Protein 6CP8 (pdb70)

Sequence (627 aa):
NSFEVSSLPDANGKNHITAVKGDAKIPVDKIELYRGKASGDLDSLQAEYNSLKDARISSQKEFAKDPNNAKRREVLEKQIHNIERSQDARVLEQAGIVNTASNNSIDKLLDSAQGATSANRKTSVVVSGPNGNVRIYATWTILPDGTKRLSTVTGTFKNSFEVSSLPDANGKNHITAVKGDAKIPVDKIELYRGKASGDLDSLQAEYNSLKDARISSQKEFAKDPNNAKREVLEKQIHNIERSQDARVLEQAGIVNTASNNSIDKLLDSAQGATSANRKTSVVVSGPNGNVRIYATWTILPDGTKRLSTVTGTFKVNSTAKDIEGLESYLANGYVEANSFNDPEDDALECLSNLLVKDSRGGLSFCKKILNSNNIDGVFIKGSALNFLLLSEQWSYAFEYLTSNADNITLAELEKALFYFYCAKNETDPYPVPEGLFKKLKRYEELKNDPDAKFYHLHETYDDFSKAYPLNNNSTAKDIEGLESYLANGYVEANSFNDPEDDALECLSNLLVKDSRGGLSFCKKILNSNNIDGVFIKGSALNFLLLSEQWSYAFEYLTSNADNITLAELEKALFYFYCAKNETDPYPVPEGLFKKLKRYEELKNDPDAKFYHLHETYDDFSKAYPLNN

Nearest PDB structures (foldseek):
  6cp8-assembly2_B  TM=1.004E+00  e=8.699E-28  Escherichia coli
  6vek-assembly1_A  TM=9.504E-01  e=2.055E-24  Escherichia coli 3006
  8b67-assembly1_A  TM=5.299E-01  e=1.200E+00  Saccharomyces cerevisiae
  4usg-assembly1_B  TM=4.726E-01  e=1.432E+00  Homo sapiens
  6njs-assembly1_A  TM=3.455E-01  e=5.877E+00  Homo sapiens

B-factor: mean 41.15, std 11.92, range [21.72, 110.15]

Radius of gyration: 26.98 Å; Cα contacts (8 Å, |Δi|>4): 963; chains: 4; bounding box: 55×67×83 Å

Structure (mmCIF, N/CA/C/O backbone):
data_6CP8
#
_entry.id   6CP8
#
_cell.length_a   50.707
_cell.length_b   106.534
_cell.length_c   72.654
_cell.angle_alpha   90.00
_cell.angle_beta   101.01
_cell.angle_gamma   90.00
#
_symmetry.space_group_name_H-M   'P 1 21 1'
#
loop_
_entity.id
_entity.type
_entity.pdbx_description
1 polymer CdiA
2 polymer CdiI
3 non-polymer '4-(2-HYDROXYETHYL)-1-PIPERAZINE ETHANESULFONIC ACID'
4 non-polymer GLYCEROL
5 water water
#
loop_
_atom_site.group_PDB
_atom_site.id
_atom_site.type_symbol
_atom_site.label_atom_id
_atom_site.label_alt_id
_atom_site.label_comp_id
_atom_site.label_asym_id
_atom_site.label_entity_id
_atom_site.label_seq_id
_atom_site.pdbx_PDB_ins_code
_atom_site.Cartn_x
_atom_site.Cartn_y
_atom_site.Cartn_z
_atom_site.occupancy
_atom_site.B_iso_or_equiv
_atom_site.auth_seq_id
_atom_site.auth_comp_id
_atom_site.auth_asym_id
_atom_site.auth_atom_id
_atom_site.pdbx_PDB_model_num
ATOM 1 N N . ASN A 1 2 ? 2.844 2.991 86.451 1.00 67.24 175 ASN A N 1
ATOM 2 C CA . ASN A 1 2 ? 1.702 2.668 85.602 1.00 64.71 175 ASN A CA 1
ATOM 3 C C . ASN A 1 2 ? 0.755 3.852 85.435 1.00 60.18 175 ASN A C 1
ATOM 4 O O . ASN A 1 2 ? -0.015 4.188 86.336 1.00 61.94 175 ASN A O 1
ATOM 9 N N . SER A 1 3 ? 0.798 4.462 84.257 1.00 52.16 176 SER A N 1
ATOM 10 C CA . SER A 1 3 ? 0.116 5.719 84.021 1.00 48.14 176 SER A CA 1
ATOM 11 C C . SER A 1 3 ? -0.231 5.820 82.546 1.00 43.34 176 SER A C 1
ATOM 12 O O . SER A 1 3 ? 0.306 5.088 81.716 1.00 43.39 176 SER A O 1
ATOM 15 N N . PHE A 1 4 ? -1.115 6.750 82.210 1.00 40.65 177 PHE A N 1
ATOM 16 C CA . PHE A 1 4 ? -1.311 7.104 80.810 1.00 36.01 177 PHE A CA 1
ATOM 17 C C . PHE A 1 4 ? -0.932 8.569 80.598 1.00 35.20 177 PHE A C 1
ATOM 18 O O . PHE A 1 4 ? -0.785 9.339 81.551 1.00 33.02 177 PHE A O 1
ATOM 26 N N . GLU A 1 5 ? -0.718 8.946 79.344 1.00 33.72 178 GLU A N 1
ATOM 27 C CA . GLU A 1 5 ? -0.330 10.312 79.029 1.00 35.86 178 GLU A CA 1
ATOM 28 C C . GLU A 1 5 ? -1.486 11.008 78.329 1.00 34.51 178 GLU A C 1
ATOM 29 O O . GLU A 1 5 ? -2.254 10.370 77.607 1.00 34.40 178 GLU A O 1
ATOM 35 N N . VAL A 1 6 ? -1.610 12.319 78.545 1.00 31.76 179 VAL A N 1
ATOM 36 C CA . VAL A 1 6 ? -2.645 13.127 77.903 1.00 32.50 179 VAL A CA 1
ATOM 37 C C . VAL A 1 6 ? -1.951 14.137 76.997 1.00 35.01 179 VAL A C 1
ATOM 38 O O . VAL A 1 6 ? -1.200 14.994 77.478 1.00 39.32 179 VAL A O 1
ATOM 42 N N . SER A 1 7 ? -2.194 14.036 75.690 1.00 34.96 180 SER A N 1
ATOM 43 C CA . SER A 1 7 ? -1.640 14.969 74.717 1.00 39.16 180 SER A CA 1
ATOM 44 C C . SER A 1 7 ? -2.724 15.345 73.717 1.00 38.50 180 SER A C 1
ATOM 45 O O . SER A 1 7 ? -3.873 14.916 73.829 1.00 38.58 180 SER A O 1
ATOM 48 N N . SER A 1 8 ? -2.350 16.146 72.726 1.00 40.33 181 SER A N 1
ATOM 49 C CA . SER A 1 8 ? -3.261 16.591 71.683 1.00 42.75 181 SER A CA 1
ATOM 50 C C . SER A 1 8 ? -2.804 16.013 70.353 1.00 46.90 181 SER A C 1
ATOM 51 O O . SER A 1 8 ? -1.637 16.164 69.975 1.00 50.23 181 SER A O 1
ATOM 54 N N . LEU A 1 9 ? -3.720 15.354 69.649 1.00 44.18 182 LEU A N 1
ATOM 55 C CA . LEU A 1 9 ? -3.410 14.739 68.375 1.00 40.99 182 LEU A CA 1
ATOM 56 C C . LEU A 1 9 ? -4.350 15.260 67.294 1.00 42.81 182 LEU A C 1
ATOM 57 O O . LEU A 1 9 ? -5.538 15.490 67.560 1.00 43.12 182 LEU A O 1
ATOM 62 N N . PRO A 1 10 ? -3.851 15.481 66.081 1.00 44.76 183 PRO A N 1
ATOM 63 C CA . PRO A 1 10 ? -4.701 16.029 65.016 1.00 46.55 183 PRO A CA 1
ATOM 64 C C . PRO A 1 10 ? -5.473 14.951 64.261 1.00 46.37 183 PRO A C 1
ATOM 65 O O . PRO A 1 10 ? -5.000 13.829 64.067 1.00 46.65 183 PRO A O 1
ATOM 69 N N . ASP A 1 11 ? -6.688 15.309 63.838 1.00 46.27 184 ASP A N 1
ATOM 70 C CA . ASP A 1 11 ? -7.511 14.417 63.035 1.00 46.40 184 ASP A CA 1
ATOM 71 C C . ASP A 1 11 ? -7.261 14.679 61.548 1.00 50.27 184 ASP A C 1
ATOM 72 O O . ASP A 1 11 ? -6.406 15.484 61.174 1.00 53.52 184 ASP A O 1
ATOM 77 N N . ALA A 1 12 ? -8.026 14.002 60.685 1.00 51.27 185 ALA A N 1
ATOM 78 C CA . ALA A 1 12 ? -7.760 14.067 59.246 1.00 57.01 185 ALA A CA 1
ATOM 79 C C . ALA A 1 12 ? -7.856 15.484 58.679 1.00 60.95 185 ALA A C 1
ATOM 80 O O . ALA A 1 12 ? -7.271 15.753 57.626 1.00 64.33 185 ALA A O 1
ATOM 82 N N . ASN A 1 13 ? -8.572 16.393 59.347 1.00 61.14 186 ASN A N 1
ATOM 83 C CA . ASN A 1 13 ? -8.725 17.770 58.892 1.00 64.84 186 ASN A CA 1
ATOM 84 C C . ASN A 1 13 ? -7.779 18.744 59.590 1.00 66.16 186 ASN A C 1
ATOM 85 O O . ASN A 1 13 ? -7.913 19.955 59.397 1.00 70.00 186 ASN A O 1
ATOM 90 N N . GLY A 1 14 ? -6.848 18.252 60.410 1.00 63.28 187 GLY A N 1
ATOM 91 C CA . GLY A 1 14 ? -5.914 19.107 61.117 1.00 63.83 187 GLY A CA 1
ATOM 92 C C . GLY A 1 14 ? -6.376 19.619 62.469 1.00 61.11 187 GLY A C 1
ATOM 93 O O . GLY A 1 14 ? -5.617 20.341 63.127 1.00 61.33 187 GLY A O 1
ATOM 94 N N . LYS A 1 15 ? -7.587 19.271 62.904 1.00 58.50 188 LYS A N 1
ATOM 95 C CA . LYS A 1 15 ? -8.111 19.719 64.190 1.00 56.99 188 LYS A CA 1
ATOM 96 C C . LYS A 1 15 ? -7.539 18.864 65.318 1.00 50.52 188 LYS A C 1
ATOM 97 O O . LYS A 1 15 ? -7.533 17.635 65.231 1.00 48.12 188 LYS A O 1
ATOM 103 N N . ASN A 1 16 ? -7.047 19.510 66.368 1.00 50.43 189 ASN A N 1
ATOM 104 C CA . ASN A 1 16 ? -6.460 18.788 67.488 1.00 48.92 189 ASN A CA 1
ATOM 105 C C . ASN A 1 16 ? -7.537 18.314 68.457 1.00 44.89 189 ASN A C 1
ATOM 106 O O . ASN A 1 16 ? -8.551 18.988 68.671 1.00 44.15 189 ASN A O 1
ATOM 111 N N . HIS A 1 17 ? -7.310 17.132 69.031 1.00 41.95 190 HIS A N 1
ATOM 112 C CA . HIS A 1 17 ? -8.206 16.520 70.002 1.00 40.42 190 HIS A CA 1
ATOM 113 C C . HIS A 1 17 ? -7.377 16.035 71.179 1.00 41.79 190 HIS A C 1
ATOM 114 O O . HIS A 1 17 ? -6.359 15.359 70.984 1.00 32.10 190 HIS A O 1
ATOM 121 N N . ILE A 1 18 ? -7.803 16.384 72.394 1.00 32.40 191 ILE A N 1
ATOM 122 C CA . ILE A 1 18 ? -7.128 15.866 73.572 1.00 32.25 191 ILE A CA 1
ATOM 123 C C . ILE A 1 18 ? -7.337 14.361 73.621 1.00 30.39 191 ILE A C 1
ATOM 124 O O . ILE A 1 18 ? -8.458 13.875 73.435 1.00 30.93 191 ILE A O 1
ATOM 129 N N . THR A 1 19 ? -6.266 13.613 73.883 1.00 27.79 192 THR A N 1
ATOM 130 C CA . THR A 1 19 ? -6.285 12.161 73.748 1.00 29.24 192 THR A CA 1
ATOM 131 C C . THR A 1 19 ? -5.468 11.520 74.858 1.00 29.51 192 THR A C 1
ATOM 132 O O . THR A 1 19 ? -4.335 11.937 75.114 1.00 31.67 192 THR A O 1
ATOM 136 N N . ALA A 1 20 ? -6.033 10.509 75.504 1.00 28.09 193 ALA A N 1
ATOM 137 C CA . ALA A 1 20 ? -5.313 9.719 76.494 1.00 29.33 193 ALA A CA 1
ATOM 138 C C . ALA A 1 20 ? -4.611 8.573 75.789 1.00 31.43 193 ALA A C 1
ATOM 139 O O . ALA A 1 20 ? -5.231 7.865 74.989 1.00 29.86 193 ALA A O 1
ATOM 141 N N . VAL A 1 21 ? -3.327 8.386 76.088 1.00 29.80 194 VAL A N 1
ATOM 142 C CA . VAL A 1 21 ? -2.499 7.420 75.387 1.00 27.97 194 VAL A CA 1
ATOM 143 C C . VAL A 1 21 ? -1.817 6.492 76.390 1.00 28.79 194 VAL A C 1
ATOM 144 O O . VAL A 1 21 ? -1.289 6.941 77.413 1.00 30.31 194 VAL A O 1
ATOM 148 N N . LYS A 1 22 ? -1.821 5.195 76.091 1.00 28.94 195 LYS A N 1
ATOM 149 C CA . LYS A 1 22 ? -1.095 4.228 76.900 1.00 31.55 195 LYS A CA 1
ATOM 150 C C . LYS A 1 22 ? -0.673 3.083 76.010 1.00 30.41 195 LYS A C 1
ATOM 151 O O . LYS A 1 22 ? -1.518 2.493 75.334 1.00 34.87 195 LYS A O 1
ATOM 157 N N . GLY A 1 23 ? 0.612 2.767 76.018 1.00 28.91 196 GLY A N 1
ATOM 158 C CA . GLY A 1 23 ? 1.101 1.707 75.145 1.00 29.33 196 GLY A CA 1
ATOM 159 C C . GLY A 1 23 ? 0.722 1.977 73.698 1.00 33.06 196 GLY A C 1
ATOM 160 O O . GLY A 1 23 ? 0.942 3.072 73.166 1.00 35.92 196 GLY A O 1
ATOM 161 N N . ASP A 1 24 ? 0.113 0.982 73.050 1.00 31.78 197 ASP A N 1
ATOM 162 C CA . ASP A 1 24 ? -0.285 1.105 71.652 1.00 34.22 197 ASP A CA 1
ATOM 163 C C . ASP A 1 24 ? -1.774 1.438 71.495 1.00 31.84 197 ASP A C 1
ATOM 164 O O . ASP A 1 24 ? -2.371 1.104 70.464 1.00 33.36 197 ASP A O 1
ATOM 169 N N . ALA A 1 25 ? -2.379 2.092 72.495 1.00 32.07 198 ALA A N 1
ATOM 170 C CA . ALA A 1 25 ? -3.800 2.430 72.478 1.00 29.73 198 ALA A CA 1
ATOM 171 C C . ALA A 1 25 ? -4.012 3.902 72.800 1.00 32.08 198 ALA A C 1
ATOM 172 O O . ALA A 1 25 ? -3.184 4.542 73.455 1.00 37.48 198 ALA A O 1
ATOM 174 N N . LYS A 1 26 ? -5.173 4.409 72.374 1.00 30.88 199 LYS A N 1
ATOM 175 C CA . LYS A 1 26 ? -5.521 5.829 72.391 1.00 30.25 199 LYS A CA 1
ATOM 176 C C . LYS A 1 26 ? -7.019 5.981 72.651 1.00 30.12 199 LYS A C 1
ATOM 177 O O . LYS A 1 26 ? -7.824 5.253 72.070 1.00 28.01 199 LYS A O 1
ATOM 183 N N . ILE A 1 27 ? -7.394 6.939 73.497 1.00 32.22 200 ILE A N 1
ATOM 184 C CA . ILE A 1 27 ? -8.803 7.303 73.678 1.00 31.28 200 ILE A CA 1
ATOM 185 C C . ILE A 1 27 ? -8.959 8.821 73.605 1.00 32.08 200 ILE A C 1
ATOM 186 O O . ILE A 1 27 ? -8.514 9.531 74.525 1.00 30.42 200 ILE A O 1
ATOM 191 N N . PRO A 1 28 ? -9.563 9.364 72.547 1.00 29.84 201 PRO A N 1
ATOM 192 C CA . PRO A 1 28 ? -9.964 10.782 72.574 1.00 30.68 201 PRO A CA 1
ATOM 193 C C . PRO A 1 28 ? -10.848 11.037 73.787 1.00 31.60 201 PRO A C 1
ATOM 194 O O . PRO A 1 28 ? -11.856 10.359 73.990 1.00 33.28 201 PRO A O 1
ATOM 198 N N . VAL A 1 29 ? -10.452 12.002 74.623 1.00 31.72 202 VAL A N 1
ATOM 199 C CA . VAL A 1 29 ? -11.109 12.100 75.930 1.00 32.61 202 VAL A CA 1
ATOM 200 C C . VAL A 1 29 ? -12.583 12.435 75.773 1.00 33.76 202 VAL A C 1
ATOM 201 O O . VAL A 1 29 ? -13.396 12.065 76.622 1.00 38.21 202 VAL A O 1
ATOM 205 N N . ASP A 1 30 ? -12.960 13.097 74.676 1.00 33.39 203 ASP A N 1
ATOM 206 C CA . ASP A 1 30 ? -14.364 13.386 74.404 1.00 36.05 203 ASP A CA 1
ATOM 207 C C . ASP A 1 30 ? -15.231 12.125 74.355 1.00 34.26 203 ASP A C 1
ATOM 208 O O . ASP A 1 30 ? -16.443 12.216 74.572 1.00 32.96 203 ASP A O 1
ATOM 213 N N . LYS A 1 31 ? -14.644 10.953 74.075 1.00 29.22 204 LYS A N 1
ATOM 214 C CA . LYS A 1 31 ? -15.435 9.728 74.041 1.00 28.63 204 LYS A CA 1
ATOM 215 C C . LYS A 1 31 ? -16.147 9.484 75.364 1.00 36.42 204 LYS A C 1
ATOM 216 O O . LYS A 1 31 ? -17.214 8.857 75.384 1.00 35.47 204 LYS A O 1
ATOM 222 N N . ILE A 1 32 ? -15.588 9.975 76.473 1.00 38.46 205 ILE A N 1
ATOM 223 C CA . ILE A 1 32 ? -16.224 9.748 77.773 1.00 42.95 205 ILE A CA 1
ATOM 224 C C . ILE A 1 32 ? -17.611 10.388 77.807 1.00 42.84 205 ILE A C 1
ATOM 225 O O . ILE A 1 32 ? -18.601 9.738 78.158 1.00 42.07 205 ILE A O 1
ATOM 230 N N . GLU A 1 33 ? -17.713 11.649 77.377 1.00 44.00 206 GLU A N 1
ATOM 231 C CA . GLU A 1 33 ? -19.015 12.302 77.296 1.00 47.33 206 GLU A CA 1
ATOM 232 C C . GLU A 1 33 ? -19.892 11.640 76.245 1.00 43.20 206 GLU A C 1
ATOM 233 O O . GLU A 1 33 ? -21.063 11.335 76.496 1.00 43.03 206 GLU A O 1
ATOM 239 N N . LEU A 1 34 ? -19.335 11.410 75.061 1.00 40.59 207 LEU A N 1
ATOM 240 C CA . LEU A 1 34 ? -20.139 10.949 73.938 1.00 44.25 207 LEU A CA 1
ATOM 241 C C . LEU A 1 34 ? -20.777 9.595 74.238 1.00 34.47 207 LEU A C 1
ATOM 242 O O . LEU A 1 34 ? -21.971 9.383 73.983 1.00 36.18 207 LEU A O 1
ATOM 247 N N . TYR A 1 35 ? -20.006 8.668 74.791 1.00 32.94 208 TYR A N 1
ATOM 248 C CA . TYR A 1 35 ? -20.485 7.302 74.898 1.00 32.95 208 TYR A CA 1
ATOM 249 C C . TYR A 1 35 ? -20.816 6.844 76.312 1.00 34.15 208 TYR A C 1
ATOM 250 O O . TYR A 1 35 ? -21.650 5.948 76.460 1.00 37.16 208 TYR A O 1
ATOM 267 N N . ARG A 1 37 ? -21.427 9.005 79.361 1.00 41.46 210 ARG A N 1
ATOM 268 C CA . ARG A 1 37 ? -22.068 9.908 80.308 1.00 39.77 210 ARG A CA 1
ATOM 269 C C . ARG A 1 37 ? -23.304 10.591 79.731 1.00 39.11 210 ARG A C 1
ATOM 270 O O . ARG A 1 37 ? -23.761 11.590 80.289 1.00 38.23 210 ARG A O 1
ATOM 278 N N . GLY A 1 38 ? -23.868 10.066 78.643 1.00 39.79 211 GLY A N 1
ATOM 279 C CA . GLY A 1 38 ? -25.157 10.548 78.187 1.00 39.29 211 GLY A CA 1
ATOM 280 C C . GLY A 1 38 ? -25.152 11.920 77.555 1.00 43.10 211 GLY A C 1
ATOM 281 O O . GLY A 1 38 ? -26.207 12.570 77.482 1.00 38.86 211 GLY A O 1
ATOM 282 N N . LYS A 1 39 ? -23.991 12.391 77.097 1.00 40.18 212 LYS A N 1
ATOM 283 C CA . LYS A 1 39 ? -23.893 13.671 76.406 1.00 41.96 212 LYS A CA 1
ATOM 284 C C . LYS A 1 39 ? -23.580 13.470 74.927 1.00 45.35 212 LYS A C 1
ATOM 285 O O . LYS A 1 39 ? -22.879 14.275 74.313 1.00 47.28 212 LYS A O 1
ATOM 291 N N . ALA A 1 40 ? -24.094 12.386 74.350 1.00 47.12 213 ALA A N 1
ATOM 292 C CA . ALA A 1 40 ? -23.959 12.158 72.920 1.00 49.25 213 ALA A CA 1
ATOM 293 C C . ALA A 1 40 ? -24.518 13.357 72.150 1.00 51.34 213 ALA A C 1
ATOM 294 O O . ALA A 1 40 ? -25.335 14.135 72.661 1.00 44.16 213 ALA A O 1
ATOM 296 N N . SER A 1 41 ? -24.047 13.508 70.911 1.00 51.97 214 SER A N 1
ATOM 297 C CA . SER A 1 41 ? -24.301 14.719 70.142 1.00 51.57 214 SER A CA 1
ATOM 298 C C . SER A 1 41 ? -25.757 14.792 69.682 1.00 50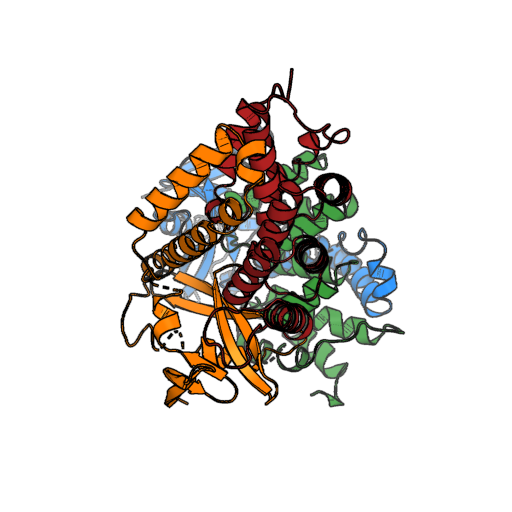.60 214 SER A C 1
ATOM 299 O O . SER A 1 41 ? -26.401 13.774 69.428 1.00 50.99 214 SER A O 1
ATOM 302 N N . GLY A 1 42 ? -26.283 16.011 69.603 1.00 48.39 215 GLY A N 1
ATOM 303 C CA . GLY A 1 42 ? -27.618 16.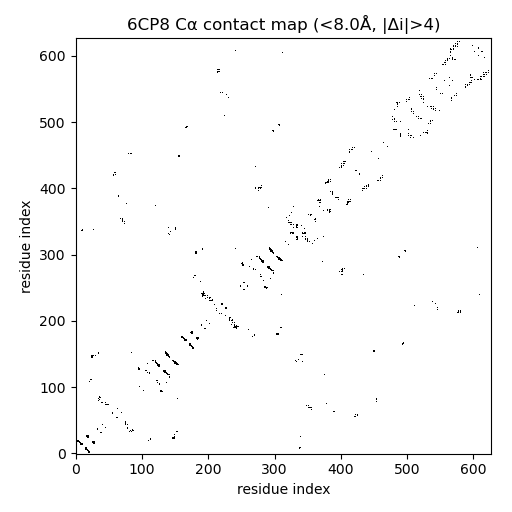251 69.096 1.00 48.34 215 GLY A CA 1
ATOM 304 C C . GLY A 1 42 ? -28.644 16.455 70.205 1.00 51.70 215 GLY A C 1
ATOM 305 O O . GLY A 1 42 ? -28.426 16.124 71.373 1.00 44.56 215 GLY A O 1
ATOM 306 N N . ASP A 1 43 ? -29.797 17.004 69.821 1.00 50.46 216 ASP A N 1
ATOM 307 C CA . ASP A 1 43 ? -30.908 17.223 70.739 1.00 49.37 216 ASP A CA 1
ATOM 308 C C . ASP A 1 43 ? -31.930 16.103 70.562 1.00 47.48 216 ASP A C 1
ATOM 309 O O . ASP A 1 43 ? -32.584 16.011 69.520 1.00 46.82 216 ASP A O 1
ATOM 314 N N . LEU A 1 44 ? -32.091 15.277 71.599 1.00 34.86 217 LEU A N 1
ATOM 315 C CA . LEU A 1 44 ? -32.898 14.069 71.466 1.00 35.89 217 LEU A CA 1
ATOM 316 C C . LEU A 1 44 ? -34.347 14.380 71.104 1.00 41.39 217 LEU A C 1
ATOM 317 O O . LEU A 1 44 ? -34.934 13.709 70.243 1.00 41.61 217 LEU A O 1
ATOM 322 N N . ASP A 1 45 ? -34.951 15.378 71.759 1.00 42.29 218 ASP A N 1
ATOM 323 C CA . ASP A 1 45 ? -36.375 15.617 71.554 1.00 45.36 218 ASP A CA 1
ATOM 324 C C . ASP A 1 45 ? -36.674 16.040 70.118 1.00 43.57 218 ASP A C 1
ATOM 325 O O . ASP A 1 45 ? -37.612 15.530 69.494 1.00 42.94 218 ASP A O 1
ATOM 330 N N . SER A 1 46 ? -35.886 16.961 69.560 1.00 42.98 219 SER A N 1
ATOM 331 C CA . SER A 1 46 ? -36.174 17.384 68.191 1.00 44.89 219 SER A CA 1
ATOM 332 C C . SER A 1 46 ? -35.803 16.291 67.192 1.00 41.12 219 SER A C 1
ATOM 333 O O . SER A 1 46 ? -36.499 16.099 66.187 1.00 40.40 219 SER A O 1
ATOM 336 N N . LEU A 1 47 ? -34.736 15.542 67.470 1.00 37.06 220 LEU A N 1
ATOM 337 C CA . LEU A 1 47 ? -34.388 14.428 66.595 1.00 35.18 220 LEU A CA 1
ATOM 338 C C . LEU A 1 47 ? -35.528 13.424 66.528 1.00 37.18 220 LEU A C 1
ATOM 339 O O . LEU A 1 47 ? -35.931 12.991 65.439 1.00 36.43 220 LEU A O 1
ATOM 344 N N . GLN A 1 48 ? -36.072 13.053 67.692 1.00 36.79 221 GLN A N 1
ATOM 345 C CA . GLN A 1 48 ? -37.133 12.058 67.732 1.00 37.89 221 GLN A CA 1
ATOM 346 C C . GLN A 1 48 ? -38.391 12.570 67.039 1.00 39.08 221 GLN A C 1
ATOM 347 O O . GLN A 1 48 ? -39.109 11.793 66.399 1.00 39.28 221 GLN A O 1
ATOM 353 N N . ALA A 1 49 ? -38.664 13.876 67.132 1.00 40.02 222 ALA A N 1
ATOM 354 C CA . ALA A 1 49 ? -39.842 14.420 66.464 1.00 41.01 222 ALA A CA 1
ATOM 355 C C . ALA A 1 49 ? -39.711 14.310 64.950 1.00 40.09 222 ALA A C 1
ATOM 356 O O . ALA A 1 49 ? -40.683 13.971 64.264 1.00 41.25 222 ALA A O 1
ATOM 358 N N . GLU A 1 50 ? -38.516 14.582 64.409 1.00 37.53 223 GLU A N 1
ATOM 359 C CA . GLU A 1 50 ? -38.336 14.488 62.960 1.00 39.42 223 GLU A CA 1
ATOM 360 C C . GLU A 1 50 ? -38.358 13.034 62.496 1.00 38.94 223 GLU A C 1
ATOM 361 O O . GLU A 1 50 ? -38.940 12.720 61.452 1.00 41.23 223 GLU A O 1
ATOM 367 N N . TYR A 1 51 ? -37.739 12.136 63.265 1.00 36.56 224 TYR A N 1
ATOM 368 C CA . TYR A 1 51 ? -37.754 10.717 62.925 1.00 33.84 224 TYR A CA 1
ATOM 369 C C . TYR A 1 51 ? -39.177 10.165 62.930 1.00 34.44 224 TYR A C 1
ATOM 370 O O . TYR A 1 51 ? -39.567 9.429 62.019 1.00 40.09 224 TYR A O 1
ATOM 379 N N . ASN A 1 52 ? -39.969 10.532 63.936 1.00 35.32 225 ASN A N 1
ATOM 380 C CA . ASN A 1 52 ? -41.342 10.040 64.051 1.00 36.15 225 ASN A CA 1
ATOM 381 C C . ASN A 1 52 ? -42.194 10.435 62.846 1.00 38.23 225 ASN A C 1
ATOM 382 O O . ASN A 1 52 ? -43.050 9.660 62.400 1.00 36.56 225 ASN A O 1
ATOM 387 N N . SER A 1 53 ? -42.028 11.658 62.340 1.00 41.26 226 SER A N 1
ATOM 388 C CA . SER A 1 53 ? -42.863 12.052 61.215 1.00 42.41 226 SER A CA 1
ATOM 389 C C . SER A 1 53 ? -42.485 11.272 59.965 1.00 38.44 226 SER A C 1
ATOM 390 O O . SER A 1 53 ? -43.360 10.928 59.163 1.00 38.21 226 SER A O 1
ATOM 393 N N . LEU A 1 54 ? -41.202 10.936 59.812 1.00 36.93 227 LEU A N 1
ATOM 394 C CA . LEU A 1 54 ? -40.774 10.091 58.701 1.00 38.06 227 LEU A CA 1
ATOM 395 C C . LEU A 1 54 ? -41.250 8.652 58.882 1.00 39.26 227 LEU A C 1
ATOM 396 O O . LEU A 1 54 ? -41.799 8.042 57.956 1.00 37.74 227 LEU A O 1
ATOM 401 N N . LYS A 1 55 ? -41.041 8.090 60.072 1.00 40.40 228 LYS A N 1
ATOM 402 C CA . LYS A 1 55 ? -41.516 6.740 60.347 1.00 37.07 228 LYS A CA 1
ATOM 403 C C . LYS A 1 55 ? -43.015 6.626 60.098 1.00 36.73 228 LYS A C 1
ATOM 404 O O . LYS A 1 55 ? -43.479 5.651 59.494 1.00 34.77 228 LYS A O 1
ATOM 410 N N . ASP A 1 56 ? -43.793 7.622 60.535 1.00 36.59 229 ASP A N 1
ATOM 411 C CA . ASP A 1 56 ? -45.229 7.536 60.309 1.00 38.68 229 ASP A CA 1
ATOM 412 C C . ASP A 1 56 ? -45.584 7.692 58.833 1.00 36.84 229 ASP A C 1
ATOM 413 O O . ASP A 1 56 ? -46.569 7.104 58.373 1.00 32.82 229 ASP A O 1
ATOM 418 N N . ALA A 1 57 ? -44.821 8.486 58.080 1.00 37.26 230 ALA A N 1
ATOM 419 C CA . ALA A 1 57 ? -45.079 8.560 56.648 1.00 39.18 230 ALA A CA 1
ATOM 420 C C . ALA A 1 57 ? -44.822 7.208 55.991 1.00 36.31 230 ALA A C 1
ATOM 421 O O . ALA A 1 57 ? -45.653 6.725 55.218 1.00 36.97 230 ALA A O 1
ATOM 423 N N . ARG A 1 58 ? -43.712 6.548 56.356 1.00 33.69 231 ARG A N 1
ATOM 424 C CA . ARG A 1 58 ? -43.357 5.261 55.757 1.00 29.86 231 ARG A CA 1
ATOM 425 C C . ARG A 1 58 ? -44.347 4.155 56.129 1.00 30.79 231 ARG A C 1
ATOM 426 O O . ARG A 1 58 ? -44.700 3.324 55.280 1.00 30.51 231 ARG A O 1
ATOM 434 N N . ILE A 1 59 ? -44.778 4.111 57.397 1.00 32.68 232 ILE A N 1
ATOM 435 C CA . ILE A 1 59 ? -45.741 3.100 57.841 1.00 27.98 232 ILE A CA 1
ATOM 436 C C . ILE A 1 59 ? -47.028 3.198 57.041 1.00 31.00 232 ILE A C 1
ATOM 437 O O . ILE A 1 59 ? -47.617 2.187 56.645 1.00 32.09 232 ILE A O 1
ATOM 442 N N . SER A 1 60 ? -47.505 4.410 56.812 1.00 32.44 233 SER A N 1
ATOM 443 C CA . SER A 1 60 ? -48.767 4.533 56.103 1.00 35.87 233 SER A CA 1
ATOM 444 C C . SER A 1 60 ? -48.630 4.391 54.584 1.00 33.68 233 SER A C 1
ATOM 445 O O . SER A 1 60 ? -49.610 4.017 53.937 1.00 33.85 233 SER A O 1
ATOM 448 N N . SER A 1 61 ? -47.453 4.665 53.991 1.00 41.58 234 SER A N 1
ATOM 449 C CA . SER A 1 61 ? -47.359 4.672 52.510 1.00 41.04 234 SER A CA 1
ATOM 450 C C . SER A 1 61 ? -45.947 4.280 52.078 1.00 38.43 234 SER A C 1
ATOM 451 O O . SER A 1 61 ? -45.208 5.078 51.497 1.00 37.76 234 SER A O 1
ATOM 454 N N . GLN A 1 62 ? -45.567 3.026 52.342 1.00 35.53 235 GLN A N 1
ATOM 455 C CA . GLN A 1 62 ? -44.161 2.644 52.212 1.00 36.51 235 GLN A CA 1
ATOM 456 C C . GLN A 1 62 ? -43.675 2.744 50.769 1.00 33.88 235 GLN A C 1
ATOM 457 O O . GLN A 1 62 ? -42.583 3.266 50.509 1.00 31.76 235 GLN A O 1
ATOM 463 N N . LYS A 1 63 ? -44.467 2.236 49.820 1.00 34.93 236 LYS A N 1
ATOM 464 C CA . LYS A 1 63 ? -44.070 2.312 48.416 1.00 39.06 236 LYS A CA 1
ATOM 465 C C . LYS A 1 63 ? -43.770 3.751 48.019 1.00 38.97 236 LYS A C 1
ATOM 466 O O . LYS A 1 63 ? -42.730 4.038 47.421 1.00 39.41 236 LYS A O 1
ATOM 472 N N . GLU A 1 64 ? -44.654 4.678 48.387 1.00 38.37 237 GLU A N 1
ATOM 473 C CA . GLU A 1 64 ? -44.455 6.069 47.992 1.00 41.09 237 GLU A CA 1
ATOM 474 C C . GLU A 1 64 ? -43.261 6.680 48.717 1.00 38.95 237 GLU A C 1
ATOM 475 O O . GLU A 1 64 ? -42.488 7.443 48.128 1.00 38.65 237 GLU A O 1
ATOM 481 N N . PHE A 1 65 ? -43.096 6.341 49.994 1.00 35.15 238 PHE A N 1
ATOM 482 C CA . PHE A 1 65 ? -41.929 6.772 50.753 1.00 34.93 238 PHE A CA 1
ATOM 483 C C . PHE A 1 65 ? -40.641 6.244 50.121 1.00 36.58 238 PHE A C 1
ATOM 484 O O . PHE A 1 65 ? -39.625 6.953 50.055 1.00 31.22 238 PHE A O 1
ATOM 492 N N . ALA A 1 66 ? -40.670 4.996 49.648 1.00 34.66 239 ALA A N 1
ATOM 493 C CA . ALA A 1 66 ? -39.476 4.355 49.115 1.00 33.89 239 ALA A CA 1
ATOM 494 C C . ALA A 1 66 ? -38.998 4.995 47.818 1.00 34.95 239 ALA A C 1
ATOM 495 O O . ALA A 1 66 ? -37.811 4.892 47.500 1.00 32.13 239 ALA A O 1
ATOM 497 N N . LYS A 1 67 ? -39.892 5.665 47.083 1.00 36.31 240 LYS A N 1
ATOM 498 C CA . LYS A 1 67 ? -39.561 6.127 45.741 1.00 38.71 240 LYS A CA 1
ATOM 499 C C . LYS A 1 67 ? -38.454 7.173 45.758 1.00 39.95 240 LYS A C 1
ATOM 500 O O . LYS A 1 67 ? -37.632 7.224 44.836 1.00 41.86 240 LYS A O 1
ATOM 506 N N . ASP A 1 68 ? -38.428 8.033 46.783 1.00 37.62 241 ASP A N 1
ATOM 507 C CA . ASP A 1 68 ? -37.425 9.082 46.907 1.00 37.88 241 ASP A CA 1
ATOM 508 C C . ASP A 1 68 ? -36.424 8.660 47.969 1.00 36.98 241 ASP A C 1
ATOM 509 O O . ASP A 1 68 ? -36.704 8.806 49.169 1.00 35.26 241 ASP A O 1
ATOM 514 N N . PRO A 1 69 ? -35.234 8.194 47.586 1.00 33.58 242 PRO A N 1
ATOM 515 C CA . PRO A 1 69 ? -34.295 7.656 48.574 1.00 32.77 242 PRO A CA 1
ATOM 516 C C . PRO A 1 69 ? -33.837 8.679 49.595 1.00 32.56 242 PRO A C 1
ATOM 517 O O . PRO A 1 69 ? -33.282 8.289 50.629 1.00 32.14 242 PRO A O 1
ATOM 521 N N . ASN A 1 70 ? -34.046 9.973 49.337 1.00 30.82 243 ASN A N 1
ATOM 522 C CA . ASN A 1 70 ? -33.764 10.979 50.353 1.00 31.84 243 ASN A CA 1
ATOM 523 C C . ASN A 1 70 ? -34.563 10.737 51.624 1.00 30.84 243 ASN A C 1
ATOM 524 O O . ASN A 1 70 ? -34.110 11.103 52.711 1.00 32.43 243 ASN A O 1
ATOM 529 N N . ASN A 1 71 ? -35.748 10.130 51.506 1.00 27.52 244 ASN A N 1
ATOM 530 C CA . ASN A 1 71 ? -36.519 9.761 52.686 1.00 28.67 244 ASN A CA 1
ATOM 531 C C . ASN A 1 71 ? -35.775 8.720 53.504 1.00 28.67 244 ASN A C 1
ATOM 532 O O . ASN A 1 71 ? -35.450 8.952 54.671 1.00 28.08 244 ASN A O 1
ATOM 537 N N . ALA A 1 72 ? -35.460 7.575 52.887 1.00 27.99 245 ALA A N 1
ATOM 538 C CA . ALA A 1 72 ? -34.689 6.544 53.578 1.00 26.09 245 ALA A CA 1
ATOM 539 C C . ALA A 1 72 ? -33.399 7.110 54.157 1.00 28.52 245 ALA A C 1
ATOM 540 O O . ALA A 1 72 ? -33.040 6.806 55.302 1.00 32.64 245 ALA A O 1
ATOM 542 N N . LYS A 1 73 ? -32.704 7.960 53.397 1.00 29.41 246 LYS A N 1
ATOM 543 C CA . LYS A 1 73 ? -31.431 8.503 53.870 1.00 29.43 246 LYS A CA 1
ATOM 544 C C . LYS A 1 73 ? -31.607 9.287 55.165 1.00 31.02 246 LYS A C 1
ATOM 545 O O . LYS A 1 73 ? -30.895 9.050 56.149 1.00 32.92 246 LYS A O 1
ATOM 551 N N A ARG A 1 74 ? -32.547 10.235 55.180 0.50 30.44 247 ARG A N 1
ATOM 552 N N B ARG A 1 74 ? -32.560 10.221 55.189 0.50 30.42 247 ARG A N 1
ATOM 553 C CA A ARG A 1 74 ? -32.746 11.056 56.371 0.50 30.12 247 ARG A CA 1
ATOM 554 C CA B ARG A 1 74 ? -32.731 11.062 56.371 0.50 30.12 247 ARG A CA 1
ATOM 555 C C A ARG A 1 74 ? -33.168 10.201 57.558 0.50 29.89 247 ARG A C 1
ATOM 556 C C B ARG A 1 74 ? -33.201 10.240 57.568 0.50 29.90 247 ARG A C 1
ATOM 557 O O A ARG A 1 74 ? -32.583 10.290 58.643 0.50 29.26 247 ARG A O 1
ATOM 558 O O B ARG A 1 74 ? -32.668 10.385 58.673 0.50 29.28 247 ARG A O 1
ATOM 581 N N . GLU A 1 76 ? -32.813 7.020 58.248 1.00 31.01 249 GLU A N 1
ATOM 582 C CA . GLU A 1 76 ? -31.760 6.148 58.757 1.00 28.87 249 GLU A CA 1
ATOM 583 C C . GLU A 1 76 ? -30.683 6.933 59.504 1.00 27.20 249 GLU A C 1
ATOM 584 O O . GLU A 1 76 ? -30.173 6.470 60.529 1.00 28.75 249 GLU A O 1
ATOM 590 N N . VAL A 1 77 ? -30.287 8.096 58.983 1.00 26.22 250 VAL A N 1
ATOM 591 C CA . VAL A 1 77 ? -29.307 8.932 59.675 1.00 26.70 250 VAL A CA 1
ATOM 592 C C . VAL A 1 77 ? -29.854 9.376 61.036 1.00 31.31 250 VAL A C 1
ATOM 593 O O . VAL A 1 77 ? -29.168 9.295 62.066 1.00 31.63 250 VAL A O 1
ATOM 597 N N . LEU A 1 78 ? -31.101 9.855 61.059 1.00 29.56 251 LEU A N 1
ATOM 598 C CA . LEU A 1 78 ? -31.717 10.227 62.329 1.00 33.29 251 LEU A CA 1
ATOM 599 C C . LEU A 1 78 ? -31.797 9.031 63.271 1.00 36.66 251 LEU A C 1
ATOM 600 O O . LEU A 1 78 ? -31.567 9.158 64.481 1.00 36.06 251 LEU A O 1
ATOM 605 N N . GLU A 1 79 ? -32.112 7.854 62.730 1.00 37.23 252 GLU A N 1
ATOM 606 C CA . GLU A 1 79 ? -32.250 6.673 63.574 1.00 36.05 252 GLU A CA 1
ATOM 607 C C . GLU A 1 79 ? -30.937 6.331 64.274 1.00 33.80 252 GLU A C 1
ATOM 608 O O . GLU A 1 79 ? -30.943 5.933 65.445 1.00 33.41 252 GLU A O 1
ATOM 614 N N . LYS A 1 80 ? -29.805 6.479 63.572 1.00 28.14 253 LYS A N 1
ATOM 615 C CA . LYS A 1 80 ? -28.501 6.198 64.173 1.00 27.49 253 LYS A CA 1
ATOM 616 C C . LYS A 1 80 ? -28.136 7.229 65.239 1.00 26.95 253 LYS A C 1
ATOM 617 O O . LYS A 1 80 ? -27.497 6.895 66.244 1.00 28.98 253 LYS A O 1
ATOM 623 N N . GLN A 1 81 ? -28.498 8.490 65.028 1.00 26.72 254 GLN A N 1
ATOM 624 C CA . GLN A 1 81 ? -28.206 9.494 66.043 1.00 30.30 254 GLN A CA 1
ATOM 625 C C . GLN A 1 81 ? -28.976 9.211 67.325 1.00 29.53 254 GLN A C 1
ATOM 626 O O . GLN A 1 81 ? -28.403 9.235 68.420 1.00 31.60 254 GLN A O 1
ATOM 632 N N . ILE A 1 82 ? -30.274 8.922 67.200 1.00 28.19 255 ILE A N 1
ATOM 633 C CA . ILE A 1 82 ? -31.090 8.586 68.364 1.00 25.10 255 ILE A CA 1
ATOM 634 C C . ILE A 1 82 ? -30.534 7.344 69.040 1.00 25.15 255 ILE A C 1
ATOM 635 O O . ILE A 1 82 ? -30.361 7.304 70.258 1.00 29.07 255 ILE A O 1
ATOM 640 N N . HIS A 1 83 ? -30.209 6.333 68.240 1.00 24.82 256 HIS A N 1
ATOM 641 C CA . HIS A 1 83 ? -29.619 5.088 68.724 1.00 25.43 256 HIS A CA 1
ATOM 642 C C . HIS A 1 83 ? -28.328 5.349 69.499 1.00 28.26 256 HIS A C 1
ATOM 643 O O . HIS A 1 83 ? -28.119 4.779 70.580 1.00 25.64 256 HIS A O 1
ATOM 650 N N . ASN A 1 84 ? -27.468 6.243 68.990 1.00 26.51 257 ASN A N 1
ATOM 651 C CA . ASN A 1 84 ? -26.244 6.568 69.728 1.00 27.26 257 ASN A CA 1
ATOM 652 C C . ASN A 1 84 ? -26.552 7.301 71.042 1.00 27.16 257 ASN A C 1
ATOM 653 O O . ASN A 1 84 ? -25.880 7.081 72.054 1.00 27.50 257 ASN A O 1
ATOM 658 N N . ILE A 1 85 ? -27.560 8.172 71.052 1.00 26.61 258 ILE A N 1
ATOM 659 C CA . ILE A 1 85 ? -27.923 8.872 72.285 1.00 24.93 258 ILE A CA 1
ATOM 660 C C . ILE A 1 85 ? -28.475 7.892 73.324 1.00 27.09 258 ILE A C 1
ATOM 661 O O . ILE A 1 85 ? -28.112 7.945 74.508 1.00 24.45 258 ILE A O 1
ATOM 666 N N . GLU A 1 86 ? -29.353 6.977 72.898 1.00 25.61 259 GLU A N 1
ATOM 667 C CA . GLU A 1 86 ? -29.963 6.056 73.844 1.00 25.25 259 GLU A CA 1
ATOM 668 C C . GLU A 1 86 ? -28.934 5.110 74.430 1.00 25.93 259 GLU A C 1
ATOM 669 O O . GLU A 1 86 ? -29.008 4.780 75.620 1.00 25.94 259 GLU A O 1
ATOM 675 N N . ARG A 1 87 ? -27.964 4.666 73.619 1.00 24.22 260 ARG A N 1
ATOM 676 C CA . ARG A 1 87 ? -26.899 3.835 74.171 1.00 26.74 260 ARG A CA 1
ATOM 677 C C . ARG A 1 87 ? -26.073 4.610 75.187 1.00 24.69 260 ARG A C 1
ATOM 678 O O . ARG A 1 87 ? -25.697 4.064 76.229 1.00 27.04 260 ARG A O 1
ATOM 686 N N . SER A 1 88 ? -25.788 5.887 74.901 1.00 23.92 261 SER A N 1
ATOM 687 C CA . SER A 1 88 ? -24.961 6.690 75.799 1.00 22.97 261 SER A CA 1
ATOM 688 C C . SER A 1 88 ? -25.690 7.016 77.099 1.00 28.51 261 SER A C 1
ATOM 689 O O . SER A 1 88 ? -25.092 6.960 78.183 1.00 30.30 261 SER A O 1
ATOM 692 N N . GLN A 1 89 ? -26.977 7.371 77.015 1.00 28.19 262 GLN A N 1
ATOM 693 C CA . GLN A 1 89 ? -27.755 7.591 78.232 1.00 27.89 262 GLN A CA 1
ATOM 694 C C . GLN A 1 89 ? -27.886 6.303 79.030 1.00 34.09 262 GLN A C 1
ATOM 695 O O . GLN A 1 89 ? -27.884 6.326 80.268 1.00 23.42 262 GLN A O 1
ATOM 701 N N . ASP A 1 90 ? -27.992 5.163 78.343 1.00 30.86 263 ASP A N 1
ATOM 702 C CA . ASP A 1 90 ? -28.075 3.900 79.066 1.00 31.43 263 ASP A CA 1
ATOM 703 C C . ASP A 1 90 ? -26.779 3.623 79.824 1.00 33.66 263 ASP A C 1
ATOM 704 O O . ASP A 1 90 ? -26.809 3.229 80.994 1.00 35.58 263 ASP A O 1
ATOM 717 N N . ALA A 1 92 ? -24.689 5.889 80.922 1.00 28.88 265 ALA A N 1
ATOM 718 C CA . ALA A 1 92 ? -24.666 6.803 82.060 1.00 30.39 265 ALA A CA 1
ATOM 719 C C . ALA A 1 92 ? -25.535 6.277 83.189 1.00 33.48 265 ALA A C 1
ATOM 720 O O . ALA A 1 92 ? -25.143 6.320 84.358 1.00 35.48 265 ALA A O 1
ATOM 722 N N . ARG A 1 93 ? -26.714 5.763 82.845 1.00 32.20 266 ARG A N 1
ATOM 723 C CA . ARG A 1 93 ? -27.586 5.143 83.826 1.00 30.38 266 ARG A CA 1
ATOM 724 C C . ARG A 1 93 ? -26.894 3.968 84.499 1.00 31.40 266 ARG A C 1
ATOM 725 O O . ARG A 1 93 ? -26.988 3.807 85.720 1.00 31.87 266 ARG A O 1
ATOM 733 N N . VAL A 1 94 ? -26.180 3.140 83.722 1.00 31.59 267 VAL A N 1
ATOM 734 C CA . VAL A 1 94 ? -25.523 1.967 84.299 1.00 31.78 267 VAL A CA 1
ATOM 735 C C . VAL A 1 94 ? -24.445 2.394 85.290 1.00 32.88 267 VAL A C 1
ATOM 736 O O . VAL A 1 94 ? -24.368 1.869 86.408 1.00 36.47 267 VAL A O 1
ATOM 740 N N . LEU A 1 95 ? -23.601 3.356 84.905 1.00 28.32 268 LEU A N 1
ATOM 741 C CA . LEU A 1 95 ? -22.543 3.782 85.820 1.00 27.78 268 LEU A CA 1
ATOM 742 C C . LEU A 1 95 ? -23.122 4.427 87.072 1.00 29.84 268 LEU A C 1
ATOM 743 O O . LEU A 1 95 ? -22.610 4.218 88.178 1.00 32.85 268 LEU A O 1
ATOM 748 N N . GLU A 1 96 ? -24.193 5.213 86.920 1.00 29.18 269 GLU A N 1
ATOM 749 C CA . GLU A 1 96 ? -24.805 5.858 88.073 1.00 31.98 269 GLU A CA 1
ATOM 750 C C . GLU A 1 96 ? -25.376 4.822 89.034 1.00 32.35 269 GLU A C 1
ATOM 751 O O . GLU A 1 96 ? -25.123 4.873 90.242 1.00 32.12 269 GLU A O 1
ATOM 757 N N . GLN A 1 97 ? -26.142 3.868 88.501 1.00 32.18 270 GLN A N 1
ATOM 758 C CA . GLN A 1 97 ? -26.697 2.799 89.315 1.00 33.43 270 GLN A CA 1
ATOM 759 C C . GLN A 1 97 ? -25.621 2.124 90.147 1.00 31.72 270 GLN A C 1
ATOM 760 O O . GLN A 1 97 ? -25.873 1.716 91.289 1.00 31.35 270 GLN A O 1
ATOM 766 N N . ALA A 1 98 ? -24.414 1.999 89.594 1.00 29.93 271 ALA A N 1
ATOM 767 C CA . ALA A 1 98 ? -23.308 1.354 90.293 1.00 31.16 271 ALA A CA 1
ATOM 768 C C . ALA A 1 98 ? -22.555 2.319 91.188 1.00 32.86 271 ALA A C 1
ATOM 769 O O . ALA A 1 98 ? -21.593 1.910 91.849 1.00 33.84 271 ALA A O 1
ATOM 771 N N . GLY A 1 99 ? -22.984 3.577 91.246 1.00 32.07 272 GLY A N 1
ATOM 772 C CA . GLY A 1 99 ? -22.320 4.548 92.085 1.00 30.25 272 GLY A CA 1
ATOM 773 C C . GLY A 1 99 ? -21.050 5.117 91.496 1.00 27.40 272 GLY A C 1
ATOM 774 O O . GLY A 1 99 ? -20.325 5.835 92.192 1.00 27.21 272 GLY A O 1
ATOM 775 N N . ILE A 1 100 ? -20.743 4.799 90.245 1.00 26.36 273 ILE A N 1
ATOM 776 C CA . ILE A 1 100 ? -19.568 5.360 89.594 1.00 29.79 273 ILE A CA 1
ATOM 777 C C . ILE A 1 100 ? -19.958 6.732 89.049 1.00 31.07 273 ILE A C 1
ATOM 778 O O . ILE A 1 100 ? -20.243 6.886 87.850 1.00 31.67 273 ILE A O 1
ATOM 783 N N . VAL A 1 101 ? -20.002 7.729 89.939 1.00 27.29 274 VAL A N 1
ATOM 784 C CA . VAL A 1 101 ? -20.395 9.095 89.588 1.00 30.32 274 VAL A CA 1
ATOM 785 C C . VAL A 1 101 ? -19.440 9.690 88.558 1.00 30.00 274 VAL A C 1
ATOM 786 O O . VAL A 1 101 ? -18.355 9.156 88.312 1.00 28.72 274 VAL A O 1
ATOM 790 N N . ASN A 1 102 ? -19.827 10.824 87.972 1.00 34.30 275 ASN A N 1
ATOM 791 C CA . ASN A 1 102 ? -19.102 11.424 86.844 1.00 34.33 275 ASN A CA 1
ATOM 792 C C . ASN A 1 102 ? -18.048 12.395 87.381 1.00 37.35 275 ASN A C 1
ATOM 793 O O . ASN A 1 102 ? -18.238 13.611 87.416 1.00 40.07 275 ASN A O 1
ATOM 798 N N . THR A 1 103 ? -16.911 11.843 87.803 1.00 33.53 276 THR A N 1
ATOM 799 C CA . THR A 1 103 ? -15.797 12.642 88.293 1.00 31.96 276 THR A CA 1
ATOM 800 C C . THR A 1 103 ? -14.546 12.365 87.468 1.00 33.77 276 THR A C 1
ATOM 801 O O . THR A 1 103 ? -14.460 11.369 86.734 1.00 32.47 276 THR A O 1
ATOM 805 N N . ALA A 1 104 ? -13.568 13.268 87.595 1.00 33.31 277 ALA A N 1
ATOM 806 C CA . ALA A 1 104 ? -12.321 13.111 86.850 1.00 33.06 277 ALA A CA 1
ATOM 807 C C . ALA A 1 104 ? -11.620 11.807 87.216 1.00 31.31 277 ALA A C 1
ATOM 808 O O . ALA A 1 104 ? -11.066 11.123 86.348 1.00 30.95 277 ALA A O 1
ATOM 810 N N . SER A 1 105 ? -11.653 11.436 88.492 1.00 30.47 278 SER A N 1
ATOM 811 C CA . SER A 1 105 ? -10.929 10.245 88.910 1.00 32.77 278 SER A CA 1
ATOM 812 C C . SER A 1 105 ? -11.606 8.984 88.383 1.00 33.54 278 SER A C 1
ATOM 813 O O . SER A 1 105 ? -10.928 8.090 87.864 1.00 35.25 278 SER A O 1
ATOM 816 N N . ASN A 1 106 ? -12.939 8.900 88.500 1.00 30.60 279 ASN A N 1
ATOM 817 C CA . ASN A 1 106 ? -13.673 7.771 87.930 1.00 31.36 279 ASN A CA 1
ATOM 818 C C . ASN A 1 106 ? -13.443 7.659 86.420 1.00 31.73 279 ASN A C 1
ATOM 819 O O . ASN A 1 106 ? -13.199 6.566 85.892 1.00 32.07 279 ASN A O 1
ATOM 824 N N . ASN A 1 107 ? -13.518 8.785 85.708 1.00 31.27 280 ASN A N 1
ATOM 825 C CA . ASN A 1 107 ? -13.324 8.749 84.262 1.00 32.91 280 ASN A CA 1
ATOM 826 C C . ASN A 1 107 ? -11.882 8.396 83.902 1.00 35.51 280 ASN A C 1
ATOM 827 O O . ASN A 1 107 ? -11.650 7.692 82.915 1.00 37.82 280 ASN A O 1
ATOM 832 N N . SER A 1 108 ? -10.906 8.841 84.702 1.00 36.32 281 SER A N 1
ATOM 833 C CA . SER A 1 108 ? -9.533 8.380 84.509 1.00 34.39 281 SER A CA 1
ATOM 834 C C . SER A 1 108 ? -9.414 6.882 84.751 1.00 35.40 281 SER A C 1
ATOM 835 O O . SER A 1 108 ? -8.771 6.170 83.971 1.00 35.66 281 SER A O 1
ATOM 846 N N . ILE A 1 110 ? -11.734 4.549 84.425 1.00 30.24 283 ILE A N 1
ATOM 847 C CA . ILE A 1 110 ? -12.358 3.842 83.314 1.00 35.12 283 ILE A CA 1
ATOM 848 C C . ILE A 1 110 ? -11.433 3.846 82.104 1.00 35.28 283 ILE A C 1
ATOM 849 O O . ILE A 1 110 ? -11.186 2.805 81.481 1.00 34.21 283 ILE A O 1
ATOM 862 N N . ASP A 1 112 ? -8.105 4.290 81.933 1.00 29.14 285 ASP A N 1
ATOM 863 C CA . ASP A 1 112 ? -6.925 3.467 82.172 1.00 34.16 285 ASP A CA 1
ATOM 864 C C . ASP A 1 112 ? -7.242 1.995 81.943 1.00 37.13 285 ASP A C 1
ATOM 865 O O . ASP A 1 112 ? -6.517 1.298 81.227 1.00 36.74 285 ASP A O 1
ATOM 870 N N . LYS A 1 113 ? -8.340 1.505 82.524 1.00 28.93 286 LYS A N 1
ATOM 871 C CA . LYS A 1 113 ? -8.698 0.110 82.316 1.00 32.38 286 LYS A CA 1
ATOM 872 C C . LYS A 1 113 ? -9.019 -0.170 80.850 1.00 30.43 286 LYS A C 1
ATOM 873 O O . LYS A 1 113 ? -8.628 -1.213 80.320 1.00 32.32 286 LYS A O 1
ATOM 879 N N . LEU A 1 114 ? -9.727 0.739 80.177 1.00 28.63 287 LEU A N 1
ATOM 880 C CA . LEU A 1 114 ? -9.975 0.537 78.749 1.00 29.19 287 LEU A CA 1
ATOM 881 C C . LEU A 1 114 ? -8.662 0.398 77.995 1.00 30.28 287 LEU A C 1
ATOM 882 O O . LEU A 1 114 ? 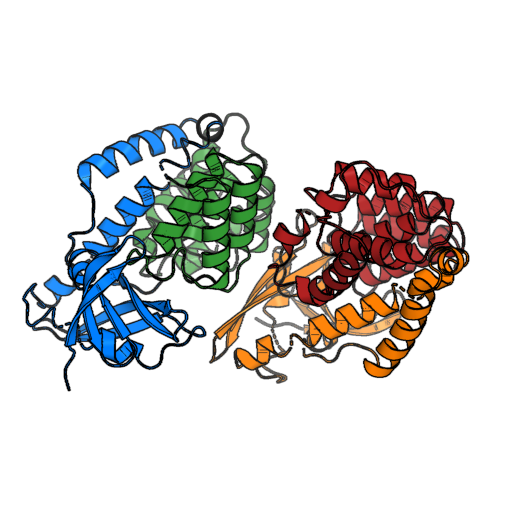-8.471 -0.562 77.241 1.00 33.41 287 LEU A O 1
ATOM 887 N N . LEU A 1 115 ? -7.730 1.330 78.223 1.00 28.91 288 LEU A N 1
ATOM 888 C CA . LEU A 1 115 ? -6.433 1.296 77.550 1.00 29.47 288 LEU A CA 1
ATOM 889 C C . LEU A 1 115 ? -5.689 -0.006 77.824 1.00 32.93 288 LEU A C 1
ATOM 890 O O . LEU A 1 115 ? -5.052 -0.569 76.924 1.00 32.76 288 LEU A O 1
ATOM 895 N N . ASP A 1 116 ? -5.738 -0.493 79.064 1.00 34.00 289 ASP A N 1
ATOM 896 C CA . ASP A 1 116 ? -5.103 -1.769 79.354 1.00 36.12 289 ASP A CA 1
ATOM 897 C C . ASP A 1 116 ? -5.713 -2.869 78.496 1.00 37.92 289 ASP A C 1
ATOM 898 O O . ASP A 1 116 ? -4.991 -3.654 77.871 1.00 41.50 289 ASP A O 1
ATOM 903 N N . SER A 1 117 ? -7.049 -2.914 78.410 1.00 33.76 290 SER A N 1
ATOM 904 C CA . SER A 1 117 ? -7.690 -4.004 77.678 1.00 35.56 290 SER A CA 1
ATOM 905 C C . SER A 1 117 ? -7.364 -3.982 76.186 1.00 34.58 290 SER A C 1
ATOM 906 O O . SER A 1 117 ? -7.479 -5.020 75.521 1.00 35.02 290 SER A O 1
ATOM 909 N N . ALA A 1 118 ? -6.950 -2.833 75.650 1.00 32.47 291 ALA A N 1
ATOM 910 C CA . ALA A 1 118 ? -6.698 -2.708 74.220 1.00 34.46 291 ALA A CA 1
ATOM 911 C C . ALA A 1 118 ? -5.304 -3.150 73.802 1.00 40.08 291 ALA A C 1
ATOM 912 O O . ALA A 1 118 ? -5.054 -3.230 72.592 1.00 41.80 291 ALA A O 1
ATOM 914 N N . GLN A 1 119 ? -4.406 -3.435 74.754 1.00 43.09 292 GLN A N 1
ATOM 915 C CA . GLN A 1 119 ? -2.993 -3.573 74.412 1.00 50.41 292 GLN A CA 1
ATOM 916 C C . GLN A 1 119 ? -2.749 -4.718 73.448 1.00 59.30 292 GLN A C 1
ATOM 917 O O . GLN A 1 119 ? -1.870 -4.622 72.582 1.00 64.09 292 GLN A O 1
ATOM 923 N N . GLY A 1 120 ? -3.507 -5.800 73.566 1.00 63.57 293 GLY A N 1
ATOM 924 C CA . GLY A 1 120 ? -3.278 -6.917 72.672 1.00 70.05 293 GLY A CA 1
ATOM 925 C C . GLY A 1 120 ? -3.810 -6.683 71.272 1.00 67.75 293 GLY A C 1
ATOM 926 O O . GLY A 1 120 ? -3.141 -7.005 70.284 1.00 72.05 293 GLY A O 1
ATOM 927 N N . ALA A 1 121 ? -4.994 -6.071 71.202 1.00 61.99 294 ALA A N 1
ATOM 928 C CA . ALA A 1 121 ? -5.874 -6.064 70.041 1.00 59.35 294 ALA A CA 1
ATOM 929 C C . ALA A 1 121 ? -5.149 -6.060 68.703 1.00 58.32 294 ALA A C 1
ATOM 930 O O . ALA A 1 121 ? -4.255 -5.238 68.466 1.00 57.55 294 ALA A O 1
ATOM 932 N N . THR A 1 122 ? -5.516 -7.012 67.849 1.00 55.63 295 THR A N 1
ATOM 933 C CA . THR A 1 122 ? -5.152 -7.049 66.445 1.00 52.86 295 THR A CA 1
ATOM 934 C C . THR A 1 122 ? -6.405 -6.888 65.600 1.00 49.33 295 THR A C 1
ATOM 935 O O . THR A 1 122 ? -7.535 -6.847 66.108 1.00 45.05 295 THR A O 1
ATOM 939 N N . SER A 1 123 ? -6.185 -6.838 64.285 1.00 48.28 296 SER A N 1
ATOM 940 C CA . SER A 1 123 ? -7.284 -6.857 63.334 1.00 46.90 296 SER A CA 1
ATOM 941 C C . SER A 1 123 ? -8.108 -8.132 63.448 1.00 47.98 296 SER A C 1
ATOM 942 O O . SER A 1 123 ? -9.251 -8.165 62.980 1.00 48.78 296 SER A O 1
ATOM 945 N N . ALA A 1 124 ? -7.564 -9.176 64.078 1.00 50.03 297 ALA A N 1
ATOM 946 C CA . ALA A 1 124 ? -8.329 -10.402 64.275 1.00 57.56 297 ALA A CA 1
ATOM 947 C C . ALA A 1 124 ? -9.427 -10.230 65.325 1.00 54.96 297 ALA A C 1
ATOM 948 O O . ALA A 1 124 ? -10.422 -10.960 65.294 1.00 57.84 297 ALA A O 1
ATOM 950 N N . ASN A 1 125 ? -9.279 -9.288 66.255 1.00 47.94 298 ASN A N 1
ATOM 951 C CA . ASN A 1 125 ? -10.332 -9.048 67.244 1.00 50.55 298 ASN A CA 1
ATOM 952 C C . ASN A 1 125 ? -10.215 -7.612 67.732 1.00 45.29 298 ASN A C 1
ATOM 953 O O . ASN A 1 125 ? -9.281 -7.273 68.465 1.00 42.51 298 ASN A O 1
ATOM 958 N N . ARG A 1 126 ? -11.180 -6.780 67.349 1.00 40.78 299 ARG A N 1
ATOM 959 C CA . ARG A 1 126 ? -11.145 -5.362 67.664 1.00 39.92 299 ARG A CA 1
ATOM 960 C C . ARG A 1 126 ? -12.062 -4.988 68.834 1.00 40.67 299 ARG A C 1
ATOM 961 O O . ARG A 1 126 ? -12.399 -3.810 68.994 1.00 39.27 299 ARG A O 1
ATOM 969 N N . LYS A 1 127 ? -12.462 -5.957 69.656 1.00 32.03 300 LYS A N 1
ATOM 970 C CA . LYS A 1 127 ? -13.422 -5.728 70.730 1.00 37.04 300 LYS A CA 1
ATOM 971 C C . LYS A 1 127 ? -12.833 -6.197 72.052 1.00 38.11 300 LYS A C 1
ATOM 972 O O . LYS A 1 127 ? -12.308 -7.312 72.143 1.00 39.99 300 LYS A O 1
ATOM 978 N N . THR A 1 128 ? -12.944 -5.362 73.078 1.00 36.38 301 THR A N 1
ATOM 979 C CA . THR A 1 128 ? -12.529 -5.732 74.425 1.00 36.56 301 THR A CA 1
ATOM 980 C C . THR A 1 128 ? -13.640 -5.401 75.417 1.00 35.37 301 THR A C 1
ATOM 981 O O . THR A 1 128 ? -14.645 -4.777 75.080 1.00 35.25 301 THR A O 1
ATOM 985 N N . SER A 1 129 ? -13.443 -5.812 76.664 1.00 36.58 302 SER A N 1
ATOM 986 C CA . SER A 1 129 ? -14.373 -5.460 77.725 1.00 36.93 302 SER A CA 1
ATOM 987 C C . SER A 1 129 ? -13.628 -5.495 79.051 1.00 33.87 302 SER A C 1
ATOM 988 O O . SER A 1 129 ? -12.645 -6.225 79.209 1.00 35.97 302 SER A O 1
ATOM 991 N N . VAL A 1 130 ? -14.077 -4.669 79.991 1.00 30.97 303 VAL A N 1
ATOM 992 C CA . VAL A 1 130 ? -13.461 -4.597 81.308 1.00 31.83 303 VAL A CA 1
ATOM 993 C C . VAL A 1 130 ? -14.558 -4.509 82.350 1.00 32.45 303 VAL A C 1
ATOM 994 O O . VAL A 1 130 ? -15.701 -4.156 82.056 1.00 36.25 303 VAL A O 1
ATOM 998 N N . VAL A 1 131 ? -14.196 -4.858 83.579 1.00 32.87 304 VAL A N 1
ATOM 999 C CA . VAL A 1 131 ? -15.063 -4.703 84.737 1.00 31.26 304 VAL A CA 1
ATOM 1000 C C . VAL A 1 131 ? -14.572 -3.485 85.500 1.00 31.90 304 VAL A C 1
ATOM 1001 O O . VAL A 1 131 ? -13.388 -3.395 85.844 1.00 35.18 304 VAL A O 1
ATOM 1005 N N . VAL A 1 132 ? -15.459 -2.526 85.727 1.00 30.68 305 VAL A N 1
ATOM 1006 C CA . VAL A 1 132 ? -15.150 -1.387 86.571 1.00 33.37 305 VAL A CA 1
ATOM 1007 C C . VAL A 1 132 ? -15.933 -1.531 87.872 1.00 35.04 305 VAL A C 1
ATOM 1008 O O . VAL A 1 132 ? -17.008 -2.139 87.918 1.00 36.77 305 VAL A O 1
ATOM 1012 N N . SER A 1 133 ? -15.380 -0.974 88.941 1.00 37.28 306 SER A N 1
ATOM 1013 C CA . SER A 1 133 ? -15.888 -1.189 90.285 1.00 39.82 306 SER A CA 1
ATOM 1014 C C . SER A 1 133 ? -16.483 0.105 90.830 1.00 37.90 306 SER A C 1
ATOM 1015 O O . SER A 1 133 ? -15.934 1.184 90.613 1.00 37.30 306 SER A O 1
ATOM 1018 N N . GLY A 1 134 ? -17.606 -0.001 91.535 1.00 37.10 307 GLY A N 1
ATOM 1019 C CA . GLY A 1 134 ? -18.186 1.149 92.195 1.00 35.28 307 GLY A CA 1
ATOM 1020 C C . GLY A 1 134 ? -18.722 0.857 93.589 1.00 39.31 307 GLY A C 1
ATOM 1021 O O . GLY A 1 134 ? -18.704 -0.283 94.076 1.00 39.72 307 GLY A O 1
ATOM 1022 N N . PRO A 1 135 ? -19.199 1.908 94.262 1.00 38.44 308 PRO A N 1
ATOM 1023 C CA . PRO A 1 135 ? -19.814 1.728 95.584 1.00 36.53 308 PRO A CA 1
ATOM 1024 C C . PRO A 1 135 ? -21.041 0.825 95.580 1.00 34.78 308 PRO A C 1
ATOM 1025 O O . PRO A 1 135 ? -21.384 0.269 96.631 1.00 33.94 308 PRO A O 1
ATOM 1029 N N . ASN A 1 136 ? -21.725 0.677 94.456 1.00 33.21 309 ASN A N 1
ATOM 1030 C CA . ASN A 1 136 ? -22.895 -0.189 94.358 1.00 35.32 309 ASN A CA 1
ATOM 1031 C C . ASN A 1 136 ? -22.638 -1.325 93.369 1.00 36.44 309 ASN A C 1
ATOM 1032 O O . ASN A 1 136 ? -23.507 -1.688 92.571 1.00 37.71 309 ASN A O 1
ATOM 1037 N N . GLY A 1 137 ? -21.426 -1.879 93.388 1.00 35.92 310 GLY A N 1
ATOM 1038 C CA . GLY A 1 137 ? -21.134 -3.105 92.663 1.00 35.33 310 GLY A CA 1
ATOM 1039 C C . GLY A 1 137 ? -20.355 -2.878 91.379 1.00 36.15 310 GLY A C 1
ATOM 1040 O O . GLY A 1 137 ? -19.986 -1.761 91.006 1.00 36.95 310 GLY A O 1
ATOM 1041 N N . ASN A 1 138 ? -20.118 -3.986 90.693 1.00 35.32 311 ASN A N 1
ATOM 1042 C CA . ASN A 1 138 ? -19.300 -4.011 89.495 1.00 35.18 311 ASN A CA 1
ATOM 1043 C C . ASN A 1 138 ? -20.177 -4.005 88.249 1.00 37.90 311 ASN A C 1
ATOM 1044 O O . ASN A 1 138 ? -21.340 -4.413 88.282 1.00 41.69 311 ASN A O 1
ATOM 1049 N N . VAL A 1 139 ? -19.618 -3.506 87.153 1.00 37.66 312 VAL A N 1
ATOM 1050 C CA . VAL A 1 139 ? -20.274 -3.572 85.852 1.00 38.23 312 VAL A CA 1
ATOM 1051 C C . VAL A 1 139 ? -19.218 -3.819 84.790 1.00 36.26 312 VAL A C 1
ATOM 1052 O O . VAL A 1 139 ? -18.118 -3.255 84.843 1.00 32.23 312 VAL A O 1
ATOM 1056 N N . ARG A 1 140 ? -19.564 -4.686 83.842 1.00 36.26 313 ARG A N 1
ATOM 1057 C CA . ARG A 1 140 ? -18.795 -4.894 82.627 1.00 36.05 313 ARG A CA 1
ATOM 1058 C C . ARG A 1 140 ? -19.195 -3.848 81.596 1.00 37.61 313 ARG A C 1
ATOM 1059 O O . ARG A 1 140 ? -20.376 -3.522 81.453 1.00 40.36 313 ARG A O 1
ATOM 1067 N N . ILE A 1 141 ? -18.206 -3.300 80.896 1.00 33.73 314 ILE A N 1
ATOM 1068 C CA . ILE A 1 141 ? -18.462 -2.373 79.803 1.00 35.80 314 ILE A CA 1
ATOM 1069 C C . ILE A 1 141 ? -17.681 -2.854 78.589 1.00 36.90 314 ILE A C 1
ATOM 1070 O O . ILE A 1 141 ? -16.671 -3.554 78.716 1.00 37.89 314 ILE A O 1
ATOM 1075 N N . TYR A 1 142 ? -18.166 -2.487 77.403 1.00 33.85 315 TYR A N 1
ATOM 1076 C CA . TYR A 1 142 ? -17.679 -3.059 76.160 1.00 33.07 315 TYR A CA 1
ATOM 1077 C C . TYR A 1 142 ? -17.184 -1.945 75.263 1.00 31.54 315 TYR A C 1
ATOM 1078 O O . TYR A 1 142 ? -17.855 -0.919 75.099 1.00 34.90 315 TYR A O 1
ATOM 1087 N N . ALA A 1 143 ? -16.010 -2.154 74.698 1.00 26.22 316 ALA A N 1
ATOM 1088 C CA . ALA A 1 143 ? -15.380 -1.191 73.820 1.00 27.85 316 ALA A CA 1
ATOM 1089 C C . ALA A 1 143 ? -15.094 -1.857 72.481 1.00 27.67 316 ALA A C 1
ATOM 1090 O O . ALA A 1 143 ? -14.842 -3.066 72.414 1.00 30.31 316 ALA A O 1
ATOM 1092 N N . THR A 1 144 ? -15.181 -1.070 71.411 1.00 26.95 317 THR A N 1
ATOM 1093 C CA . THR A 1 144 ? -14.687 -1.471 70.100 1.00 30.54 317 THR A CA 1
ATOM 1094 C C . THR A 1 144 ? -13.579 -0.508 69.674 1.00 32.27 317 THR A C 1
ATOM 1095 O O . THR A 1 144 ? -13.616 0.683 70.001 1.00 32.13 317 THR A O 1
ATOM 1099 N N . TRP A 1 145 ? -12.597 -1.027 68.932 1.00 32.17 318 TRP A N 1
ATOM 1100 C CA . TRP A 1 145 ? -11.388 -0.289 68.589 1.00 29.59 318 TRP A CA 1
ATOM 1101 C C . TRP A 1 145 ? -11.156 -0.295 67.080 1.00 31.10 318 TRP A C 1
ATOM 1102 O O . TRP A 1 145 ? -11.489 -1.263 66.390 1.00 30.63 318 TRP A O 1
ATOM 1113 N N . THR A 1 146 ? -10.562 0.799 66.591 1.00 29.44 319 THR A N 1
ATOM 1114 C CA . THR A 1 146 ? -10.044 0.927 65.231 1.00 30.46 319 THR A CA 1
ATOM 1115 C C . THR A 1 146 ? -8.558 0.586 65.238 1.00 30.63 319 THR A C 1
ATOM 1116 O O . THR A 1 146 ? -7.809 1.126 66.057 1.00 31.29 319 THR A O 1
ATOM 1120 N N . ILE A 1 147 ? -8.132 -0.305 64.344 1.00 28.82 320 ILE A N 1
ATOM 1121 C CA . ILE A 1 147 ? -6.710 -0.600 64.162 1.00 27.44 320 ILE A CA 1
ATOM 1122 C C . ILE A 1 147 ? -6.165 0.381 63.127 1.00 26.46 320 ILE A C 1
ATOM 1123 O O . ILE A 1 147 ? -6.690 0.472 62.019 1.00 26.05 320 ILE A O 1
ATOM 1128 N N . LEU A 1 148 ? -5.130 1.122 63.482 1.00 30.00 321 LEU A N 1
ATOM 1129 C CA . LEU A 1 148 ? -4.611 2.117 62.556 1.00 29.86 321 LEU A CA 1
ATOM 1130 C C . LEU A 1 148 ? -3.516 1.515 61.681 1.00 33.69 321 LEU A C 1
ATOM 1131 O O . LEU A 1 148 ? -2.995 0.428 61.972 1.00 33.24 321 LEU A O 1
ATOM 1136 N N . PRO A 1 149 ? -3.144 2.185 60.581 1.00 32.46 322 PRO A N 1
ATOM 1137 C CA . PRO A 1 149 ? -2.094 1.616 59.729 1.00 32.48 322 PRO A CA 1
ATOM 1138 C C . PRO A 1 149 ? -0.816 1.293 60.486 1.00 33.57 322 PRO A C 1
ATOM 1139 O O . PRO A 1 149 ? -0.111 0.352 60.108 1.00 37.61 322 PRO A O 1
ATOM 1143 N N . ASP A 1 150 ? -0.496 2.011 61.559 1.00 32.59 323 ASP A N 1
ATOM 1144 C CA . ASP A 1 150 ? 0.697 1.663 62.314 1.00 32.81 323 ASP A CA 1
ATOM 1145 C C . ASP A 1 150 ? 0.432 0.610 63.382 1.00 34.66 323 ASP A C 1
ATOM 1146 O O . ASP A 1 150 ? 1.310 0.358 64.213 1.00 32.79 323 ASP A O 1
ATOM 1151 N N . GLY A 1 151 ? -0.749 -0.012 63.374 1.00 28.65 324 GLY A N 1
ATOM 1152 C CA . GLY A 1 151 ? -1.040 -1.070 64.305 1.00 29.14 324 GLY A CA 1
ATOM 1153 C C . GLY A 1 151 ? -1.538 -0.617 65.665 1.00 31.79 324 GLY A C 1
ATOM 1154 O O . GLY A 1 151 ? -1.961 -1.467 66.453 1.00 33.28 324 GLY A O 1
ATOM 1155 N N . THR A 1 152 ? -1.513 0.683 65.971 1.00 28.02 325 THR A N 1
ATOM 1156 C CA . THR A 1 152 ? -2.074 1.155 67.235 1.00 27.77 325 THR A CA 1
ATOM 1157 C C . THR A 1 152 ? -3.608 1.173 67.166 1.00 28.71 325 THR A C 1
ATOM 1158 O O . THR A 1 152 ? -4.213 1.013 66.099 1.00 27.14 325 THR A O 1
ATOM 1162 N N . LYS A 1 153 ? -4.240 1.346 68.334 1.00 27.63 326 LYS A N 1
ATOM 1163 C CA . LYS A 1 153 ? -5.690 1.262 68.487 1.00 28.00 326 LYS A CA 1
ATOM 1164 C C . LYS A 1 153 ? -6.266 2.607 68.912 1.00 29.53 326 LYS A C 1
ATOM 1165 O O . LYS A 1 153 ? -5.715 3.283 69.793 1.00 30.62 326 LYS A O 1
ATOM 1171 N N . ARG A 1 154 ? -7.387 2.992 68.305 1.00 27.36 327 ARG A N 1
ATOM 1172 C CA . ARG A 1 154 ? -8.139 4.157 68.757 1.00 28.36 327 ARG A CA 1
ATOM 1173 C C . ARG A 1 154 ? -9.543 3.717 69.129 1.00 26.26 327 ARG A C 1
ATOM 1174 O O . ARG A 1 154 ? -10.217 3.054 68.337 1.00 26.42 327 ARG A O 1
ATOM 1182 N N . LEU A 1 155 ? -9.968 4.058 70.342 1.00 27.51 328 LEU A N 1
ATOM 1183 C CA . LEU A 1 155 ? -11.314 3.722 70.787 1.00 29.39 328 LEU A CA 1
ATOM 1184 C C . LEU A 1 155 ? -12.355 4.303 69.837 1.00 28.72 328 LEU A C 1
ATOM 1185 O O . LEU A 1 155 ? -12.325 5.494 69.526 1.00 29.44 328 LEU A O 1
ATOM 1190 N N . SER A 1 156 ? -13.267 3.446 69.378 1.00 27.73 329 SER A N 1
ATOM 1191 C CA . SER A 1 156 ? -14.421 3.819 68.561 1.00 28.37 329 SER A CA 1
ATOM 1192 C C . SER A 1 156 ? -15.642 4.120 69.419 1.00 27.16 329 SER A C 1
ATOM 1193 O O . SER A 1 156 ? -16.231 5.202 69.321 1.00 30.75 329 SER A O 1
ATOM 1196 N N . THR A 1 157 ? -16.060 3.135 70.220 1.00 27.84 330 THR A N 1
ATOM 1197 C CA . THR A 1 157 ? -17.293 3.181 70.995 1.00 33.82 330 THR A CA 1
ATOM 1198 C C . THR A 1 157 ? -17.095 2.488 72.339 1.00 30.46 330 THR A C 1
ATOM 1199 O O . THR A 1 157 ? -16.227 1.623 72.495 1.00 28.25 330 THR A O 1
ATOM 1203 N N . VAL A 1 158 ? -17.918 2.893 73.310 1.00 29.09 331 VAL A N 1
ATOM 1204 C CA . VAL A 1 158 ? -18.114 2.172 74.566 1.00 28.83 331 VAL A CA 1
ATOM 1205 C C . VAL A 1 158 ? -19.611 1.992 74.751 1.00 32.68 331 VAL A C 1
ATOM 1206 O O . VAL A 1 158 ? -20.373 2.959 74.623 1.00 34.34 331 VAL A O 1
ATOM 1210 N N . THR A 1 159 ? -20.035 0.773 75.060 1.00 30.89 332 THR A N 1
ATOM 1211 C CA . THR A 1 159 ? -21.445 0.502 75.289 1.00 30.01 332 THR A CA 1
ATOM 1212 C C . THR A 1 159 ? -21.627 -0.348 76.536 1.00 32.93 332 THR A C 1
ATOM 1213 O O . THR A 1 159 ? -20.718 -1.066 76.974 1.00 32.07 332 THR A O 1
ATOM 1217 N N . GLY A 1 160 ? -22.842 -0.263 77.094 1.00 32.85 333 GLY A N 1
ATOM 1218 C CA . GLY A 1 160 ? -23.204 -1.080 78.235 1.00 30.98 333 GLY A CA 1
ATOM 1219 C C . GLY A 1 160 ? -23.514 -2.524 77.907 1.00 31.00 333 GLY A C 1
ATOM 1220 O O . GLY A 1 160 ? -23.556 -3.349 78.820 1.00 29.44 333 GLY A O 1
ATOM 1221 N N . THR A 1 161 ? -23.720 -2.853 76.625 1.00 32.30 334 THR A N 1
ATOM 1222 C CA . THR A 1 161 ? -24.053 -4.209 76.203 1.00 33.68 334 THR A CA 1
ATOM 1223 C C . THR A 1 161 ? -23.169 -4.625 75.034 1.00 35.07 334 THR A C 1
ATOM 1224 O O . THR A 1 161 ? -22.720 -3.785 74.242 1.00 36.77 334 THR A O 1
ATOM 1228 N N . PHE A 1 162 ? -22.925 -5.933 74.919 1.00 34.49 335 PHE A N 1
ATOM 1229 C CA . PHE A 1 162 ? -22.054 -6.430 73.865 1.00 35.46 335 PHE A CA 1
ATOM 1230 C C . PHE A 1 162 ? -22.793 -6.460 72.528 1.00 38.41 335 PHE A C 1
ATOM 1231 O O . PHE A 1 162 ? -23.928 -6.936 72.441 1.00 39.09 335 PHE A O 1
ATOM 1239 N N . LYS A 1 163 ? -22.147 -5.943 71.493 1.00 40.89 336 LYS A N 1
ATOM 1240 C CA . LYS A 1 163 ? -22.657 -6.048 70.128 1.00 49.02 336 LYS A CA 1
ATOM 1241 C C . LYS A 1 163 ? -21.495 -6.302 69.170 1.00 53.35 336 LYS A C 1
ATOM 1242 O O . LYS A 1 163 ? -21.709 -6.639 68.003 1.00 56.65 336 LYS A O 1
ATOM 1249 N N . ASN B 1 2 ? -32.245 -35.851 68.628 1.00 72.69 175 ASN B N 1
ATOM 1250 C CA . ASN B 1 2 ? -31.921 -35.179 67.373 1.00 70.39 175 ASN B CA 1
ATOM 1251 C C . ASN B 1 2 ? -30.646 -35.754 66.778 1.00 63.63 175 ASN B C 1
ATOM 1252 O O . ASN B 1 2 ? -29.588 -35.727 67.406 1.00 63.61 175 ASN B O 1
ATOM 1257 N N . SER B 1 3 ? -30.737 -36.263 65.556 1.00 55.86 176 SER B N 1
ATOM 1258 C CA . SER B 1 3 ? -29.646 -37.052 65.008 1.00 48.09 176 SER B CA 1
ATOM 1259 C C . SER B 1 3 ? -29.828 -37.164 63.504 1.00 45.66 176 SER B C 1
ATOM 1260 O O . SER B 1 3 ? -30.847 -36.745 62.950 1.00 41.26 176 SER B O 1
ATOM 1263 N N . PHE B 1 4 ? -28.834 -37.759 62.848 1.00 37.20 177 PHE B N 1
ATOM 1264 C CA . PHE B 1 4 ? -28.965 -38.068 61.434 1.00 36.11 177 PHE B CA 1
ATOM 1265 C C . PHE B 1 4 ? -28.519 -39.498 61.184 1.00 38.13 177 PHE B C 1
ATOM 1266 O O . PHE B 1 4 ? -27.809 -40.100 61.988 1.00 41.14 177 PHE B O 1
ATOM 1274 N N . GLU B 1 5 ? -28.975 -40.041 60.061 1.00 39.15 178 GLU B N 1
ATOM 1275 C CA . GLU B 1 5 ? -28.702 -41.413 59.672 1.00 40.73 178 GLU B CA 1
ATOM 1276 C C . GLU B 1 5 ? -27.610 -41.431 58.619 1.00 38.17 178 GLU B C 1
ATOM 1277 O O . GLU B 1 5 ? -27.540 -40.542 57.767 1.00 36.97 178 GLU B O 1
ATOM 1283 N N . VAL B 1 6 ? -26.762 -42.448 58.685 1.00 35.68 179 VAL B N 1
ATOM 1284 C CA . VAL B 1 6 ? -25.724 -42.685 57.692 1.00 37.26 179 VAL B CA 1
ATOM 1285 C C . VAL B 1 6 ? -26.027 -44.007 57.013 1.00 41.59 179 VAL B C 1
ATOM 1286 O O . VAL B 1 6 ? -26.016 -45.056 57.670 1.00 44.74 179 VAL B O 1
ATOM 1290 N N . SER B 1 7 ? -26.277 -43.973 55.707 1.00 40.55 180 SER B N 1
ATOM 1291 C CA . SER B 1 7 ? -26.508 -45.207 54.973 1.00 47.07 180 SER B CA 1
ATOM 1292 C C . SER B 1 7 ? -25.839 -45.132 53.605 1.00 50.81 180 SER B C 1
ATOM 1293 O O . SER B 1 7 ? -25.257 -44.112 53.215 1.00 50.12 180 SER B O 1
ATOM 1296 N N . SER B 1 8 ? -25.940 -46.236 52.873 1.00 51.88 181 SER B N 1
ATOM 1297 C CA . SER B 1 8 ? -25.349 -46.369 51.554 1.00 49.37 181 SER B CA 1
ATOM 1298 C C . SER B 1 8 ? -26.462 -46.223 50.521 1.00 49.83 181 SER B C 1
ATOM 1299 O O . SER B 1 8 ? -27.431 -46.988 50.537 1.00 52.52 181 SER B O 1
ATOM 1302 N N . LEU B 1 9 ? -26.331 -45.229 49.640 1.00 46.32 182 LEU B N 1
ATOM 1303 C CA . LEU B 1 9 ? -27.362 -44.888 48.677 1.00 46.94 182 LEU B CA 1
ATOM 1304 C C . LEU B 1 9 ? -26.782 -44.891 47.271 1.00 46.83 182 LEU B C 1
ATOM 1305 O O . LEU B 1 9 ? -25.620 -44.513 47.081 1.00 45.50 182 LEU B O 1
ATOM 1310 N N . PRO B 1 10 ? -27.559 -45.314 46.269 1.00 47.88 183 PRO B N 1
ATOM 1311 C CA . PRO B 1 10 ? -27.046 -45.352 44.895 1.00 46.70 183 PRO B CA 1
ATOM 1312 C C . PRO B 1 10 ? -27.244 -44.045 44.144 1.00 46.56 183 PRO B C 1
ATOM 1313 O O . PRO B 1 10 ? -28.246 -43.344 44.300 1.00 47.94 183 PRO B O 1
ATOM 1317 N N . ASP B 1 11 ? -26.259 -43.723 43.309 1.00 45.38 184 ASP B N 1
ATOM 1318 C CA . ASP B 1 11 ? -26.394 -42.627 42.368 1.00 47.40 184 ASP B CA 1
ATOM 1319 C C . ASP B 1 11 ? -27.092 -43.118 41.095 1.00 50.68 184 ASP B C 1
ATOM 1320 O O . ASP B 1 11 ? -27.518 -44.269 40.990 1.00 51.11 184 ASP B O 1
ATOM 1325 N N . ALA B 1 12 ? -27.201 -42.232 40.106 1.00 52.49 185 ALA B N 1
ATOM 1326 C CA . ALA B 1 12 ? -27.882 -42.588 38.871 1.00 56.16 185 ALA B CA 1
ATOM 1327 C C . ALA B 1 12 ? -27.139 -43.660 38.077 1.00 59.22 185 ALA B C 1
ATOM 1328 O O . ALA B 1 12 ? -27.758 -44.343 37.256 1.00 61.15 185 ALA B O 1
ATOM 1330 N N . ASN B 1 13 ? -25.837 -43.830 38.299 1.00 59.79 186 ASN B N 1
ATOM 1331 C CA . ASN B 1 13 ? -25.074 -44.892 37.652 1.00 61.31 186 ASN B CA 1
ATOM 1332 C C . ASN B 1 13 ? -25.125 -46.211 38.409 1.00 59.35 186 ASN B C 1
ATOM 1333 O O . ASN B 1 13 ? -24.501 -47.178 37.966 1.00 61.09 186 ASN B O 1
ATOM 1338 N N . GLY B 1 14 ? -25.836 -46.278 39.534 1.00 56.26 187 GLY B N 1
ATOM 1339 C CA . GLY B 1 14 ? -25.834 -47.467 40.364 1.00 57.37 187 GLY B CA 1
ATOM 1340 C C . GLY B 1 14 ? -24.689 -47.554 41.354 1.00 56.35 187 GLY B C 1
ATOM 1341 O O . GLY B 1 14 ? -24.647 -48.502 42.149 1.00 55.68 187 GLY B O 1
ATOM 1342 N N . LYS B 1 15 ? -23.757 -46.605 41.325 1.00 56.26 188 LYS B N 1
ATOM 1343 C CA . LYS B 1 15 ? -22.660 -46.580 42.281 1.00 56.69 188 LYS B CA 1
ATOM 1344 C C . LYS B 1 15 ? -23.176 -46.128 43.641 1.00 53.82 188 LYS B C 1
ATOM 1345 O O . LYS B 1 15 ? -23.924 -45.150 43.741 1.00 51.53 188 LYS B O 1
ATOM 1351 N N . ASN B 1 16 ? -22.780 -46.848 44.688 1.00 55.02 189 ASN B N 1
ATOM 1352 C CA . ASN B 1 16 ? -23.220 -46.556 46.046 1.00 52.97 189 ASN B CA 1
ATOM 1353 C C . ASN B 1 16 ? -22.322 -45.516 46.696 1.00 47.22 189 ASN B C 1
ATOM 1354 O O . ASN B 1 16 ? -21.100 -45.540 46.528 1.00 47.74 189 ASN B O 1
ATOM 1359 N N . HIS B 1 17 ? -22.938 -44.618 47.459 1.00 41.86 190 HIS B N 1
ATOM 1360 C CA . HIS B 1 17 ? -22.226 -43.560 48.159 1.00 41.61 190 HIS B CA 1
ATOM 1361 C C . HIS B 1 17 ? -22.726 -43.510 49.593 1.00 42.37 190 HIS B C 1
ATOM 1362 O O . HIS B 1 17 ? -23.936 -43.442 49.833 1.00 44.69 190 HIS B O 1
ATOM 1369 N N . ILE B 1 18 ? -21.804 -43.542 50.546 1.00 37.70 191 ILE B N 1
ATOM 1370 C CA . ILE B 1 18 ? -22.212 -43.402 51.929 1.00 38.99 191 ILE B CA 1
ATOM 1371 C C . ILE B 1 18 ? -22.695 -41.977 52.165 1.00 36.71 191 ILE B C 1
ATOM 1372 O O . ILE B 1 18 ? -22.010 -41.005 51.823 1.00 36.33 191 ILE B O 1
ATOM 1377 N N . THR B 1 19 ? -23.895 -41.848 52.729 1.00 36.85 192 THR B N 1
ATOM 1378 C CA . THR B 1 19 ? -24.636 -40.591 52.721 1.00 36.77 192 THR B CA 1
ATOM 1379 C C . THR B 1 19 ? -25.222 -40.316 54.098 1.00 35.29 192 THR B C 1
ATOM 1380 O O . THR B 1 19 ? -25.674 -41.234 54.777 1.00 40.12 192 THR B O 1
ATOM 1384 N N . ALA B 1 20 ? -25.212 -39.054 54.509 1.00 33.07 193 ALA B N 1
ATOM 1385 C CA . ALA B 1 20 ? -25.891 -38.632 55.728 1.00 34.08 193 ALA B CA 1
ATOM 1386 C C . ALA B 1 20 ? -27.289 -38.151 55.369 1.00 37.21 193 ALA B C 1
ATOM 1387 O O . ALA B 1 20 ? -27.467 -37.421 54.388 1.00 38.23 193 ALA B O 1
ATOM 1389 N N . VAL B 1 21 ? -28.282 -38.576 56.149 1.00 37.03 194 VAL B N 1
ATOM 1390 C CA . VAL B 1 21 ? -29.680 -38.290 55.858 1.00 36.57 194 VAL B CA 1
ATOM 1391 C C . VAL B 1 21 ? -30.347 -37.760 57.116 1.00 33.99 194 VAL B C 1
ATOM 1392 O O . VAL B 1 21 ? -30.126 -38.280 58.218 1.00 34.55 194 VAL B O 1
ATOM 1396 N N . LYS B 1 22 ? -31.145 -36.709 56.945 1.00 34.68 195 LYS B N 1
ATOM 1397 C CA . LYS B 1 22 ? -31.914 -36.107 58.031 1.00 38.66 195 LYS B CA 1
ATOM 1398 C C . LYS B 1 22 ? -33.084 -35.381 57.392 1.00 40.46 195 LYS B C 1
ATOM 1399 O O . LYS B 1 22 ? -32.875 -34.432 56.631 1.00 40.23 195 LYS B O 1
ATOM 1405 N N . GLY B 1 23 ? -34.300 -35.841 57.670 1.00 43.79 196 GLY B N 1
ATOM 1406 C CA . GLY B 1 23 ? -35.471 -35.232 57.062 1.00 48.00 196 GLY B CA 1
ATOM 1407 C C . GLY B 1 23 ? -35.395 -35.273 55.546 1.00 48.91 196 GLY B C 1
ATOM 1408 O O . GLY B 1 23 ? -35.165 -36.323 54.935 1.00 48.02 196 GLY B O 1
ATOM 1409 N N . ASP B 1 24 ? -35.578 -34.110 54.927 1.00 51.63 197 ASP B N 1
ATOM 1410 C CA . ASP B 1 24 ? -35.605 -33.998 53.473 1.00 51.85 197 ASP B CA 1
ATOM 1411 C C . ASP B 1 24 ? -34.226 -33.959 52.837 1.00 47.91 197 ASP B C 1
ATOM 1412 O O . ASP B 1 24 ? -34.139 -33.894 51.609 1.00 48.72 197 ASP B O 1
ATOM 1417 N N . ALA B 1 25 ? -33.156 -33.966 53.620 1.00 43.29 198 ALA B N 1
ATOM 1418 C CA . ALA B 1 25 ? -31.836 -33.629 53.110 1.00 41.16 198 ALA B CA 1
ATOM 1419 C C . ALA B 1 25 ? -30.928 -34.849 53.104 1.00 41.75 198 ALA B C 1
ATOM 1420 O O . ALA B 1 25 ? -30.984 -35.688 54.014 1.00 45.83 198 ALA B O 1
ATOM 1422 N N . LYS B 1 26 ? -30.084 -34.928 52.078 1.00 37.98 199 LYS B N 1
ATOM 1423 C CA . LYS B 1 26 ? -29.108 -35.994 51.910 1.00 39.32 199 LYS B CA 1
ATOM 1424 C C . LYS B 1 26 ? -27.772 -35.383 51.510 1.00 43.02 199 LYS B C 1
ATOM 1425 O O . LYS B 1 26 ? -27.727 -34.499 50.647 1.00 47.98 199 LYS B O 1
ATOM 1431 N N . ILE B 1 27 ? -26.689 -35.844 52.132 1.00 39.54 200 ILE B N 1
ATOM 1432 C CA . ILE B 1 27 ? -25.350 -35.341 51.818 1.00 35.50 200 ILE B CA 1
ATOM 1433 C C . ILE B 1 27 ? -24.370 -36.506 51.787 1.00 33.60 200 ILE B C 1
ATOM 1434 O O . ILE B 1 27 ? -24.106 -37.121 52.837 1.00 31.32 200 ILE B O 1
ATOM 1439 N N . PRO B 1 28 ? -23.811 -36.844 50.629 1.00 32.79 201 PRO B N 1
ATOM 1440 C CA . PRO B 1 28 ? -22.709 -37.815 50.601 1.00 32.10 201 PRO B CA 1
ATOM 1441 C C . PRO B 1 28 ? -21.604 -37.366 51.548 1.00 34.42 201 PRO B C 1
ATOM 1442 O O . PRO B 1 28 ? -21.156 -36.218 51.498 1.00 36.06 201 PRO B O 1
ATOM 1446 N N . VAL B 1 29 ? -21.181 -38.270 52.442 1.00 32.54 202 VAL B N 1
ATOM 1447 C CA . VAL B 1 29 ? -20.357 -37.832 53.567 1.00 34.81 202 VAL B CA 1
ATOM 1448 C C . VAL B 1 29 ? -18.968 -37.377 53.140 1.00 38.09 202 VAL B C 1
ATOM 1449 O O . VAL B 1 29 ? -18.325 -36.606 53.867 1.00 38.34 202 VAL B O 1
ATOM 1453 N N . ASP B 1 30 ? -18.477 -37.825 51.984 1.00 38.41 203 ASP B N 1
ATOM 1454 C CA . ASP B 1 30 ? -17.181 -37.351 51.518 1.00 40.29 203 ASP B CA 1
ATOM 1455 C C . ASP B 1 30 ? -17.203 -35.900 51.047 1.00 38.14 203 ASP B C 1
ATOM 1456 O O . ASP B 1 30 ? -16.134 -35.307 50.898 1.00 39.98 203 ASP B O 1
ATOM 1461 N N . LYS B 1 31 ? -18.381 -35.299 50.854 1.00 37.25 204 LYS B N 1
ATOM 1462 C CA . LYS B 1 31 ? -18.440 -33.906 50.420 1.00 36.91 204 LYS B CA 1
ATOM 1463 C C . LYS B 1 31 ? -17.809 -32.957 51.436 1.00 39.04 204 LYS B C 1
ATOM 1464 O O . LYS B 1 31 ? -17.343 -31.874 51.063 1.00 41.07 204 LYS B O 1
ATOM 1470 N N . ILE B 1 32 ? -17.792 -33.330 52.720 1.00 37.38 205 ILE B N 1
ATOM 1471 C CA . ILE B 1 32 ? -17.247 -32.440 53.741 1.00 36.31 205 ILE B CA 1
ATOM 1472 C C . ILE B 1 32 ? -15.761 -32.211 53.505 1.00 37.00 205 ILE B C 1
ATOM 1473 O O . ILE B 1 32 ? -15.288 -31.068 53.470 1.00 38.25 205 ILE B O 1
ATOM 1478 N N . GLU B 1 33 ? -14.995 -33.293 53.355 1.00 36.42 206 GLU B N 1
ATOM 1479 C CA . GLU B 1 33 ? -13.566 -33.112 53.134 1.00 38.30 206 GLU B CA 1
ATOM 1480 C C . GLU B 1 33 ? -13.289 -32.598 51.726 1.00 36.63 206 GLU B C 1
ATOM 1481 O O . GLU B 1 33 ? -12.367 -31.797 51.532 1.00 38.60 206 GLU B O 1
ATOM 1487 N N . LEU B 1 34 ? -14.090 -33.029 50.747 1.00 33.98 207 LEU B N 1
ATOM 1488 C CA . LEU B 1 34 ? -13.924 -32.572 49.370 1.00 36.81 207 LEU B CA 1
ATOM 1489 C C . LEU B 1 34 ? -14.049 -31.061 49.277 1.00 37.48 207 LEU B C 1
ATOM 1490 O O . LEU B 1 34 ? -13.214 -30.391 48.657 1.00 39.42 207 LEU B O 1
ATOM 1495 N N . TYR B 1 35 ? -15.103 -30.510 49.881 1.00 34.15 208 TYR B N 1
ATOM 1496 C CA . TYR B 1 35 ? -15.402 -29.094 49.755 1.00 37.72 208 TYR B CA 1
ATOM 1497 C C . TYR B 1 35 ? -14.812 -28.244 50.876 1.00 38.85 208 TYR B C 1
ATOM 1498 O O . TYR B 1 35 ? -14.598 -27.047 50.662 1.00 40.56 208 TYR B O 1
ATOM 1515 N N . ARG B 1 37 ? -12.181 -29.359 53.560 1.00 32.34 210 ARG B N 1
ATOM 1516 C CA . ARG B 1 37 ? -10.938 -29.680 54.258 1.00 32.50 210 ARG B CA 1
ATOM 1517 C C . ARG B 1 37 ? -9.752 -29.855 53.312 1.00 35.54 210 ARG B C 1
ATOM 1518 O O . ARG B 1 37 ? -8.746 -30.461 53.695 1.00 37.96 210 ARG B O 1
ATOM 1526 N N . GLY B 1 38 ? -9.837 -29.324 52.097 1.00 35.56 211 GLY B N 1
ATOM 1527 C CA . GLY B 1 38 ? -8.713 -29.384 51.186 1.00 38.70 211 GLY B CA 1
ATOM 1528 C C . GLY B 1 38 ? -8.348 -30.772 50.713 1.00 41.65 211 GLY B C 1
ATOM 1529 O O . GLY B 1 38 ? -7.178 -31.035 50.425 1.00 38.43 211 GLY B O 1
ATOM 1530 N N . LYS B 1 39 ? -9.314 -31.675 50.631 1.00 44.28 212 LYS B N 1
ATOM 1531 C CA . LYS B 1 39 ? -9.063 -33.020 50.136 1.00 55.00 212 LYS B CA 1
ATOM 1532 C C . LYS B 1 39 ? -9.681 -33.230 48.761 1.00 62.17 212 LYS B C 1
ATOM 1533 O O . LYS B 1 39 ? -10.025 -34.354 48.399 1.00 66.43 212 LYS B O 1
ATOM 1539 N N . ALA B 1 40 ? -9.837 -32.154 47.993 1.00 64.80 213 ALA B N 1
ATOM 1540 C CA . ALA B 1 40 ? -10.505 -32.237 46.703 1.00 68.24 213 ALA B CA 1
ATOM 1541 C C . ALA B 1 40 ? -9.729 -33.151 45.736 1.00 68.90 213 ALA B C 1
ATOM 1542 O O . ALA B 1 40 ? -8.564 -33.507 45.956 1.00 66.31 213 ALA B O 1
ATOM 1544 N N . SER B 1 41 ? -10.405 -33.507 44.638 1.00 72.89 214 SER B N 1
ATOM 1545 C CA . SER B 1 41 ? -10.029 -34.645 43.805 1.00 74.48 214 SER B CA 1
ATOM 1546 C C . SER B 1 41 ? -8.900 -34.304 42.848 1.00 75.31 214 SER B C 1
ATOM 1547 O O . SER B 1 41 ? -8.880 -33.226 42.250 1.00 79.33 214 SER B O 1
ATOM 1550 N N . GLY B 1 42 ? -7.979 -35.246 42.681 1.00 72.82 215 GLY B N 1
ATOM 1551 C CA . GLY B 1 42 ? -6.903 -35.117 41.724 1.00 72.55 215 GLY B CA 1
ATOM 1552 C C . GLY B 1 42 ? -5.611 -34.633 42.359 1.00 68.06 215 GLY B C 1
ATOM 1553 O O . GLY B 1 42 ? -5.562 -34.170 43.500 1.00 65.66 215 GLY B O 1
ATOM 1554 N N . ASP B 1 43 ? -4.537 -34.765 41.594 1.00 69.42 216 ASP B N 1
ATOM 1555 C CA . ASP B 1 43 ? -3.248 -34.209 41.977 1.00 68.89 216 ASP B CA 1
ATOM 1556 C C . ASP B 1 43 ? -3.186 -32.777 41.454 1.00 65.02 216 ASP B C 1
ATOM 1557 O O . ASP B 1 43 ? -3.190 -32.548 40.238 1.00 64.79 216 ASP B O 1
ATOM 1562 N N . LEU B 1 44 ? -3.140 -31.814 42.374 1.00 55.82 217 LEU B N 1
ATOM 1563 C CA . LEU B 1 44 ? -3.123 -30.414 41.971 1.00 53.63 217 LEU B CA 1
ATOM 1564 C C . LEU B 1 44 ? -1.962 -30.120 41.031 1.00 55.84 217 LEU B C 1
ATOM 1565 O O . LEU B 1 44 ? -2.108 -29.352 40.078 1.00 55.74 217 LEU B O 1
ATOM 1570 N N . ASP B 1 45 ? -0.806 -30.740 41.268 1.00 59.44 218 ASP B N 1
ATOM 1571 C CA . ASP B 1 45 ? 0.370 -30.437 40.461 1.00 62.86 218 ASP B CA 1
ATOM 1572 C C . ASP B 1 45 ? 0.225 -30.978 39.044 1.00 62.65 218 ASP B C 1
ATOM 1573 O O . ASP B 1 45 ? 0.497 -30.265 38.073 1.00 64.50 218 ASP B O 1
ATOM 1578 N N . SER B 1 46 ? -0.203 -32.233 38.896 1.00 61.32 219 SER B N 1
ATOM 1579 C CA . SER B 1 46 ? -0.388 -32.756 37.546 1.00 61.23 219 SER B CA 1
ATOM 1580 C C . SER B 1 46 ? -1.542 -32.053 36.838 1.00 55.13 219 SER B C 1
ATOM 1581 O O . SER B 1 46 ? -1.466 -31.795 35.629 1.00 53.87 219 SER B O 1
ATOM 1584 N N . LEU B 1 47 ? -2.602 -31.696 37.573 1.00 51.59 220 LEU B N 1
ATOM 1585 C CA . LEU B 1 47 ? -3.661 -30.882 36.976 1.00 49.82 220 LEU B CA 1
ATOM 1586 C C . LEU B 1 47 ? -3.113 -29.537 36.515 1.00 49.45 220 LEU B C 1
ATOM 1587 O O . LEU B 1 47 ? -3.402 -29.089 35.399 1.00 43.65 220 LEU B O 1
ATOM 1592 N N . GLN B 1 48 ? -2.301 -28.893 37.358 1.00 48.26 221 GLN B N 1
ATOM 1593 C CA . GLN B 1 48 ? -1.751 -27.583 37.030 1.00 46.99 221 GLN B CA 1
ATOM 1594 C C . GLN B 1 48 ? -0.836 -27.650 35.815 1.00 50.40 221 GLN B C 1
ATOM 1595 O O . GLN B 1 48 ? -0.881 -26.768 34.943 1.00 49.46 221 GLN B O 1
ATOM 1601 N N . ALA B 1 49 ? 0.008 -28.687 35.740 1.00 52.10 222 ALA B N 1
ATOM 1602 C CA . ALA B 1 49 ? 0.944 -28.804 34.626 1.00 53.89 222 ALA B CA 1
ATOM 1603 C C . ALA B 1 49 ? 0.203 -28.891 33.296 1.00 54.28 222 ALA B C 1
ATOM 1604 O O . ALA B 1 49 ? 0.544 -28.192 32.330 1.00 53.50 222 ALA B O 1
ATOM 1606 N N . GLU B 1 50 ? -0.832 -29.735 33.236 1.00 53.81 223 GLU B N 1
ATOM 1607 C CA . GLU B 1 50 ? -1.595 -29.874 32.002 1.00 54.69 223 GLU B CA 1
ATOM 1608 C C . GLU B 1 50 ? -2.301 -28.576 31.654 1.00 53.42 223 GLU B C 1
ATOM 1609 O O . GLU B 1 50 ? -2.272 -28.129 30.501 1.00 53.30 223 GLU B O 1
ATOM 1615 N N . TYR B 1 51 ? -2.927 -27.945 32.647 1.00 52.78 224 TYR B N 1
ATOM 1616 C CA . TYR B 1 51 ? -3.606 -26.678 32.405 1.00 48.90 224 TYR B CA 1
ATOM 1617 C C . TYR B 1 51 ? -2.633 -25.624 31.893 1.00 48.18 224 TYR B C 1
ATOM 1618 O O . TYR B 1 51 ? -2.904 -24.963 30.888 1.00 49.18 224 TYR B O 1
ATOM 1627 N N . ASN B 1 52 ? -1.495 -25.454 32.577 1.00 48.18 225 ASN B N 1
ATOM 1628 C CA . ASN B 1 52 ? -0.513 -24.460 32.152 1.00 46.93 225 ASN B CA 1
ATOM 1629 C C . ASN B 1 52 ? -0.038 -24.729 30.735 1.00 47.56 225 ASN B C 1
ATOM 1630 O O . ASN B 1 52 ? 0.152 -23.798 29.947 1.00 47.13 225 ASN B O 1
ATOM 1635 N N . SER B 1 53 ? 0.162 -25.998 30.397 1.00 50.04 226 SER B N 1
ATOM 1636 C CA . SER B 1 53 ? 0.519 -26.355 29.031 1.00 51.31 226 SER B CA 1
ATOM 1637 C C . SER B 1 53 ? -0.523 -25.834 28.042 1.00 49.32 226 SER B C 1
ATOM 1638 O O . SER B 1 53 ? -0.187 -25.140 27.079 1.00 48.34 226 SER B O 1
ATOM 1641 N N . LEU B 1 54 ? -1.801 -26.120 28.290 1.00 48.81 227 LEU B N 1
ATOM 1642 C CA . LEU B 1 54 ? -2.849 -25.665 27.383 1.00 46.29 227 LEU B CA 1
ATOM 1643 C C . LEU B 1 54 ? -2.966 -24.147 27.390 1.00 46.45 227 LEU B C 1
ATOM 1644 O O . LEU B 1 54 ? -3.149 -23.526 26.334 1.00 44.87 227 LEU B O 1
ATOM 1649 N N . LYS B 1 55 ? -2.896 -23.539 28.580 1.00 46.60 228 LYS B N 1
ATOM 1650 C CA . LYS B 1 55 ? -2.953 -22.086 28.686 1.00 43.69 228 LYS B CA 1
ATOM 1651 C C . LYS B 1 55 ? -1.847 -21.439 27.869 1.00 42.42 228 LYS B C 1
ATOM 1652 O O . LYS B 1 55 ? -2.079 -20.432 27.196 1.00 40.72 228 LYS B O 1
ATOM 1658 N N . ASP B 1 56 ? -0.642 -22.016 27.892 1.00 40.27 229 ASP B N 1
ATOM 1659 C CA . ASP B 1 56 ? 0.455 -21.399 27.162 1.00 47.08 229 ASP B CA 1
ATOM 1660 C C . ASP B 1 56 ? 0.263 -21.518 25.654 1.00 46.75 229 ASP B C 1
ATOM 1661 O O . ASP B 1 56 ? 0.614 -20.594 24.917 1.00 45.09 229 ASP B O 1
ATOM 1666 N N . ALA B 1 57 ? -0.344 -22.610 25.191 1.00 41.86 230 ALA B N 1
ATOM 1667 C CA . ALA B 1 57 ? -0.720 -22.709 23.786 1.00 49.58 230 ALA B CA 1
ATOM 1668 C C . ALA B 1 57 ? -1.701 -21.604 23.394 1.00 45.69 230 ALA B C 1
ATOM 1669 O O . ALA B 1 57 ? -1.524 -20.942 22.366 1.00 43.55 230 ALA B O 1
ATOM 1671 N N . ARG B 1 58 ? -2.742 -21.384 24.207 1.00 43.50 231 ARG B N 1
ATOM 1672 C CA . ARG B 1 58 ? -3.739 -20.372 23.860 1.00 41.89 231 ARG B CA 1
ATOM 1673 C C . ARG B 1 58 ? -3.135 -18.979 23.864 1.00 43.14 231 ARG B C 1
ATOM 1674 O O . ARG B 1 58 ? -3.510 -18.130 23.046 1.00 42.28 231 ARG B O 1
ATOM 1682 N N . ILE B 1 59 ? -2.209 -18.717 24.786 1.00 43.50 232 ILE B N 1
ATOM 1683 C CA . ILE B 1 59 ? -1.584 -17.402 24.830 1.00 43.83 232 ILE B CA 1
ATOM 1684 C C . ILE B 1 59 ? -0.831 -17.134 23.530 1.00 44.54 232 ILE B C 1
ATOM 1685 O O . ILE B 1 59 ? -0.985 -16.073 22.914 1.00 43.48 232 ILE B O 1
ATOM 1690 N N . SER B 1 60 ? -0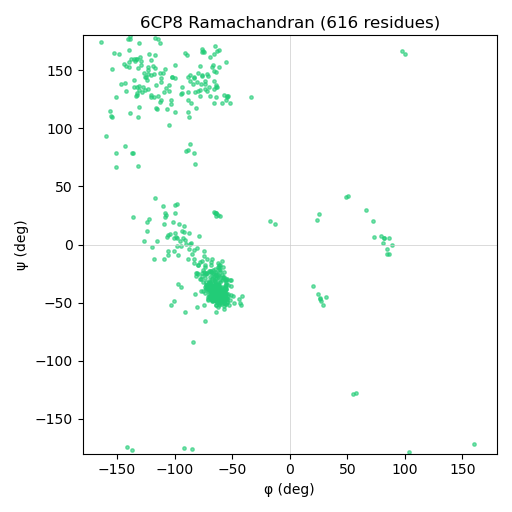.029 -18.104 23.072 1.00 47.47 233 SER B N 1
ATOM 1691 C CA . SER B 1 60 ? 0.808 -17.834 21.905 1.00 49.91 233 SER B CA 1
ATOM 1692 C C . SER B 1 60 ? -0.004 -17.766 20.612 1.00 48.34 233 SER B C 1
ATOM 1693 O O . SER B 1 60 ? 0.353 -16.995 19.715 1.00 49.80 233 SER B O 1
ATOM 1696 N N . SER B 1 61 ? -1.105 -18.536 20.491 1.00 44.38 234 SER B N 1
ATOM 1697 C CA . SER B 1 61 ? -1.854 -18.541 19.225 1.00 44.22 234 SER B CA 1
ATOM 1698 C C . SER B 1 61 ? -3.329 -18.847 19.503 1.00 41.87 234 SER B C 1
ATOM 1699 O O . SER B 1 61 ? -3.819 -19.942 19.233 1.00 42.18 234 SER B O 1
ATOM 1702 N N . GLN B 1 62 ? -4.057 -17.830 19.968 1.00 37.45 235 GLN B N 1
ATOM 1703 C CA . GLN B 1 62 ? -5.440 -18.026 20.401 1.00 39.65 235 GLN B CA 1
ATOM 1704 C C . GLN B 1 62 ? -6.352 -18.458 19.257 1.00 40.54 235 GLN B C 1
ATOM 1705 O O . GLN B 1 62 ? -7.190 -19.354 19.424 1.00 39.87 235 GLN B O 1
ATOM 1711 N N . LYS B 1 63 ? -6.224 -17.826 18.091 1.00 42.22 236 LYS B N 1
ATOM 1712 C CA . LYS B 1 63 ? -7.121 -18.156 16.988 1.00 45.09 236 LYS B CA 1
ATOM 1713 C C . LYS B 1 63 ? -6.922 -19.591 16.520 1.00 45.66 236 LYS B C 1
ATOM 1714 O O . LYS B 1 63 ? -7.895 -20.289 16.214 1.00 45.90 236 LYS B O 1
ATOM 1720 N N . GLU B 1 64 ? -5.673 -20.056 16.474 1.00 46.84 237 GLU B N 1
ATOM 1721 C CA . GLU B 1 64 ? -5.412 -21.447 16.122 1.00 51.80 237 GLU B CA 1
ATOM 1722 C C . GLU B 1 64 ? -5.922 -22.394 17.204 1.00 51.37 237 GLU B C 1
ATOM 1723 O O . GLU B 1 64 ? -6.614 -23.379 16.911 1.00 50.72 237 GLU B O 1
ATOM 1729 N N . PHE B 1 65 ? -5.578 -22.112 18.465 1.00 48.61 238 PHE B N 1
ATOM 1730 C CA . PHE B 1 65 ? -6.130 -22.840 19.601 1.00 46.06 238 PHE B CA 1
ATOM 1731 C C . PHE B 1 65 ? -7.635 -23.031 19.438 1.00 44.45 238 PHE B C 1
ATOM 1732 O O . PHE B 1 65 ? -8.155 -24.142 19.573 1.00 44.98 238 PHE B O 1
ATOM 1740 N N . ALA B 1 66 ? -8.335 -21.955 19.073 1.00 42.29 239 ALA B N 1
ATOM 1741 C CA . ALA B 1 66 ? -9.789 -21.972 19.061 1.00 41.42 239 ALA B CA 1
ATOM 1742 C C . ALA B 1 66 ? -10.348 -22.959 18.060 1.00 49.56 239 ALA B C 1
ATOM 1743 O O . ALA B 1 66 ? -11.488 -23.407 18.213 1.00 51.84 239 ALA B O 1
ATOM 1745 N N . LYS B 1 67 ? -9.583 -23.301 17.022 1.00 50.66 240 LYS B N 1
ATOM 1746 C CA . LYS B 1 67 ? -10.183 -24.040 15.921 1.00 54.81 240 LYS B CA 1
ATOM 1747 C C . LYS B 1 67 ? -10.619 -25.429 16.368 1.00 58.21 240 LYS B C 1
ATOM 1748 O O . LYS B 1 67 ? -11.705 -25.886 16.002 1.00 60.93 240 LYS B O 1
ATOM 1754 N N . ASP B 1 68 ? -9.807 -26.100 17.182 1.00 58.82 241 ASP B N 1
ATOM 1755 C CA . ASP B 1 68 ? -10.186 -27.390 17.745 1.00 61.08 241 ASP B CA 1
ATOM 1756 C C . ASP B 1 68 ? -10.947 -27.133 19.034 1.00 57.58 241 ASP B C 1
ATOM 1757 O O . ASP B 1 68 ? -10.338 -26.713 20.028 1.00 55.19 241 ASP B O 1
ATOM 1762 N N . PRO B 1 69 ? -12.261 -27.381 19.083 1.00 56.08 242 PRO B N 1
ATOM 1763 C CA . PRO B 1 69 ? -13.019 -27.063 20.297 1.00 51.97 242 PRO B CA 1
ATOM 1764 C C . PRO B 1 69 ? -12.658 -27.944 21.475 1.00 51.31 242 PRO B C 1
ATOM 1765 O O . PRO B 1 69 ? -13.008 -27.605 22.612 1.00 49.47 242 PRO B O 1
ATOM 1769 N N . ASN B 1 70 ? -11.971 -29.064 21.243 1.00 54.09 243 ASN B N 1
ATOM 1770 C CA . ASN B 1 70 ? -11.511 -29.889 22.349 1.00 53.88 243 ASN B CA 1
ATOM 1771 C C . ASN B 1 70 ? -10.464 -29.184 23.189 1.00 49.26 243 ASN B C 1
ATOM 1772 O O . ASN B 1 70 ? -10.308 -29.523 24.367 1.00 46.01 243 ASN B O 1
ATOM 1777 N N . ASN B 1 71 ? -9.739 -28.225 22.605 1.00 48.18 244 ASN B N 1
ATOM 1778 C CA . ASN B 1 71 ? -8.755 -27.475 23.376 1.00 47.88 244 ASN B CA 1
ATOM 1779 C C . ASN B 1 71 ? -9.426 -26.696 24.501 1.00 45.31 244 ASN B C 1
ATOM 1780 O O . ASN B 1 71 ? -9.020 -26.790 25.665 1.00 46.45 244 ASN B O 1
ATOM 1785 N N . ALA B 1 72 ? -10.480 -25.944 24.174 1.00 43.68 245 ALA B N 1
ATOM 1786 C CA . ALA B 1 72 ? -11.174 -25.172 25.199 1.00 42.88 245 ALA B CA 1
ATOM 1787 C C . ALA B 1 72 ? -11.939 -26.084 26.149 1.00 44.40 245 ALA B C 1
ATOM 1788 O O . ALA B 1 72 ? -12.016 -25.808 27.348 1.00 42.36 245 ALA B O 1
ATOM 1790 N N . LYS B 1 73 ? -12.508 -27.178 25.639 1.00 47.16 246 LYS B N 1
ATOM 1791 C CA . LYS B 1 73 ? -13.195 -28.108 26.529 1.00 46.44 246 LYS B CA 1
ATOM 1792 C C . LYS B 1 73 ? -12.242 -28.654 27.580 1.00 47.48 246 LYS B C 1
ATOM 1793 O O . LYS B 1 73 ? -12.552 -28.655 28.777 1.00 45.13 246 LYS B O 1
ATOM 1799 N N . ARG B 1 74 ? -11.068 -29.120 27.151 1.00 50.71 247 ARG B N 1
ATOM 1800 C CA . ARG B 1 74 ? -10.112 -29.672 28.105 1.00 49.22 247 ARG B CA 1
ATOM 1801 C C . ARG B 1 74 ? -9.623 -28.609 29.079 1.00 47.02 247 ARG B C 1
ATOM 1802 O O . ARG B 1 74 ? -9.449 -28.884 30.270 1.00 44.71 247 ARG B O 1
ATOM 1818 N N . GLU B 1 76 ? -11.032 -25.711 30.104 1.00 40.14 249 GLU B N 1
ATOM 1819 C CA . GLU B 1 76 ? -12.059 -25.247 31.035 1.00 38.65 249 GLU B CA 1
ATOM 1820 C C . GLU B 1 76 ? -12.354 -26.292 32.107 1.00 42.44 249 GLU B C 1
ATOM 1821 O O . GLU B 1 76 ? -12.650 -25.947 33.259 1.00 31.78 249 GLU B O 1
ATOM 1827 N N . VAL B 1 77 ? -12.303 -27.574 31.741 1.00 41.68 250 VAL B N 1
ATOM 1828 C CA . VAL B 1 77 ? -12.543 -28.630 32.718 1.00 40.41 250 VAL B CA 1
ATOM 1829 C C . VAL B 1 77 ? -11.409 -28.670 33.731 1.00 42.11 250 VAL B C 1
ATOM 1830 O O . VAL B 1 77 ? -11.639 -28.717 34.945 1.00 42.74 250 VAL B O 1
ATOM 1834 N N . LEU B 1 78 ? -10.167 -28.615 33.247 1.00 42.73 251 LEU B N 1
ATOM 1835 C CA . LEU B 1 78 ? -9.031 -28.487 34.152 1.00 41.18 251 LEU B CA 1
ATOM 1836 C C . LEU B 1 78 ? -9.173 -27.262 35.046 1.00 42.01 251 LEU B C 1
ATOM 1837 O O . LEU B 1 78 ? -8.941 -27.341 36.262 1.00 43.22 251 LEU B O 1
ATOM 1842 N N . GLU B 1 79 ? -9.573 -26.121 34.468 1.00 39.66 252 GLU B N 1
ATOM 1843 C CA . GLU B 1 79 ? -9.691 -24.909 35.271 1.00 39.58 252 GLU B CA 1
ATOM 1844 C C . GLU B 1 79 ? -10.672 -25.097 36.416 1.00 36.97 252 GLU B C 1
ATOM 1845 O O . GLU B 1 79 ? -10.410 -24.655 37.537 1.00 36.35 252 GLU B O 1
ATOM 1851 N N . LYS B 1 80 ? -11.803 -25.758 36.160 1.00 36.07 253 LYS B N 1
ATOM 1852 C CA . LYS B 1 80 ? -12.817 -25.883 37.199 1.00 34.37 253 LYS B CA 1
ATOM 1853 C C . LYS B 1 80 ? -12.368 -26.847 38.302 1.00 36.24 253 LYS B C 1
ATOM 1854 O O . LYS B 1 80 ? -12.653 -26.615 39.482 1.00 35.77 253 LYS B O 1
ATOM 1860 N N . GLN B 1 81 ? -11.646 -27.917 37.944 1.00 37.32 254 GLN B N 1
ATOM 1861 C CA . GLN B 1 81 ? -11.082 -28.811 38.954 1.00 37.40 254 GLN B CA 1
ATOM 1862 C C . GLN B 1 81 ? -10.079 -28.082 39.837 1.00 37.48 254 GLN B C 1
ATOM 1863 O O . GLN B 1 81 ? -10.092 -28.220 41.067 1.00 37.15 254 GLN B O 1
ATOM 1869 N N . ILE B 1 82 ? -9.183 -27.317 39.224 1.00 38.76 255 ILE B N 1
ATOM 1870 C CA . ILE B 1 82 ? -8.238 -26.527 40.004 1.00 38.72 255 ILE B CA 1
ATOM 1871 C C . ILE B 1 82 ? -8.988 -25.522 40.863 1.00 38.85 255 ILE B C 1
ATOM 1872 O O . ILE B 1 82 ? -8.655 -25.303 42.038 1.00 40.77 255 ILE B O 1
ATOM 1877 N N . HIS B 1 83 ? -10.033 -24.922 40.294 1.00 34.42 256 HIS B N 1
ATOM 1878 C CA . HIS B 1 83 ? -10.866 -23.985 41.034 1.00 33.62 256 HIS B CA 1
ATOM 1879 C C . HIS B 1 83 ? -11.455 -24.645 42.278 1.00 33.18 256 HIS B C 1
ATOM 1880 O O . HIS B 1 83 ? -11.368 -24.090 43.373 1.00 34.04 256 HIS B O 1
ATOM 1887 N N . ASN B 1 84 ? -12.008 -25.860 42.135 1.00 32.63 257 ASN B N 1
ATOM 1888 C CA . ASN B 1 84 ? -12.592 -26.562 43.283 1.00 32.58 257 ASN B CA 1
ATOM 1889 C C . ASN B 1 84 ? -11.537 -26.855 44.343 1.00 36.27 257 ASN B C 1
ATOM 1890 O O . ASN B 1 84 ? -11.759 -26.628 45.540 1.00 37.13 257 ASN B O 1
ATOM 1895 N N . ILE B 1 85 ? -10.377 -27.367 43.917 1.00 38.39 258 ILE B N 1
ATOM 1896 C CA . ILE B 1 85 ? -9.303 -27.691 44.856 1.00 36.09 258 ILE B CA 1
ATOM 1897 C C . ILE B 1 85 ? -8.895 -26.450 45.634 1.00 37.03 258 ILE B C 1
ATOM 1898 O O . ILE B 1 85 ? -8.741 -26.477 46.863 1.00 37.03 258 ILE B O 1
ATOM 1903 N N . GLU B 1 86 ? -8.731 -25.333 44.931 1.00 36.13 259 GLU B N 1
ATOM 1904 C CA . GLU B 1 86 ? -8.291 -24.130 45.614 1.00 37.16 259 GLU B CA 1
ATOM 1905 C C . GLU B 1 86 ? -9.366 -23.621 46.574 1.00 37.97 259 GLU B C 1
ATOM 1906 O O . GLU B 1 86 ? -9.053 -23.260 47.715 1.00 41.06 259 GLU B O 1
ATOM 1912 N N . ARG B 1 87 ? -10.637 -23.610 46.155 1.00 33.55 260 ARG B N 1
ATOM 1913 C CA . ARG B 1 87 ? -11.697 -23.214 47.080 1.00 33.41 260 ARG B CA 1
ATOM 1914 C C . ARG B 1 87 ? -11.693 -24.095 48.335 1.00 33.57 260 ARG B C 1
ATOM 1915 O O . ARG B 1 87 ? -11.865 -23.601 49.460 1.00 32.94 260 ARG B O 1
ATOM 1923 N N . SER B 1 88 ? -11.470 -25.398 48.161 1.00 30.62 261 SER B N 1
ATOM 1924 C CA . SER B 1 88 ? -11.517 -26.323 49.282 1.00 32.91 261 SER B CA 1
ATOM 1925 C C . SER B 1 88 ? -10.332 -26.128 50.220 1.00 37.52 261 SER B C 1
ATOM 1926 O O . SER B 1 88 ? -10.484 -26.219 51.446 1.00 40.47 261 SER B O 1
ATOM 1929 N N . GLN B 1 89 ? -9.146 -25.876 49.668 1.00 38.82 262 GLN B N 1
ATOM 1930 C CA . GLN B 1 89 ? -7.983 -25.624 50.512 1.00 40.80 262 GLN B CA 1
ATOM 1931 C C . GLN B 1 89 ? -8.152 -24.338 51.305 1.00 39.90 262 GLN B C 1
ATOM 1932 O O . GLN B 1 89 ? -7.767 -24.272 52.477 1.00 39.65 262 GLN B O 1
ATOM 1938 N N . ASP B 1 90 ? -8.745 -23.313 50.688 1.00 38.83 263 ASP B N 1
ATOM 1939 C CA . ASP B 1 90 ? -8.959 -22.058 51.399 1.00 39.50 263 ASP B CA 1
ATOM 1940 C C . ASP B 1 90 ? -9.947 -22.233 52.546 1.00 40.65 263 ASP B C 1
ATOM 1941 O O . ASP B 1 90 ? -9.756 -21.663 53.626 1.00 33.00 263 ASP B O 1
ATOM 1954 N N . ALA B 1 92 ? -10.455 -24.919 54.175 1.00 36.41 265 ALA B N 1
ATOM 1955 C CA . ALA B 1 92 ? -9.748 -25.672 55.203 1.00 37.16 265 ALA B CA 1
ATOM 1956 C C . ALA B 1 92 ? -8.945 -24.748 56.112 1.00 40.59 265 ALA B C 1
ATOM 1957 O O . ALA B 1 92 ? -8.982 -24.895 57.342 1.00 39.12 265 ALA B O 1
ATOM 1959 N N . ARG B 1 93 ? -8.219 -23.784 55.525 1.00 41.58 266 ARG B N 1
ATOM 1960 C CA . ARG B 1 93 ? -7.441 -22.843 56.328 1.00 42.35 266 ARG B CA 1
ATOM 1961 C C . ARG B 1 93 ? -8.348 -21.983 57.192 1.00 42.85 266 ARG B C 1
ATOM 1962 O O . ARG B 1 93 ? -8.044 -21.732 58.366 1.00 44.45 266 ARG B O 1
ATOM 1970 N N . VAL B 1 94 ? -9.472 -21.532 56.632 1.00 35.62 267 VAL B N 1
ATOM 1971 C CA . VAL B 1 94 ? -10.421 -20.742 57.409 1.00 42.95 267 VAL B CA 1
ATOM 1972 C C . VAL B 1 94 ? -10.896 -21.526 58.626 1.00 40.24 267 VAL B C 1
ATOM 1973 O O . VAL B 1 94 ? -10.934 -21.002 59.741 1.00 41.74 267 VAL B O 1
ATOM 1977 N N . LEU B 1 95 ? -11.292 -22.784 58.422 1.00 38.70 268 LEU B N 1
ATOM 1978 C CA . LEU B 1 95 ? -11.691 -23.622 59.546 1.00 39.22 268 LEU B CA 1
ATOM 1979 C C . LEU B 1 95 ? -10.545 -23.770 60.540 1.00 41.18 268 LEU B C 1
ATOM 1980 O O . LEU B 1 95 ? -10.733 -23.580 61.745 1.00 42.74 268 LEU B O 1
ATOM 1985 N N . GLU B 1 96 ? -9.335 -24.054 60.043 1.00 42.33 269 GLU B N 1
ATOM 1986 C CA . GLU B 1 96 ? -8.175 -24.159 60.921 1.00 47.73 269 GLU B CA 1
ATOM 1987 C C . GLU B 1 96 ? -8.014 -22.900 61.764 1.00 49.27 269 GLU B C 1
ATOM 1988 O O . GLU B 1 96 ? -7.867 -22.976 62.988 1.00 43.72 269 GLU B O 1
ATOM 1994 N N . GLN B 1 97 ? -8.062 -21.726 61.122 1.00 48.19 270 GLN B N 1
ATOM 1995 C CA . GLN B 1 97 ? -7.831 -20.475 61.843 1.00 51.74 270 GLN B CA 1
ATOM 1996 C C . GLN B 1 97 ? -8.914 -20.213 62.884 1.00 48.53 270 GLN B C 1
ATOM 1997 O O . GLN B 1 97 ? -8.639 -19.619 63.932 1.00 49.05 270 GLN B O 1
ATOM 2003 N N . ALA B 1 98 ? -10.140 -20.663 62.629 1.00 41.71 271 ALA B N 1
ATOM 2004 C CA . ALA B 1 98 ? -11.191 -20.565 63.632 1.00 41.93 271 ALA B CA 1
ATOM 2005 C C . ALA B 1 98 ? -11.018 -21.573 64.750 1.00 42.67 271 ALA B C 1
ATOM 2006 O O . ALA B 1 98 ? -11.782 -21.528 65.717 1.00 44.44 271 ALA B O 1
ATOM 2008 N N . GLY B 1 99 ? -10.047 -22.476 64.640 1.00 41.80 272 GLY B N 1
ATOM 2009 C CA . GLY B 1 99 ? -9.847 -23.502 65.634 1.00 43.04 272 GLY B CA 1
ATOM 2010 C C . GLY B 1 99 ? -10.675 -24.750 65.434 1.00 41.41 272 GLY B C 1
ATOM 2011 O O . GLY B 1 99 ? -10.641 -25.635 66.294 1.00 42.00 272 GLY B O 1
ATOM 2012 N N . ILE B 1 100 ? -11.409 -24.849 64.328 1.00 37.37 273 ILE B N 1
ATOM 2013 C CA . ILE B 1 100 ? -12.287 -25.990 64.059 1.00 38.54 273 ILE B CA 1
ATOM 2014 C C . ILE B 1 100 ? -11.420 -27.052 63.391 1.00 39.88 273 ILE B C 1
ATOM 2015 O O . ILE B 1 100 ? -11.325 -27.139 62.165 1.00 41.32 273 ILE B O 1
ATOM 2020 N N . VAL B 1 101 ? -10.771 -27.872 64.216 1.00 43.50 274 VAL B N 1
ATOM 2021 C CA . VAL B 1 101 ? -9.837 -28.860 63.688 1.00 45.09 274 VAL B CA 1
ATOM 2022 C C . VAL B 1 101 ? -10.577 -29.892 62.848 1.00 39.67 274 VAL B C 1
ATOM 2023 O O . VAL B 1 101 ? -11.806 -30.044 62.905 1.00 38.42 274 VAL B O 1
ATOM 2027 N N . ASN B 1 102 ? -9.802 -30.631 62.066 1.00 40.88 275 ASN B N 1
ATOM 2028 C CA . ASN B 1 102 ? -10.365 -31.617 61.158 1.00 40.78 275 ASN B CA 1
ATOM 2029 C C . ASN B 1 102 ? -10.501 -32.944 61.896 1.00 44.04 275 ASN B C 1
ATOM 2030 O O . ASN B 1 102 ? -9.666 -33.842 61.791 1.00 46.45 275 ASN B O 1
ATOM 2035 N N . THR B 1 103 ? -11.580 -33.061 62.664 1.00 41.46 276 THR B N 1
ATOM 2036 C CA . THR B 1 103 ? -11.874 -34.277 63.413 1.00 49.12 276 THR B CA 1
ATOM 2037 C C . THR B 1 103 ? -13.221 -34.841 62.991 1.00 49.03 276 THR B C 1
ATOM 2038 O O . THR B 1 103 ? -14.090 -34.122 62.481 1.00 40.04 276 THR B O 1
ATOM 2042 N N . ALA B 1 104 ? -13.388 -36.141 63.256 1.00 43.55 277 ALA B N 1
ATOM 2043 C CA . ALA B 1 104 ? -14.660 -36.798 62.983 1.00 45.01 277 ALA B CA 1
ATOM 2044 C C . ALA B 1 104 ? -15.815 -36.088 63.677 1.00 41.41 277 ALA B C 1
ATOM 2045 O O . ALA B 1 104 ? -16.880 -35.903 63.081 1.00 40.27 277 ALA B O 1
ATOM 2047 N N . SER B 1 105 ? -15.633 -35.674 64.933 1.00 41.45 278 SER B N 1
ATOM 2048 C CA . SER B 1 105 ? -16.761 -35.049 65.616 1.00 42.76 278 SER B CA 1
ATOM 2049 C C . SER B 1 105 ? -17.020 -33.641 65.080 1.00 38.35 278 SER B C 1
ATOM 2050 O O . SER B 1 105 ? -18.177 -33.265 64.865 1.00 37.28 278 SER B O 1
ATOM 2053 N N . ASN B 1 106 ? -15.969 -32.852 64.839 1.00 38.17 279 ASN B N 1
ATOM 2054 C CA . ASN B 1 106 ? -16.198 -31.556 64.207 1.00 38.77 279 ASN B CA 1
ATOM 2055 C C . ASN B 1 106 ? -16.899 -31.712 62.866 1.00 36.99 279 ASN B C 1
ATOM 2056 O O . ASN B 1 106 ? -17.852 -30.984 62.574 1.00 38.38 279 ASN B O 1
ATOM 2061 N N . ASN B 1 107 ? -16.469 -32.670 62.044 1.00 36.50 280 ASN B N 1
ATOM 2062 C CA . ASN B 1 107 ? -17.097 -32.788 60.736 1.00 36.82 280 ASN B CA 1
ATOM 2063 C C . ASN B 1 107 ? -18.525 -33.309 60.842 1.00 38.00 280 ASN B C 1
ATOM 2064 O O . ASN B 1 107 ? -19.384 -32.901 60.051 1.00 36.39 280 ASN B O 1
ATOM 2069 N N . SER B 1 108 ? -18.807 -34.176 61.821 1.00 36.93 281 SER B N 1
ATOM 2070 C CA . SER B 1 108 ? -20.183 -34.602 62.060 1.00 37.04 281 SER B CA 1
ATOM 2071 C C . SER B 1 108 ? -21.058 -33.428 62.456 1.00 35.70 281 SER B C 1
ATOM 2072 O O . SER B 1 108 ? -22.191 -33.300 61.984 1.00 35.40 281 SER B O 1
ATOM 2083 N N . ILE B 1 110 ? -20.552 -30.287 61.698 1.00 34.35 283 ILE B N 1
ATOM 2084 C CA . ILE B 1 110 ? -20.755 -29.481 60.490 1.00 35.48 283 ILE B CA 1
ATOM 2085 C C . ILE B 1 110 ? -21.843 -30.097 59.623 1.00 36.04 283 ILE B C 1
ATOM 2086 O O . ILE B 1 110 ? -22.754 -29.402 59.153 1.00 31.65 283 ILE B O 1
ATOM 2099 N N . ASP B 1 112 ? -24.322 -31.976 60.528 1.00 34.61 285 ASP B N 1
ATOM 2100 C CA . ASP B 1 112 ? -25.632 -31.854 61.158 1.00 36.56 285 ASP B CA 1
ATOM 2101 C C . ASP B 1 112 ? -26.219 -30.476 60.912 1.00 35.89 285 ASP B C 1
ATOM 2102 O O . ASP B 1 112 ? -27.399 -30.347 60.567 1.00 36.55 285 ASP B O 1
ATOM 2107 N N . LYS B 1 113 ? -25.415 -29.430 61.114 1.00 30.74 286 LYS B N 1
ATOM 2108 C CA . LYS B 1 113 ? -25.918 -28.079 60.903 1.00 34.04 286 LYS B CA 1
ATOM 2109 C C . LYS B 1 113 ? -26.275 -27.857 59.438 1.00 35.78 286 LYS B C 1
ATOM 2110 O O . LYS B 1 113 ? -27.289 -27.222 59.132 1.00 37.64 286 LYS B O 1
ATOM 2116 N N . LEU B 1 114 ? -25.466 -28.393 58.521 1.00 34.98 287 LEU B N 1
ATOM 2117 C CA . LEU B 1 114 ? -25.786 -28.298 57.100 1.00 36.23 287 LEU B CA 1
ATOM 2118 C C . LEU B 1 114 ? -27.121 -28.967 56.785 1.00 38.75 287 LEU B C 1
ATOM 2119 O O . LEU B 1 114 ? -27.974 -28.386 56.103 1.00 40.42 287 LEU B O 1
ATOM 2124 N N . LEU B 1 115 ? -27.308 -30.202 57.264 1.00 36.52 288 LEU B N 1
ATOM 2125 C CA . LEU B 1 115 ? -28.567 -30.901 57.045 1.00 34.79 288 LEU B CA 1
ATOM 2126 C C . LEU B 1 115 ? -29.745 -30.105 57.608 1.00 38.56 288 LEU B C 1
ATOM 2127 O O . LEU B 1 115 ? -30.780 -29.961 56.944 1.00 38.53 288 LEU B O 1
ATOM 2132 N N . ASP B 1 116 ? -29.604 -29.572 58.830 1.00 39.96 289 ASP B N 1
ATOM 2133 C CA . ASP B 1 116 ? -30.663 -28.735 59.396 1.00 39.63 289 ASP B CA 1
ATOM 2134 C C . ASP B 1 116 ? -30.984 -27.552 58.489 1.00 36.64 289 ASP B C 1
ATOM 2135 O O . ASP B 1 116 ? -32.152 -27.185 58.332 1.00 37.02 289 ASP B O 1
ATOM 2140 N N . SER B 1 117 ? -29.965 -26.948 57.874 1.00 36.64 290 SER B N 1
ATOM 2141 C CA . SER B 1 117 ? -30.196 -25.732 57.099 1.00 37.89 290 SER B CA 1
ATOM 2142 C C . SER B 1 117 ? -30.911 -26.000 55.773 1.00 38.04 290 SER B C 1
ATOM 2143 O O . SER B 1 117 ? -31.571 -25.103 55.245 1.00 41.96 290 SER B O 1
ATOM 2146 N N . ALA B 1 118 ? -30.785 -27.201 55.217 1.00 36.26 291 ALA B N 1
ATOM 2147 C CA . ALA B 1 118 ? -31.497 -27.540 53.987 1.00 39.36 291 ALA B CA 1
ATOM 2148 C C . ALA B 1 118 ? -33.011 -27.481 54.132 1.00 41.60 291 ALA B C 1
ATOM 2149 O O . ALA B 1 118 ? -33.710 -27.383 53.117 1.00 40.03 291 ALA B O 1
ATOM 2151 N N . GLN B 1 119 ? -33.545 -27.570 55.354 1.00 44.52 292 GLN B N 1
ATOM 2152 C CA . GLN B 1 119 ? -34.997 -27.626 55.467 1.00 49.73 292 GLN B CA 1
ATOM 2153 C C . GLN B 1 119 ? -35.654 -26.310 55.059 1.00 50.13 292 GLN B C 1
ATOM 2154 O O . GLN B 1 119 ? -36.870 -26.285 54.845 1.00 51.98 292 GLN B O 1
ATOM 2160 N N . GLY B 1 120 ? -34.871 -25.236 54.906 1.00 48.52 293 GLY B N 1
ATOM 2161 C CA . GLY B 1 120 ? -35.316 -23.946 54.429 1.00 47.75 293 GLY B CA 1
ATOM 2162 C C . GLY B 1 120 ? -35.081 -23.668 52.956 1.00 47.73 293 GLY B C 1
ATOM 2163 O O . GLY B 1 120 ? -35.464 -22.598 52.470 1.00 49.43 293 GLY B O 1
ATOM 2164 N N . ALA B 1 121 ? -34.464 -24.595 52.228 1.00 44.45 294 ALA B N 1
ATOM 2165 C CA . ALA B 1 121 ? -34.280 -24.429 50.795 1.00 43.47 294 ALA B CA 1
ATOM 2166 C C . ALA B 1 121 ? -35.532 -24.861 50.038 1.00 42.98 294 ALA B C 1
ATOM 2167 O O . ALA B 1 121 ? -36.216 -25.813 50.431 1.00 41.35 294 ALA B O 1
ATOM 2169 N N . THR B 1 122 ? -35.845 -24.131 48.961 1.00 41.70 295 THR B N 1
ATOM 2170 C CA . THR B 1 122 ? -36.930 -24.479 48.049 1.00 41.56 295 THR B CA 1
ATOM 2171 C C . THR B 1 122 ? -36.476 -24.242 46.609 1.00 40.89 295 THR B C 1
ATOM 2172 O O . THR B 1 122 ? -35.356 -23.794 46.353 1.00 38.94 295 THR B O 1
ATOM 2176 N N . SER B 1 123 ? -37.369 -24.526 45.654 1.00 42.23 296 SER B N 1
ATOM 2177 C CA . SER B 1 123 ? -37.066 -24.210 44.262 1.00 42.23 296 SER B CA 1
ATOM 2178 C C . SER B 1 123 ? -36.839 -22.723 44.068 1.00 42.97 296 SER B C 1
ATOM 2179 O O . SER B 1 123 ? -36.052 -22.330 43.203 1.00 44.36 296 SER B O 1
ATOM 2182 N N . ALA B 1 124 ? -37.527 -21.885 44.847 1.00 42.64 297 ALA B N 1
ATOM 2183 C CA . ALA B 1 124 ? -37.381 -20.442 44.698 1.00 42.99 297 ALA B CA 1
ATOM 2184 C C . ALA B 1 124 ? -36.046 -19.937 45.235 1.00 42.44 297 ALA B C 1
ATOM 2185 O O . ALA B 1 124 ? -35.563 -18.884 44.803 1.00 46.98 297 ALA B O 1
ATOM 2187 N N . ASN B 1 125 ? -35.435 -20.657 46.167 1.00 38.57 298 ASN B N 1
ATOM 2188 C CA . ASN B 1 125 ? -34.180 -20.196 46.749 1.00 37.04 298 ASN B CA 1
ATOM 2189 C C . ASN B 1 125 ? -33.428 -21.408 47.274 1.00 35.34 298 ASN B C 1
ATOM 2190 O O . ASN B 1 125 ? -33.829 -21.995 48.286 1.00 32.79 298 ASN B O 1
ATOM 2195 N N . ARG B 1 126 ? -32.320 -21.750 46.619 1.00 36.18 299 ARG B N 1
ATOM 2196 C CA . ARG B 1 126 ? -31.603 -22.977 46.923 1.00 37.42 299 ARG B CA 1
ATOM 2197 C C . ARG B 1 126 ? -30.307 -22.751 47.689 1.00 36.94 299 ARG B C 1
ATOM 2198 O O . ARG B 1 126 ? -29.542 -23.705 47.875 1.00 36.50 299 ARG B O 1
ATOM 2206 N N . LYS B 1 127 ? -30.034 -21.533 48.150 1.00 37.93 300 LYS B N 1
ATOM 2207 C CA . LYS B 1 127 ? -28.877 -21.285 49.004 1.00 38.35 300 LYS B CA 1
ATOM 2208 C C . LYS B 1 127 ? -29.321 -21.083 50.450 1.00 38.16 300 LYS B C 1
ATOM 2209 O O . LYS B 1 127 ? -30.323 -20.413 50.719 1.00 41.02 300 LYS B O 1
ATOM 2215 N N . THR B 1 128 ? -28.583 -21.686 51.375 1.00 35.44 301 THR B N 1
ATOM 2216 C CA . THR B 1 128 ? -28.764 -21.470 52.798 1.00 37.75 301 THR B CA 1
ATOM 2217 C C . THR B 1 128 ? -27.399 -21.246 53.425 1.00 39.84 301 THR B C 1
ATOM 2218 O O . THR B 1 128 ? -26.365 -21.630 52.867 1.00 37.07 301 THR B O 1
ATOM 2222 N N . SER B 1 129 ? -27.401 -20.623 54.600 1.00 39.77 302 SER B N 1
ATOM 2223 C CA . SER B 1 129 ? -26.163 -20.396 55.326 1.00 40.47 302 SER B CA 1
ATOM 2224 C C . SER B 1 129 ? -26.245 -20.999 56.717 1.00 37.02 302 SER B C 1
ATOM 2225 O O . SER B 1 129 ? -27.325 -21.128 57.292 1.00 39.14 302 SER B O 1
ATOM 2228 N N . VAL B 1 130 ? -25.084 -21.365 57.250 1.00 34.99 303 VAL B N 1
ATOM 2229 C CA . VAL B 1 130 ? -24.937 -21.670 58.662 1.00 39.15 303 VAL B CA 1
ATOM 2230 C C . VAL B 1 130 ? -23.670 -20.994 59.145 1.00 36.77 303 VAL B C 1
ATOM 2231 O O . VAL B 1 130 ? -22.782 -20.651 58.362 1.00 35.83 303 VAL B O 1
ATOM 2235 N N . VAL B 1 131 ? -23.599 -20.817 60.461 1.00 35.97 304 VAL B N 1
ATOM 2236 C CA . VAL B 1 131 ? -22.401 -20.369 61.151 1.00 36.35 304 VAL B CA 1
ATOM 2237 C C . VAL B 1 131 ? -21.904 -21.518 62.012 1.00 39.69 304 VAL B C 1
ATOM 2238 O O . VAL B 1 131 ? -22.642 -22.040 62.860 1.00 42.21 304 VAL B O 1
ATOM 2242 N N . VAL B 1 132 ? -20.673 -21.923 61.796 1.00 39.11 305 VAL B N 1
ATOM 2243 C CA . VAL B 1 132 ? -20.022 -22.842 62.709 1.00 41.04 305 VAL B CA 1
ATOM 2244 C C . VAL B 1 132 ? -19.079 -22.020 63.565 1.00 44.27 305 VAL B C 1
ATOM 2245 O O . VAL B 1 132 ? -18.502 -21.027 63.103 1.00 44.33 305 VAL B O 1
ATOM 2249 N N . SER B 1 133 ? -18.953 -22.408 64.827 1.00 47.07 306 SER B N 1
ATOM 2250 C CA . SER B 1 133 ? -18.192 -21.655 65.804 1.00 51.96 306 SER B CA 1
ATOM 2251 C C . SER B 1 133 ? -16.959 -22.443 66.231 1.00 52.08 306 SER B C 1
ATOM 2252 O O . SER B 1 133 ? -16.962 -23.677 66.255 1.00 53.02 306 SER B O 1
ATOM 2255 N N . GLY B 1 134 ? -15.893 -21.721 66.535 1.00 51.47 307 GLY B N 1
ATOM 2256 C CA . GLY B 1 134 ? -14.687 -22.336 67.026 1.00 50.35 307 GLY B CA 1
ATOM 2257 C C . GLY B 1 134 ? -14.091 -21.506 68.137 1.00 51.57 307 GLY B C 1
ATOM 2258 O O . GLY B 1 134 ? -14.492 -20.360 68.367 1.00 50.47 307 GLY B O 1
ATOM 2259 N N . PRO B 1 135 ? -13.119 -22.075 68.853 1.00 53.70 308 PRO B N 1
ATOM 2260 C CA . PRO B 1 135 ? -12.470 -21.318 69.935 1.00 57.46 308 PRO B CA 1
ATOM 2261 C C . PRO B 1 135 ? -11.892 -19.986 69.491 1.00 59.41 308 PRO B C 1
ATOM 2262 O O . PRO B 1 135 ? -11.865 -19.043 70.294 1.00 63.30 308 PRO B O 1
ATOM 2266 N N . ASN B 1 136 ? -11.441 -19.872 68.237 1.00 56.88 309 ASN B N 1
ATOM 2267 C CA . ASN B 1 136 ? -10.821 -18.648 67.746 1.00 60.70 309 ASN B CA 1
ATOM 2268 C C . ASN B 1 136 ? -11.754 -17.781 66.913 1.00 59.07 309 ASN B C 1
ATOM 2269 O O . ASN B 1 136 ? -11.362 -16.670 66.538 1.00 63.40 309 ASN B O 1
ATOM 2274 N N . GLY B 1 137 ? -12.959 -18.241 66.614 1.00 54.34 310 GLY B N 1
ATOM 2275 C CA . GLY B 1 137 ? -13.890 -17.418 65.874 1.00 54.71 310 GLY B CA 1
ATOM 2276 C C . GLY B 1 137 ? -14.979 -18.249 65.223 1.00 53.05 310 GLY B C 1
ATOM 2277 O O . GLY B 1 137 ? -15.113 -19.449 65.466 1.00 51.43 310 GLY B O 1
ATOM 2278 N N . ASN B 1 138 ? -15.754 -17.569 64.386 1.00 52.82 311 ASN B N 1
ATOM 2279 C CA . ASN B 1 138 ? -16.927 -18.143 63.750 1.00 48.98 311 ASN B CA 1
ATOM 2280 C C . ASN B 1 138 ? -16.787 -18.035 62.238 1.00 47.07 311 ASN B C 1
ATOM 2281 O O . ASN B 1 138 ? -16.127 -17.130 61.722 1.00 49.49 311 ASN B O 1
ATOM 2286 N N . VAL B 1 139 ? -17.392 -18.980 61.526 1.00 44.09 312 VAL B N 1
ATOM 2287 C CA . VAL B 1 139 ? -17.291 -19.043 60.075 1.00 42.72 312 VAL B CA 1
ATOM 2288 C C . VAL B 1 139 ? -18.690 -19.194 59.503 1.00 40.93 312 VAL B C 1
ATOM 2289 O O . VAL B 1 139 ? -19.379 -20.176 59.801 1.00 37.36 312 VAL B O 1
ATOM 2293 N N . ARG B 1 140 ? -19.110 -18.220 58.698 1.00 43.32 313 ARG B N 1
ATOM 2294 C CA . ARG B 1 140 ? -20.347 -18.331 57.940 1.00 43.22 313 ARG B CA 1
ATOM 2295 C C . ARG B 1 140 ? -20.044 -19.068 56.639 1.00 43.38 313 ARG B C 1
ATOM 2296 O O . ARG B 1 140 ? -19.176 -18.647 55.866 1.00 45.30 313 ARG B O 1
ATOM 2304 N N . ILE B 1 141 ? -20.720 -20.190 56.417 1.00 41.22 314 ILE B N 1
ATOM 2305 C CA . ILE B 1 141 ? -20.571 -20.936 55.177 1.00 42.11 314 ILE B CA 1
ATOM 2306 C C . ILE B 1 141 ? -21.925 -20.982 54.484 1.00 39.32 314 ILE B C 1
ATOM 2307 O O . ILE B 1 141 ? -22.980 -20.891 55.123 1.00 39.74 314 ILE B O 1
ATOM 2312 N N . TYR B 1 142 ? -21.886 -21.109 53.163 1.00 37.10 315 TYR B N 1
ATOM 2313 C CA . TYR B 1 142 ? -23.077 -21.126 52.327 1.00 38.30 315 TYR B CA 1
ATOM 2314 C C . TYR B 1 142 ? -23.195 -22.462 51.601 1.00 38.45 315 TYR B C 1
ATOM 2315 O O . TYR B 1 142 ? -22.253 -22.891 50.925 1.00 38.39 315 TYR B O 1
ATOM 2324 N N . ALA B 1 143 ? -24.354 -23.105 51.741 1.00 36.29 316 ALA B N 1
ATOM 2325 C CA . ALA B 1 143 ? -24.662 -24.361 51.077 1.00 34.50 316 ALA B CA 1
ATOM 2326 C C . ALA B 1 143 ? -25.672 -24.110 49.970 1.00 37.76 316 ALA B C 1
ATOM 2327 O O . ALA B 1 143 ? -26.671 -23.408 50.181 1.00 37.89 316 ALA B O 1
ATOM 2329 N N . THR B 1 144 ? -25.413 -24.700 48.808 1.00 39.48 317 THR B N 1
ATOM 2330 C CA . THR B 1 144 ? -26.326 -24.714 47.668 1.00 39.97 317 THR B CA 1
ATOM 2331 C C . THR B 1 144 ? -26.886 -26.120 47.487 1.00 40.26 317 THR B C 1
ATOM 2332 O O . THR B 1 144 ? -26.126 -27.093 47.467 1.00 38.60 317 THR B O 1
ATOM 2336 N N . TRP B 1 145 ? -28.210 -26.220 47.344 1.00 41.22 318 TRP B N 1
ATOM 2337 C CA . TRP B 1 145 ? -28.920 -27.490 47.272 1.00 37.91 318 TRP B CA 1
ATOM 2338 C C . TRP B 1 145 ? -29.603 -27.650 45.916 1.00 38.55 318 TRP B C 1
ATOM 2339 O O . TRP B 1 145 ? -29.944 -26.669 45.253 1.00 38.49 318 TRP B O 1
ATOM 2350 N N . THR B 1 146 ? -29.775 -28.897 45.493 1.00 38.19 319 THR B N 1
ATOM 2351 C CA . THR B 1 146 ? -30.685 -29.230 44.408 1.00 38.19 319 THR B CA 1
ATOM 2352 C C . THR B 1 146 ? -31.977 -29.756 45.014 1.00 35.89 319 THR B C 1
ATOM 2353 O O . THR B 1 146 ? -31.956 -30.433 46.045 1.00 34.00 319 THR B O 1
ATOM 2357 N N . ILE B 1 147 ? -33.102 -29.420 44.397 1.00 36.43 320 ILE B N 1
ATOM 2358 C CA . ILE B 1 147 ? -34.407 -29.878 44.857 1.00 37.32 320 ILE B CA 1
ATOM 2359 C C . ILE B 1 147 ? -34.881 -30.942 43.887 1.00 36.66 320 ILE B C 1
ATOM 2360 O O . ILE B 1 147 ? -35.090 -30.659 42.702 1.00 38.39 320 ILE B O 1
ATOM 2365 N N . LEU B 1 148 ? -35.045 -32.145 44.379 1.00 36.95 321 LEU B N 1
ATOM 2366 C CA . LEU B 1 148 ? -35.351 -33.280 43.530 1.00 38.60 321 LEU B CA 1
ATOM 2367 C C . LEU B 1 148 ? -36.853 -33.417 43.363 1.00 41.14 321 LEU B C 1
ATOM 2368 O O . LEU B 1 148 ? -37.623 -32.830 44.126 1.00 42.25 321 LEU B O 1
ATOM 2373 N N . PRO B 1 149 ? -37.306 -34.168 42.353 1.00 44.01 322 PRO B N 1
ATOM 2374 C CA . PRO B 1 149 ? -38.756 -34.252 42.112 1.00 48.44 322 PRO B CA 1
ATOM 2375 C C . PRO B 1 149 ? -39.541 -34.826 43.279 1.00 53.70 322 PRO B C 1
ATOM 2376 O O . PRO B 1 149 ? -40.696 -34.435 43.477 1.00 57.17 322 PRO B O 1
ATOM 2380 N N . ASP B 1 150 ? -38.961 -35.726 44.071 1.00 54.90 323 ASP B N 1
ATOM 2381 C CA . ASP B 1 150 ? -39.671 -36.237 45.238 1.00 57.04 323 ASP B CA 1
ATOM 2382 C C . ASP B 1 150 ? -39.649 -35.267 46.417 1.00 56.05 323 ASP B C 1
ATOM 2383 O O . ASP B 1 150 ? -40.078 -35.637 47.514 1.00 58.38 323 ASP B O 1
ATOM 2388 N N . GLY B 1 151 ? -39.148 -34.050 46.217 1.00 52.55 324 GLY B N 1
ATOM 2389 C CA . GLY B 1 151 ? -39.089 -33.058 47.259 1.00 51.17 324 GLY B CA 1
ATOM 2390 C C . GLY B 1 151 ? -37.861 -33.116 48.137 1.00 51.93 324 GLY B C 1
ATOM 2391 O O . GLY B 1 151 ? -37.676 -32.219 48.966 1.00 54.38 324 GLY B O 1
ATOM 2392 N N . THR B 1 152 ? -37.022 -34.139 48.001 1.00 50.25 325 THR B N 1
ATOM 2393 C CA . THR B 1 152 ? -35.804 -34.193 48.799 1.00 47.14 325 THR B CA 1
ATOM 2394 C C . THR B 1 152 ? -34.753 -33.218 48.258 1.00 43.62 325 THR B C 1
ATOM 2395 O O . THR B 1 152 ? -34.861 -32.671 47.152 1.00 43.30 325 THR B O 1
ATOM 2399 N N . LYS B 1 153 ? -33.723 -32.993 49.063 1.00 40.55 326 LYS B N 1
ATOM 2400 C CA . LYS B 1 153 ? -32.727 -31.976 48.775 1.00 38.19 326 LYS B CA 1
ATOM 2401 C C . LYS B 1 153 ? -31.336 -32.572 48.915 1.00 38.18 326 LYS B C 1
ATOM 2402 O O . LYS B 1 153 ? -31.053 -33.265 49.894 1.00 38.14 326 LYS B O 1
ATOM 2408 N N . ARG B 1 154 ? -30.474 -32.312 47.935 1.00 37.03 327 ARG B N 1
ATOM 2409 C CA . ARG B 1 154 ? -29.114 -32.816 47.965 1.00 38.98 327 ARG B CA 1
ATOM 2410 C C . ARG B 1 154 ? -28.146 -31.645 47.936 1.00 37.20 327 ARG B C 1
ATOM 2411 O O . ARG B 1 154 ? -28.415 -30.616 47.309 1.00 35.80 327 ARG B O 1
ATOM 2419 N N . LEU B 1 155 ? -27.019 -31.800 48.628 1.00 39.01 328 LEU B N 1
ATOM 2420 C CA . LEU B 1 155 ? -26.043 -30.724 48.751 1.00 39.99 328 LEU B CA 1
ATOM 2421 C C . LEU B 1 155 ? -25.148 -30.658 47.519 1.00 43.70 328 LEU B C 1
ATOM 2422 O O . LEU B 1 155 ? -24.394 -31.593 47.244 1.00 47.16 328 LEU B O 1
ATOM 2427 N N . SER B 1 156 ? -25.202 -29.535 46.804 1.00 43.43 329 SER B N 1
ATOM 2428 C CA . SER B 1 156 ? -24.313 -29.290 45.678 1.00 46.55 329 SER B CA 1
ATOM 2429 C C . SER B 1 156 ? -22.903 -28.968 46.160 1.00 49.12 329 SER B C 1
ATOM 2430 O O . SER B 1 156 ? -21.962 -29.733 45.916 1.00 50.98 329 SER B O 1
ATOM 2433 N N . THR B 1 157 ? -22.761 -27.831 46.841 1.00 48.91 330 THR B N 1
ATOM 2434 C CA . THR B 1 157 ? -21.473 -27.225 47.147 1.00 51.28 330 THR B CA 1
ATOM 2435 C C . THR B 1 157 ? -21.543 -26.484 48.474 1.00 48.35 330 THR B C 1
ATOM 2436 O O . THR B 1 157 ? -22.623 -26.161 48.976 1.00 45.93 330 THR B O 1
ATOM 2440 N N . VAL B 1 158 ? -20.363 -26.188 49.018 1.00 47.72 331 VAL B N 1
ATOM 2441 C CA . VAL B 1 158 ? -20.215 -25.334 50.190 1.00 47.27 331 VAL B CA 1
ATOM 2442 C C . VAL B 1 158 ? -19.094 -24.344 49.906 1.00 47.76 331 VAL B C 1
ATOM 2443 O O . VAL B 1 158 ? -17.998 -24.749 49.508 1.00 49.58 331 VAL B O 1
ATOM 2447 N N . THR B 1 159 ? -19.374 -23.054 50.086 1.00 46.56 332 THR B N 1
ATOM 2448 C CA . THR B 1 159 ? -18.386 -21.988 49.927 1.00 49.84 332 THR B CA 1
ATOM 2449 C C . THR B 1 159 ? -18.637 -20.950 51.019 1.00 51.39 332 THR B C 1
ATOM 2450 O O . THR B 1 159 ? -19.479 -21.136 51.902 1.00 51.32 332 THR B O 1
ATOM 2454 N N . GLY B 1 160 ? -17.904 -19.845 50.960 1.00 54.12 333 GLY B N 1
ATOM 2455 C CA . GLY B 1 160 ? -18.189 -18.684 51.776 1.00 54.39 333 GLY B CA 1
ATOM 2456 C C . GLY B 1 160 ? -18.951 -17.597 51.050 1.00 56.22 333 GLY B C 1
ATOM 2457 O O . GLY B 1 160 ? -19.103 -16.496 51.593 1.00 59.14 333 GLY B O 1
ATOM 2458 N N . THR B 1 161 ? -19.456 -17.875 49.853 1.00 55.42 334 THR B N 1
ATOM 2459 C CA . THR B 1 161 ? -20.031 -16.867 48.971 1.00 58.72 334 THR B CA 1
ATOM 2460 C C . THR B 1 161 ? -21.549 -16.966 48.971 1.00 54.87 334 THR B C 1
ATOM 2461 O O . THR B 1 161 ? -22.101 -18.059 48.794 1.00 50.72 334 THR B O 1
ATOM 2465 N N . PHE B 1 162 ? -22.223 -15.826 49.137 1.00 54.91 335 PHE B N 1
ATOM 2466 C CA . PHE B 1 162 ? -23.664 -15.831 48.938 1.00 51.65 335 PHE B CA 1
ATOM 2467 C C . PHE B 1 162 ? -23.989 -15.666 47.456 1.00 56.29 335 PHE B C 1
ATOM 2468 O O . PHE B 1 162 ? -24.187 -16.663 46.749 1.00 55.13 335 PHE B O 1
ATOM 2476 N N . LYS B 1 163 ? -24.010 -14.425 46.968 1.00 60.55 336 LYS B N 1
ATOM 2477 C CA . LYS B 1 163 ? -24.575 -14.133 45.658 1.00 63.84 336 LYS B CA 1
ATOM 2478 C C . LYS B 1 163 ? -24.446 -12.645 45.346 1.00 70.92 336 LYS B C 1
ATOM 2479 O O . LYS B 1 163 ? -24.265 -11.841 46.265 1.00 72.52 336 LYS B O 1
ATOM 2486 N N . VAL C 2 7 ? -17.393 18.552 51.363 1.00 70.89 4 VAL C N 1
ATOM 2487 C CA . VAL C 2 7 ? -18.491 17.712 50.873 1.00 69.01 4 VAL C CA 1
ATOM 2488 C C . VAL C 2 7 ? -18.031 16.759 49.761 1.00 66.57 4 VAL C C 1
ATOM 2489 O O . VAL C 2 7 ? -17.562 17.198 48.708 1.00 69.80 4 VAL C O 1
ATOM 2493 N N . ASN C 2 8 ? -18.207 15.457 50.003 1.00 61.18 5 ASN C N 1
ATOM 2494 C CA . ASN C 2 8 ? -17.578 14.420 49.189 1.00 58.65 5 ASN C CA 1
ATOM 2495 C C . ASN C 2 8 ? -18.214 14.268 47.805 1.00 56.93 5 ASN C C 1
ATOM 2496 O O . ASN C 2 8 ? -19.439 14.295 47.652 1.00 55.86 5 ASN C O 1
ATOM 2501 N N . SER C 2 9 ? -17.367 14.054 46.797 1.00 54.83 6 SER C N 1
ATOM 2502 C CA . SER C 2 9 ? -17.824 13.513 45.526 1.00 52.68 6 SER C CA 1
ATOM 2503 C C . SER C 2 9 ? -18.336 12.084 45.716 1.00 46.12 6 SER C C 1
ATOM 2504 O O . SER C 2 9 ? -18.177 11.477 46.778 1.00 43.55 6 SER C O 1
ATOM 2507 N N . THR C 2 10 ? -18.958 11.532 44.669 1.00 44.98 7 THR C N 1
ATOM 2508 C CA . THR C 2 10 ? -19.319 10.116 44.749 1.00 44.69 7 THR C CA 1
ATOM 2509 C C . THR C 2 10 ? -18.079 9.236 44.773 1.00 43.14 7 THR C C 1
ATOM 2510 O O . THR C 2 10 ? -18.081 8.176 45.408 1.00 39.67 7 THR C O 1
ATOM 2514 N N . ALA C 2 11 ? -17.017 9.657 44.094 1.00 44.55 8 ALA C N 1
ATOM 2515 C CA . ALA C 2 11 ? -15.781 8.889 44.130 1.00 44.76 8 ALA C CA 1
ATOM 2516 C C . ALA C 2 11 ? -15.214 8.817 45.547 1.00 43.86 8 ALA C C 1
ATOM 2517 O O . ALA C 2 11 ? -14.740 7.761 45.978 1.00 42.54 8 ALA C O 1
ATOM 2519 N N . LYS C 2 12 ? -15.258 9.930 46.288 1.00 44.58 9 LYS C N 1
ATOM 2520 C CA . LYS C 2 12 ? -14.703 9.943 47.636 1.00 45.99 9 LYS C CA 1
ATOM 2521 C C . LYS C 2 12 ? -15.562 9.120 48.597 1.00 45.58 9 LYS C C 1
ATOM 2522 O O . LYS C 2 12 ? -15.030 8.407 49.462 1.00 36.78 9 LYS C O 1
ATOM 2528 N N . ASP C 2 13 ? -16.890 9.178 48.443 1.00 37.32 10 ASP C N 1
ATOM 2529 C CA . ASP C 2 13 ? -17.759 8.293 49.214 1.00 35.49 10 ASP C CA 1
ATOM 2530 C C . ASP C 2 13 ? -17.459 6.832 48.918 1.00 33.74 10 ASP C C 1
ATOM 2531 O O . ASP C 2 13 ? -17.409 6.003 49.835 1.00 33.46 10 ASP C O 1
ATOM 2536 N N . ILE C 2 14 ? -17.233 6.499 47.645 1.00 33.94 11 ILE C N 1
ATOM 2537 C CA . ILE C 2 14 ? -16.863 5.132 47.290 1.00 32.13 11 ILE C CA 1
ATOM 2538 C C . ILE C 2 14 ? -15.519 4.754 47.911 1.00 34.43 11 ILE C C 1
ATOM 2539 O O . ILE C 2 14 ? -15.361 3.657 48.464 1.00 31.98 11 ILE C O 1
ATOM 2544 N N . GLU C 2 15 ? -14.527 5.650 47.822 1.00 33.20 12 GLU C N 1
ATOM 2545 C CA . GLU C 2 15 ? -13.228 5.386 48.450 1.00 36.23 12 GLU C CA 1
ATOM 2546 C C . GLU C 2 15 ? -13.390 5.097 49.937 1.00 36.31 12 GLU C C 1
ATOM 2547 O O . GLU C 2 15 ? -12.777 4.167 50.476 1.00 31.40 12 GLU C O 1
ATOM 2553 N N . GLY C 2 16 ? -14.199 5.908 50.619 1.00 32.15 13 GLY C N 1
ATOM 2554 C CA . GLY C 2 16 ? -14.389 5.715 52.043 1.00 33.53 13 GLY C CA 1
ATOM 2555 C C . GLY C 2 16 ? -15.031 4.380 52.352 1.00 31.39 13 GLY C C 1
ATOM 2556 O O . GLY C 2 16 ? -14.644 3.703 53.303 1.00 30.77 13 GLY C O 1
ATOM 2557 N N . LEU C 2 17 ? -15.995 3.968 51.525 1.00 29.64 14 LEU C N 1
ATOM 2558 C CA . LEU C 2 17 ? -16.668 2.699 51.756 1.00 27.10 14 LEU C CA 1
ATOM 2559 C C . LEU C 2 17 ? -15.721 1.525 51.535 1.00 29.23 14 LEU C C 1
ATOM 2560 O O . LEU C 2 17 ? -15.706 0.576 52.331 1.00 27.81 14 LEU C O 1
ATOM 2565 N N . GLU C 2 18 ? -14.913 1.571 50.472 1.00 30.15 15 GLU C N 1
ATOM 2566 C CA . GLU C 2 18 ? -13.930 0.509 50.281 1.00 32.33 15 GLU C CA 1
ATOM 2567 C C . GLU C 2 18 ? -12.917 0.497 51.425 1.00 31.81 15 GLU C C 1
ATOM 2568 O O . GLU C 2 18 ? -12.454 -0.570 51.835 1.00 32.80 15 GLU C O 1
ATOM 2574 N N . SER C 2 19 ? -12.565 1.669 51.957 1.00 33.32 16 SER C N 1
ATOM 2575 C CA . SER C 2 19 ? -11.677 1.702 53.114 1.00 35.51 16 SER C CA 1
ATOM 2576 C C . SER C 2 19 ? -12.333 1.072 54.332 1.00 33.37 16 SER C C 1
ATOM 2577 O O . SER C 2 19 ? -11.679 0.337 55.084 1.00 28.12 16 SER C O 1
ATOM 2580 N N . TYR C 2 20 ? -13.610 1.377 54.566 1.00 29.77 17 TYR C N 1
ATOM 2581 C CA . TYR C 2 20 ? -14.290 0.782 55.709 1.00 29.47 17 TYR C CA 1
ATOM 2582 C C . TYR C 2 20 ? -14.335 -0.730 55.566 1.00 31.75 17 TYR C C 1
ATOM 2583 O O . TYR C 2 20 ? -14.019 -1.455 56.514 1.00 31.36 17 TYR C O 1
ATOM 2592 N N . LEU C 2 21 ? -14.631 -1.224 54.355 1.00 31.78 18 LEU C N 1
ATOM 2593 C CA . LEU C 2 21 ? -14.698 -2.667 54.150 1.00 29.34 18 LEU C CA 1
ATOM 2594 C C . LEU C 2 21 ? -13.339 -3.333 54.325 1.00 30.02 18 LEU C C 1
ATOM 2595 O O . LEU C 2 21 ? -13.271 -4.494 54.741 1.00 28.96 18 LEU C O 1
ATOM 2600 N N . ALA C 2 22 ? -12.250 -2.632 54.021 1.00 29.90 19 ALA C N 1
ATOM 2601 C CA . ALA C 2 22 ? -10.944 -3.272 54.071 1.00 31.54 19 ALA C CA 1
ATOM 2602 C C . ALA C 2 22 ? -10.208 -3.006 55.368 1.00 33.30 19 ALA C C 1
ATOM 2603 O O . ALA C 2 22 ? -9.461 -3.873 55.840 1.00 31.22 19 ALA C O 1
ATOM 2605 N N . ASN C 2 23 ? -10.389 -1.823 55.944 1.00 33.07 20 ASN C N 1
ATOM 2606 C CA . ASN C 2 23 ? -9.594 -1.406 57.082 1.00 33.64 20 ASN C CA 1
ATOM 2607 C C . ASN C 2 23 ? -10.408 -1.168 58.347 1.00 33.13 20 ASN C C 1
ATOM 2608 O O . ASN C 2 23 ? -9.816 -1.021 59.423 1.00 31.35 20 ASN C O 1
ATOM 2613 N N . GLY C 2 24 ? -11.731 -1.110 58.256 1.00 28.86 21 GLY C N 1
ATOM 2614 C CA . GLY C 2 24 ? -12.540 -0.784 59.409 1.00 26.62 21 GLY C CA 1
ATOM 2615 C C . GLY C 2 24 ? -12.662 0.690 59.707 1.00 29.47 21 GLY C C 1
ATOM 2616 O O . GLY C 2 24 ? -13.226 1.035 60.748 1.00 31.81 21 GLY C O 1
ATOM 2617 N N . TYR C 2 25 ? -12.133 1.573 58.843 1.00 28.92 22 TYR C N 1
ATOM 2618 C CA . TYR C 2 25 ? -12.306 3.014 58.993 1.00 28.08 22 TYR C CA 1
ATOM 2619 C C . TYR C 2 25 ? -12.544 3.652 57.629 1.00 28.75 22 TYR C C 1
ATOM 2620 O O . TYR C 2 25 ? -12.131 3.120 56.593 1.00 27.81 22 TYR C O 1
ATOM 2629 N N . VAL C 2 26 ? -13.243 4.786 57.634 1.00 28.47 23 VAL C N 1
ATOM 2630 C CA . VAL C 2 26 ? -13.391 5.558 56.405 1.00 24.41 23 VAL C CA 1
ATOM 2631 C C . VAL C 2 26 ? -12.160 6.428 56.182 1.00 30.29 23 VAL C C 1
ATOM 2632 O O . VAL C 2 26 ? -11.652 6.523 55.059 1.00 29.58 23 VAL C O 1
ATOM 2636 N N . GLU C 2 27 ? -11.661 7.063 57.242 1.00 27.21 24 GLU C N 1
ATOM 2637 C CA . GLU C 2 27 ? -10.413 7.820 57.240 1.00 37.66 24 GLU C CA 1
ATOM 2638 C C . GLU C 2 27 ? -9.609 7.398 58.460 1.00 38.00 24 GLU C C 1
ATOM 2639 O O . GLU C 2 27 ? -10.163 7.276 59.558 1.00 28.36 24 GLU C O 1
ATOM 2645 N N . ALA C 2 28 ? -8.306 7.167 58.264 1.00 36.29 25 ALA C N 1
ATOM 2646 C CA . ALA C 2 28 ? -7.467 6.674 59.354 1.00 35.87 25 ALA C CA 1
ATOM 2647 C C . ALA C 2 28 ? -7.508 7.605 60.557 1.00 36.99 25 ALA C C 1
ATOM 2648 O O . ALA C 2 28 ? -7.523 7.150 61.708 1.00 35.13 25 ALA C O 1
ATOM 2650 N N . ASN C 2 29 ? -7.508 8.911 60.317 1.00 40.01 26 ASN C N 1
ATOM 2651 C CA . ASN C 2 29 ? -7.435 9.881 61.396 1.00 40.77 26 ASN C CA 1
ATOM 2652 C C . ASN C 2 29 ? -8.765 10.594 61.630 1.00 39.44 26 ASN C C 1
ATOM 2653 O O . ASN C 2 29 ? -8.790 11.722 62.131 1.00 36.24 26 ASN C O 1
ATOM 2658 N N . SER C 2 30 ? -9.878 9.956 61.262 1.00 32.87 27 SER C N 1
ATOM 2659 C CA . SER C 2 30 ? -11.185 10.398 61.737 1.00 31.35 27 SER C CA 1
ATOM 2660 C C . SER C 2 30 ? -11.372 9.907 63.162 1.00 32.54 27 SER C C 1
ATOM 2661 O O . SER C 2 30 ? -11.186 8.721 63.433 1.00 34.23 27 SER C O 1
ATOM 2664 N N . PHE C 2 31 ? -11.716 10.806 64.078 1.00 32.04 28 PHE C N 1
ATOM 2665 C CA . PHE C 2 31 ? -11.931 10.379 65.449 1.00 34.01 28 PHE C CA 1
ATOM 2666 C C . PHE C 2 31 ? -13.381 9.982 65.707 1.00 36.00 28 PHE C C 1
ATOM 2667 O O . PHE C 2 31 ? -13.721 9.608 66.834 1.00 35.38 28 PHE C O 1
ATOM 2675 N N . ASN C 2 32 ? -14.239 10.062 64.695 1.00 36.60 29 ASN C N 1
ATOM 2676 C CA . ASN C 2 32 ? -15.597 9.555 64.804 1.00 35.53 29 ASN C CA 1
ATOM 2677 C C . ASN C 2 32 ? -15.595 8.033 64.877 1.00 32.43 29 ASN C C 1
ATOM 2678 O O . ASN C 2 32 ? -14.617 7.372 64.528 1.00 31.11 29 ASN C O 1
ATOM 2683 N N . ASP C 2 33 ? -16.705 7.481 65.352 1.00 31.55 30 ASP C N 1
ATOM 2684 C CA . ASP C 2 33 ? -16.968 6.069 65.164 1.00 27.56 30 ASP C CA 1
ATOM 2685 C C . ASP C 2 33 ? -16.984 5.786 63.667 1.00 28.56 30 ASP C C 1
ATOM 2686 O O . ASP C 2 33 ? -17.801 6.385 62.947 1.00 30.11 30 ASP C O 1
ATOM 2691 N N . PRO C 2 34 ? -16.128 4.889 63.158 1.00 30.06 31 PRO C N 1
ATOM 2692 C CA . PRO C 2 34 ? -16.109 4.656 61.703 1.00 25.48 31 PRO C CA 1
ATOM 2693 C C . PRO C 2 34 ? -17.419 4.130 61.167 1.00 24.46 31 PRO C C 1
ATOM 2694 O O . PRO C 2 34 ? -17.743 4.389 60.005 1.00 25.87 31 PRO C O 1
ATOM 2698 N N . GLU C 2 35 ? -18.208 3.425 61.974 1.00 23.79 32 GLU C N 1
ATOM 2699 C CA . GLU C 2 35 ? -19.519 3.006 61.493 1.00 24.45 32 GLU C CA 1
ATOM 2700 C C . GLU C 2 35 ? -20.418 4.206 61.243 1.00 24.76 32 GLU C C 1
ATOM 2701 O O . GLU C 2 35 ? -21.220 4.195 60.309 1.00 26.80 32 GLU C O 1
ATOM 2707 N N . ASP C 2 36 ? -20.309 5.250 62.070 1.00 27.77 33 ASP C N 1
ATOM 2708 C CA . ASP C 2 36 ? -21.038 6.480 61.762 1.00 29.84 33 ASP C CA 1
ATOM 2709 C C . ASP C 2 36 ? -20.532 7.104 60.467 1.00 30.00 33 ASP C C 1
ATOM 2710 O O . ASP C 2 36 ? -21.334 7.541 59.631 1.00 27.98 33 ASP C O 1
ATOM 2715 N N . ASP C 2 37 ? -19.205 7.158 60.282 1.00 30.84 34 ASP C N 1
ATOM 2716 C CA . ASP C 2 37 ? -18.658 7.664 59.023 1.00 30.36 34 ASP C CA 1
ATOM 2717 C C . ASP C 2 37 ? -19.150 6.831 57.845 1.00 29.60 34 ASP C C 1
ATOM 2718 O O . ASP C 2 37 ? -19.501 7.366 56.789 1.00 32.51 34 ASP C O 1
ATOM 2723 N N . ALA C 2 38 ? -19.201 5.517 58.017 1.00 27.49 35 ALA C N 1
ATOM 2724 C CA . ALA C 2 38 ? -19.611 4.653 56.920 1.00 25.64 35 ALA C CA 1
ATOM 2725 C C . ALA C 2 38 ? -21.073 4.885 56.562 1.00 27.49 35 ALA C C 1
ATOM 2726 O O . ALA C 2 38 ? -21.426 4.900 55.378 1.00 27.48 35 ALA C O 1
ATOM 2728 N N . LEU C 2 39 ? -21.927 5.140 57.563 1.00 26.99 36 LEU C N 1
ATOM 2729 C CA . LEU C 2 39 ? -23.335 5.391 57.261 1.00 25.50 36 LEU C CA 1
ATOM 2730 C C . LEU C 2 39 ? -23.510 6.701 56.507 1.00 26.94 36 LEU C C 1
ATOM 2731 O O . LEU C 2 39 ? -24.374 6.811 55.627 1.00 27.35 36 LEU C O 1
ATOM 2736 N N . GLU C 2 40 ? -22.741 7.723 56.877 1.00 27.25 37 GLU C N 1
ATOM 2737 C CA . GLU C 2 40 ? -22.791 8.972 56.136 1.00 29.73 37 GLU C CA 1
ATOM 2738 C C . GLU C 2 40 ? -22.408 8.729 54.675 1.00 31.19 37 GLU C C 1
ATOM 2739 O O . GLU C 2 40 ? -23.166 9.064 53.758 1.00 28.62 37 GLU C O 1
ATOM 2745 N N . CYS C 2 41 ? -21.271 8.058 54.453 1.00 28.77 38 CYS C N 1
ATOM 2746 C CA . CYS C 2 41 ? -20.823 7.724 53.099 1.00 31.26 38 CYS C CA 1
ATOM 2747 C C . CYS C 2 41 ? -21.859 6.906 52.324 1.00 31.14 38 CYS C C 1
ATOM 2748 O O . CYS C 2 41 ? -22.167 7.214 51.167 1.00 31.27 38 CYS C O 1
ATOM 2751 N N . LEU C 2 42 ? -22.401 5.854 52.941 1.00 23.74 39 LEU C N 1
ATOM 2752 C CA . LEU C 2 42 ? -23.313 4.968 52.220 1.00 23.67 39 LEU C CA 1
ATOM 2753 C C . LEU C 2 42 ? -24.599 5.686 51.827 1.00 28.94 39 LEU C C 1
ATOM 2754 O O . LEU C 2 42 ? -25.057 5.590 50.675 1.00 27.32 39 LEU C O 1
ATOM 2759 N N . SER C 2 43 ? -25.208 6.403 52.778 1.00 25.10 40 SER C N 1
ATOM 2760 C CA . SER C 2 43 ? -26.458 7.076 52.469 1.00 31.49 40 SER C CA 1
ATOM 2761 C C . SER C 2 43 ? -26.233 8.306 51.591 1.00 31.86 40 SER C C 1
ATOM 2762 O O . SER C 2 43 ? -27.119 8.673 50.816 1.00 34.76 40 SER C O 1
ATOM 2765 N N . ASN C 2 44 ? -25.071 8.953 51.678 1.00 31.67 41 ASN C N 1
ATOM 2766 C CA . ASN C 2 44 ? -24.799 10.041 50.746 1.00 34.72 41 ASN C CA 1
ATOM 2767 C C . ASN C 2 44 ? -24.632 9.496 49.339 1.00 35.26 41 ASN C C 1
ATOM 2768 O O . ASN C 2 44 ? -25.104 10.101 48.372 1.00 35.22 41 ASN C O 1
ATOM 2773 N N . LEU C 2 45 ? -23.971 8.344 49.211 1.00 34.84 42 LEU C N 1
ATOM 2774 C CA . LEU C 2 45 ? -23.810 7.729 47.901 1.00 36.12 42 LEU C CA 1
ATOM 2775 C C . LEU C 2 45 ? -25.159 7.328 47.311 1.00 38.44 42 LEU C C 1
ATOM 2776 O O . LEU C 2 45 ? -25.414 7.546 46.120 1.00 43.16 42 LEU C O 1
ATOM 2781 N N . LEU C 2 46 ? -26.042 6.771 48.140 1.00 35.62 43 LEU C N 1
ATOM 2782 C CA . LEU C 2 46 ? -27.291 6.194 47.651 1.00 33.35 43 LEU C CA 1
ATOM 2783 C C . LEU C 2 46 ? -28.162 7.223 46.941 1.00 34.00 43 LEU C C 1
ATOM 2784 O O . LEU C 2 46 ? -28.787 6.914 45.925 1.00 37.66 43 LEU C O 1
ATOM 2789 N N . VAL C 2 47 ? -28.230 8.450 47.461 1.00 32.67 44 VAL C N 1
ATOM 2790 C CA . VAL C 2 47 ? -29.050 9.459 46.811 1.00 35.69 44 VAL C CA 1
ATOM 2791 C C . VAL C 2 47 ? -28.348 10.069 45.602 1.00 41.69 44 VAL C C 1
ATOM 2792 O O . VAL C 2 47 ? -29.014 10.687 44.764 1.00 43.87 44 VAL C O 1
ATOM 2796 N N . LYS C 2 48 ? -27.028 9.927 45.479 1.00 39.40 45 LYS C N 1
ATOM 2797 C CA . LYS C 2 48 ? -26.356 10.475 44.301 1.00 42.49 45 LYS C CA 1
ATOM 2798 C C . LYS C 2 48 ? -26.190 9.444 43.196 1.00 39.92 45 LYS C C 1
ATOM 2799 O O . LYS C 2 48 ? -26.298 9.782 42.017 1.00 41.90 45 LYS C O 1
ATOM 2805 N N . ASP C 2 49 ? -25.926 8.188 43.558 1.00 43.10 46 ASP C N 1
ATOM 2806 C CA . ASP C 2 49 ? -25.524 7.145 42.603 1.00 40.54 46 ASP C CA 1
ATOM 2807 C C . ASP C 2 49 ? -26.190 5.858 43.072 1.00 37.20 46 ASP C C 1
ATOM 2808 O O . ASP C 2 49 ? -25.593 5.064 43.800 1.00 34.91 46 ASP C O 1
ATOM 2813 N N . SER C 2 50 ? -27.437 5.671 42.653 1.00 37.40 47 SER C N 1
ATOM 2814 C CA . SER C 2 50 ? -28.243 4.575 43.173 1.00 38.49 47 SER C CA 1
ATOM 2815 C C . SER C 2 50 ? -27.553 3.235 42.938 1.00 37.44 47 SER C C 1
ATOM 2816 O O . SER C 2 50 ? -27.416 2.419 43.860 1.00 30.95 47 SER C O 1
ATOM 2819 N N . ARG C 2 51 ? -27.076 3.013 41.711 1.00 34.09 48 ARG C N 1
ATOM 2820 C CA . ARG C 2 51 ? -26.401 1.763 41.382 1.00 33.82 48 ARG C CA 1
ATOM 2821 C C . ARG C 2 51 ? -25.218 1.525 42.302 1.00 34.28 48 ARG C C 1
ATOM 2822 O O . ARG C 2 51 ? -25.103 0.462 42.917 1.00 33.71 48 ARG C O 1
ATOM 2830 N N . GLY C 2 52 ? -24.321 2.506 42.403 1.00 32.93 49 GLY C N 1
ATOM 2831 C CA . GLY C 2 52 ? -23.192 2.361 43.308 1.00 32.03 49 GLY C CA 1
ATOM 2832 C C . GLY C 2 52 ? -23.621 2.237 44.762 1.00 35.99 49 GLY C C 1
ATOM 2833 O O . GLY C 2 52 ? -23.060 1.436 45.522 1.00 30.33 49 GLY C O 1
ATOM 2834 N N . GLY C 2 53 ? -24.614 3.031 45.169 1.00 30.41 50 GLY C N 1
ATOM 2835 C CA . GLY C 2 53 ? -25.091 2.950 46.539 1.00 30.91 50 GLY C CA 1
ATOM 2836 C C . GLY C 2 53 ? -25.602 1.565 46.883 1.00 31.43 50 GLY C C 1
ATOM 2837 O O . GLY C 2 53 ? -25.299 1.029 47.952 1.00 29.79 50 GLY C O 1
ATOM 2838 N N . LEU C 2 54 ? -26.358 0.950 45.965 1.00 32.14 51 LEU C N 1
ATOM 2839 C CA . LEU C 2 54 ? -26.927 -0.356 46.264 1.00 32.73 51 LEU C CA 1
ATOM 2840 C C . LEU C 2 54 ? -25.884 -1.455 46.125 1.00 32.53 51 LEU C C 1
ATOM 2841 O O . LEU C 2 54 ? -25.948 -2.463 46.845 1.00 33.66 51 LEU C O 1
ATOM 2846 N N . SER C 2 55 ? -24.900 -1.265 45.245 1.00 30.40 52 SER C N 1
ATOM 2847 C CA . SER C 2 55 ? -23.776 -2.193 45.182 1.00 29.14 52 SER C CA 1
ATOM 2848 C C . SER C 2 55 ? -23.067 -2.290 46.529 1.00 29.65 52 SER C C 1
ATOM 2849 O O . SER C 2 55 ? -22.777 -3.390 47.016 1.00 31.66 52 SER C O 1
ATOM 2852 N N . PHE C 2 56 ? -22.782 -1.149 47.153 1.00 28.88 53 PHE C N 1
ATOM 2853 C CA . PHE C 2 56 ? -22.076 -1.204 48.430 1.00 28.95 53 PHE C CA 1
ATOM 2854 C C . PHE C 2 56 ? -22.978 -1.682 49.560 1.00 26.21 53 PHE C C 1
ATOM 2855 O O . PHE C 2 56 ? -22.479 -2.235 50.538 1.00 26.07 53 PHE C O 1
ATOM 2863 N N . CYS C 2 57 ? -24.292 -1.498 49.440 1.00 28.11 54 CYS C N 1
ATOM 2864 C CA . CYS C 2 57 ? -25.211 -2.174 50.347 1.00 23.19 54 CYS C CA 1
ATOM 2865 C C . CYS C 2 57 ? -24.989 -3.673 50.299 1.00 27.83 54 CYS C C 1
ATOM 2866 O O . CYS C 2 57 ? -24.877 -4.337 51.343 1.00 25.92 54 CYS C O 1
ATOM 2869 N N . LYS C 2 58 ? -24.894 -4.222 49.082 1.00 25.83 55 LYS C N 1
ATOM 2870 C CA . LYS C 2 58 ? -24.684 -5.655 48.942 1.00 27.57 55 LYS C CA 1
ATOM 2871 C C . LYS C 2 58 ? -23.326 -6.060 49.508 1.00 29.39 55 LYS C C 1
ATOM 2872 O O . LYS C 2 58 ? -23.221 -7.059 50.231 1.00 24.82 55 LYS C O 1
ATOM 2878 N N . LYS C 2 59 ? -22.272 -5.306 49.182 1.00 26.51 56 LYS C N 1
ATOM 2879 C CA . LYS C 2 59 ? -20.952 -5.656 49.706 1.00 27.88 56 LYS C CA 1
ATOM 2880 C C . LYS C 2 59 ? -20.949 -5.646 51.231 1.00 26.96 56 LYS C C 1
ATOM 2881 O O . LYS C 2 59 ? -20.304 -6.484 51.867 1.00 28.11 56 LYS C O 1
ATOM 2887 N N . ILE C 2 60 ? -21.670 -4.706 51.834 1.00 28.10 57 ILE C N 1
ATOM 2888 C CA . ILE C 2 60 ? -21.692 -4.619 53.291 1.00 27.35 57 ILE C CA 1
ATOM 2889 C C . ILE C 2 60 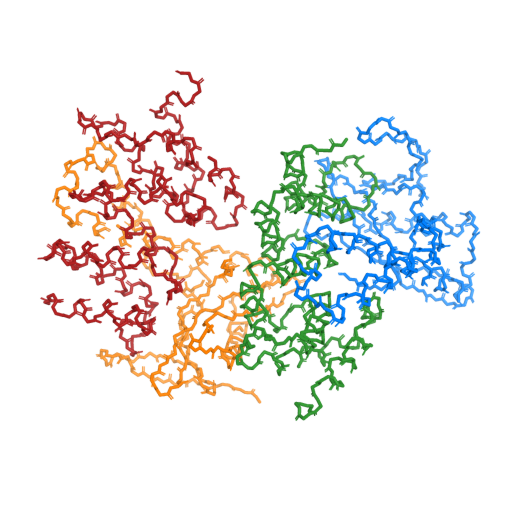? -22.375 -5.840 53.892 1.00 28.42 57 ILE C C 1
ATOM 2890 O O . ILE C 2 60 ? -21.898 -6.403 54.885 1.00 29.24 57 ILE C O 1
ATOM 2895 N N . LEU C 2 61 ? -23.494 -6.270 53.301 1.00 27.51 58 LEU C N 1
ATOM 2896 C CA . LEU C 2 61 ? -24.199 -7.440 53.820 1.00 29.85 58 LEU C CA 1
ATOM 2897 C C . LEU C 2 61 ? -23.359 -8.697 53.689 1.00 33.55 58 LEU C C 1
ATOM 2898 O O . LEU C 2 61 ? -23.434 -9.590 54.541 1.00 37.44 58 LEU C O 1
ATOM 2903 N N . ASN C 2 62 ? -22.569 -8.800 52.625 1.00 33.35 59 ASN C N 1
ATOM 2904 C CA . ASN C 2 62 ? -21.787 -10.007 52.391 1.00 36.81 59 ASN C CA 1
ATOM 2905 C C . ASN C 2 62 ? -20.425 -9.989 53.056 1.00 38.55 59 ASN C C 1
ATOM 2906 O O . ASN C 2 62 ? -19.776 -11.040 53.111 1.00 38.72 59 ASN C O 1
ATOM 2911 N N . SER C 2 63 ? -19.974 -8.842 53.555 1.00 38.71 60 SER C N 1
ATOM 2912 C CA . SER C 2 63 ? -18.671 -8.806 54.194 1.00 39.24 60 SER C CA 1
ATOM 2913 C C . SER C 2 63 ? -18.678 -9.649 55.458 1.00 37.42 60 SER C C 1
ATOM 2914 O O . SER C 2 63 ? -19.662 -9.673 56.200 1.00 38.41 60 SER C O 1
ATOM 2917 N N . ASN C 2 64 ? -17.578 -10.359 55.686 1.00 37.54 61 ASN C N 1
ATOM 2918 C CA . ASN C 2 64 ? -17.323 -11.067 56.930 1.00 38.11 61 ASN C CA 1
ATOM 2919 C C . ASN C 2 64 ? -16.311 -10.346 57.815 1.00 39.92 61 ASN C C 1
ATOM 2920 O O . ASN C 2 64 ? -15.871 -10.914 58.819 1.00 44.32 61 ASN C O 1
ATOM 2925 N N . ASN C 2 65 ? -15.936 -9.113 57.470 1.00 37.10 62 ASN C N 1
ATOM 2926 C CA . ASN C 2 65 ? -14.843 -8.401 58.122 1.00 44.53 62 ASN C CA 1
ATOM 2927 C C . ASN C 2 65 ? -15.296 -7.066 58.714 1.00 43.23 62 ASN C C 1
ATOM 2928 O O . ASN C 2 65 ? -14.478 -6.175 58.937 1.00 48.99 62 ASN C O 1
ATOM 2933 N N . ILE C 2 66 ? -16.582 -6.906 58.989 1.00 39.80 63 ILE C N 1
ATOM 2934 C CA . ILE C 2 66 ? -17.139 -5.642 59.451 1.00 39.14 63 ILE C CA 1
ATOM 2935 C C . ILE C 2 66 ? -17.584 -5.806 60.897 1.00 39.67 63 ILE C C 1
ATOM 2936 O O . ILE C 2 66 ? -18.397 -6.685 61.209 1.00 38.41 63 ILE C O 1
ATOM 2941 N N . ASP C 2 67 ? -17.069 -4.947 61.776 1.00 34.82 64 ASP C N 1
ATOM 2942 C CA . ASP C 2 67 ? -17.525 -4.918 63.159 1.00 35.17 64 ASP C CA 1
ATOM 2943 C C . ASP C 2 67 ? -18.883 -4.250 63.330 1.00 36.67 64 ASP C C 1
ATOM 2944 O O . ASP C 2 67 ? -19.566 -4.535 64.309 1.00 33.15 64 ASP C O 1
ATOM 2949 N N . GLY C 2 68 ? -19.288 -3.368 62.421 1.00 35.49 65 GLY C N 1
ATOM 2950 C CA . GLY C 2 68 ? -20.554 -2.676 62.598 1.00 33.98 65 GLY C CA 1
ATOM 2951 C C . GLY C 2 68 ? -21.747 -3.606 62.422 1.00 35.08 65 GLY C C 1
ATOM 2952 O O . GLY C 2 68 ? -21.811 -4.409 61.487 1.00 35.40 65 GLY C O 1
ATOM 2953 N N . VAL C 2 69 ? -22.708 -3.482 63.329 1.00 28.76 66 VAL C N 1
ATOM 2954 C CA . VAL C 2 69 ? -23.978 -4.206 63.240 1.00 27.87 66 VAL C CA 1
ATOM 2955 C C . VAL C 2 69 ? -25.087 -3.315 62.694 1.00 26.90 66 VAL C C 1
ATOM 2956 O O . VAL C 2 69 ? -25.830 -3.717 61.802 1.00 30.83 66 VAL C O 1
ATOM 2960 N N . PHE C 2 70 ? -25.234 -2.107 63.241 1.00 27.27 67 PHE C N 1
ATOM 2961 C CA . PHE C 2 70 ? -26.248 -1.182 62.748 1.00 25.12 67 PHE C CA 1
ATOM 2962 C C . PHE C 2 70 ? -26.168 -1.024 61.225 1.00 25.71 67 PHE C C 1
ATOM 2963 O O . PHE C 2 70 ? -27.192 -1.056 60.526 1.00 27.06 67 PHE C O 1
ATOM 2971 N N . ILE C 2 71 ? -24.958 -0.896 60.679 1.00 26.32 68 ILE C N 1
ATOM 2972 C CA . ILE C 2 71 ? -24.877 -0.610 59.253 1.00 26.63 68 ILE C CA 1
ATOM 2973 C C . ILE C 2 71 ? -25.326 -1.793 58.382 1.00 27.30 68 ILE C C 1
ATOM 2974 O O . ILE C 2 71 ? -25.753 -1.581 57.239 1.00 27.59 68 ILE C O 1
ATOM 2979 N N . LYS C 2 72 ? -25.282 -3.030 58.888 1.00 26.07 69 LYS C N 1
ATOM 2980 C CA . LYS C 2 72 ? -25.869 -4.129 58.129 1.00 27.63 69 LYS C CA 1
ATOM 2981 C C . LYS C 2 72 ? -27.382 -3.972 58.034 1.00 27.31 69 LYS C C 1
ATOM 2982 O O . LYS C 2 72 ? -27.969 -4.222 56.974 1.00 25.36 69 LYS C O 1
ATOM 2988 N N . GLY C 2 73 ? -28.027 -3.533 59.126 1.00 28.26 70 GLY C N 1
ATOM 2989 C CA . GLY C 2 73 ? -29.425 -3.131 59.040 1.00 26.87 70 GLY C CA 1
ATOM 2990 C C . GLY C 2 73 ? -29.654 -2.058 57.986 1.00 28.53 70 GLY C C 1
ATOM 2991 O O . GLY C 2 73 ? -30.509 -2.202 57.110 1.00 29.11 70 GLY C O 1
ATOM 2992 N N . SER C 2 74 ? -28.869 -0.978 58.042 1.00 26.89 71 SER C N 1
ATOM 2993 C CA . SER C 2 74 ? -29.004 0.089 57.056 1.00 27.78 71 SER C CA 1
ATOM 2994 C C . SER C 2 74 ? -28.930 -0.451 55.630 1.00 28.29 71 SER C C 1
ATOM 2995 O O . SER C 2 74 ? -29.811 -0.174 54.806 1.00 28.10 71 SER C O 1
ATOM 2998 N N . ALA C 2 75 ? -27.874 -1.222 55.326 1.00 28.28 72 ALA C N 1
ATOM 2999 C CA . ALA C 2 75 ? -27.691 -1.786 53.987 1.00 26.85 72 ALA C CA 1
ATOM 3000 C C . ALA C 2 75 ? -28.884 -2.638 53.571 1.00 27.30 72 ALA C C 1
ATOM 3001 O O . ALA C 2 75 ? -29.388 -2.517 52.447 1.00 31.83 72 ALA C O 1
ATOM 3003 N N . LEU C 2 76 ? -29.331 -3.526 54.459 1.00 25.38 73 LEU C N 1
ATOM 3004 C CA . LEU C 2 76 ? -30.542 -4.295 54.193 1.00 27.71 73 LEU C CA 1
ATOM 3005 C C . LEU C 2 76 ? -31.729 -3.377 53.928 1.00 28.64 73 LEU C C 1
ATOM 3006 O O . LEU C 2 76 ? -32.520 -3.611 53.001 1.00 32.29 73 LEU C O 1
ATOM 3011 N N . ASN C 2 77 ? -31.859 -2.324 54.730 1.00 25.46 74 ASN C N 1
ATOM 3012 C CA . ASN C 2 77 ? -33.046 -1.478 54.670 1.00 28.53 74 ASN C CA 1
ATOM 3013 C C . ASN C 2 77 ? -33.118 -0.729 53.344 1.00 28.35 74 ASN C C 1
ATOM 3014 O O . ASN C 2 77 ? -34.178 -0.681 52.710 1.00 27.55 74 ASN C O 1
ATOM 3019 N N . PHE C 2 78 ? -31.989 -0.169 52.902 1.00 24.52 75 PHE C N 1
ATOM 3020 C CA . PHE C 2 78 ? -31.943 0.540 51.627 1.00 30.73 75 PHE C CA 1
ATOM 3021 C C . PHE C 2 78 ? -32.273 -0.388 50.468 1.00 30.20 75 PHE C C 1
ATOM 3022 O O . PHE C 2 78 ? -32.959 0.013 49.521 1.00 33.55 75 PHE C O 1
ATOM 3030 N N . LEU C 2 79 ? -31.809 -1.638 50.532 1.00 26.87 76 LEU C N 1
ATOM 3031 C CA . LEU C 2 79 ? -32.150 -2.590 49.479 1.00 26.89 76 LEU C CA 1
ATOM 3032 C C . LEU C 2 79 ? -33.637 -2.904 49.487 1.00 27.63 76 LEU C C 1
ATOM 3033 O O . LEU C 2 79 ? -34.276 -2.938 48.429 1.00 30.00 76 LEU C O 1
ATOM 3038 N N . LEU C 2 80 ? -34.201 -3.140 50.679 1.00 28.26 77 LEU C N 1
ATOM 3039 C CA . LEU C 2 80 ? -35.626 -3.431 50.801 1.00 30.82 77 LEU C CA 1
ATOM 3040 C C . LEU C 2 80 ? -36.481 -2.337 50.175 1.00 29.10 77 LEU C C 1
ATOM 3041 O O . LEU C 2 80 ? -37.515 -2.617 49.565 1.00 30.90 77 LEU C O 1
ATOM 3046 N N . LEU C 2 81 ? -36.073 -1.084 50.334 1.00 29.49 78 LEU C N 1
ATOM 3047 C CA . LEU C 2 81 ? -36.829 0.051 49.840 1.00 35.62 78 LEU C CA 1
ATOM 3048 C C . LEU C 2 81 ? -36.413 0.473 48.420 1.00 38.75 78 LEU C C 1
ATOM 3049 O O . LEU C 2 81 ? -36.749 1.583 47.988 1.00 44.30 78 LEU C O 1
ATOM 3054 N N . SER C 2 82 ? -35.693 -0.378 47.693 1.00 35.24 79 SER C N 1
ATOM 3055 C CA . SER C 2 82 ? -35.181 -0.063 46.359 1.00 35.43 79 SER C CA 1
ATOM 3056 C C . SER C 2 82 ? -35.795 -0.997 45.327 1.00 35.64 79 SER C C 1
ATOM 3057 O O . SER C 2 82 ? -36.538 -1.929 45.655 1.00 35.10 79 SER C O 1
ATOM 3060 N N . GLU C 2 83 ? -35.437 -0.760 44.060 1.00 41.74 80 GLU C N 1
ATOM 3061 C CA . GLU C 2 83 ? -35.818 -1.672 42.987 1.00 41.38 80 GLU C CA 1
ATOM 3062 C C . GLU C 2 83 ? -35.249 -3.076 43.186 1.00 39.11 80 GLU C C 1
ATOM 3063 O O . GLU C 2 83 ? -35.765 -4.029 42.597 1.00 38.58 80 GLU C O 1
ATOM 3069 N N . GLN C 2 84 ? -34.232 -3.240 44.033 1.00 34.63 81 GLN C N 1
ATOM 3070 C CA . GLN C 2 84 ? -33.630 -4.546 44.264 1.00 37.55 81 GLN C CA 1
ATOM 3071 C C . GLN C 2 84 ? -34.143 -5.203 45.540 1.00 37.11 81 GLN C C 1
ATOM 3072 O O . GLN C 2 84 ? -33.404 -5.942 46.202 1.00 29.31 81 GLN C O 1
ATOM 3078 N N . TRP C 2 85 ? -35.416 -4.966 45.878 1.00 31.21 82 TRP C N 1
ATOM 3079 C CA . TRP C 2 85 ? -36.004 -5.604 47.057 1.00 31.65 82 TRP C CA 1
ATOM 3080 C C . TRP C 2 85 ? -35.878 -7.121 46.995 1.00 30.72 82 TRP C C 1
ATOM 3081 O O . TRP C 2 85 ? -35.650 -7.763 48.026 1.00 30.78 82 TRP C O 1
ATOM 3092 N N . SER C 2 86 ? -35.973 -7.707 45.792 1.00 32.69 83 SER C N 1
ATOM 3093 C CA . SER C 2 86 ? -35.969 -9.166 45.676 1.00 35.91 83 SER C CA 1
ATOM 3094 C C . SER C 2 86 ? -34.663 -9.773 46.187 1.00 36.65 83 SER C C 1
ATOM 3095 O O . SER C 2 86 ? -34.670 -10.809 46.868 1.00 33.48 83 SER C O 1
ATOM 3098 N N . TYR C 2 87 ? -33.533 -9.133 45.881 1.00 30.29 84 TYR C N 1
ATOM 3099 C CA . TYR C 2 87 ? -32.262 -9.553 46.457 1.00 30.30 84 TYR C CA 1
ATOM 3100 C C . TYR C 2 87 ? -32.331 -9.559 47.974 1.00 30.76 84 TYR C C 1
ATOM 3101 O O . TYR C 2 87 ? -31.757 -10.438 48.631 1.00 30.24 84 TYR C O 1
ATOM 3110 N N . ALA C 2 88 ? -33.011 -8.565 48.547 1.00 29.80 85 ALA C N 1
ATOM 3111 C CA . ALA C 2 88 ? -33.094 -8.490 49.996 1.00 27.81 85 ALA C CA 1
ATOM 3112 C C . ALA C 2 88 ? -34.026 -9.565 50.534 1.00 29.61 85 ALA C C 1
ATOM 3113 O O . ALA C 2 88 ? -33.732 -10.175 51.564 1.00 32.05 85 ALA C O 1
ATOM 3115 N N . PHE C 2 89 ? -35.133 -9.843 49.829 1.00 30.31 86 PHE C N 1
ATOM 3116 C CA . PHE C 2 89 ? -35.975 -10.981 50.204 1.00 28.75 86 PHE C CA 1
ATOM 3117 C C . PHE C 2 89 ? -35.168 -12.279 50.158 1.00 29.48 86 PHE C C 1
ATOM 3118 O O . PHE C 2 89 ? -35.201 -13.079 51.103 1.00 27.43 86 PHE C O 1
ATOM 3126 N N . GLU C 2 90 ? -34.418 -12.487 49.061 1.00 32.43 87 GLU C N 1
ATOM 3127 C CA . GLU C 2 90 ? -33.598 -13.686 48.911 1.00 33.31 87 GLU C CA 1
ATOM 3128 C C . GLU C 2 90 ? -32.518 -13.757 49.982 1.00 29.55 87 GLU C C 1
ATOM 3129 O O . GLU C 2 90 ? -32.303 -14.811 50.586 1.00 33.76 87 GLU C O 1
ATOM 3135 N N . TYR C 2 91 ? -31.817 -12.646 50.226 1.00 26.90 88 TYR C N 1
ATOM 3136 C CA . TYR C 2 91 ? -30.811 -12.635 51.285 1.00 27.69 88 TYR C CA 1
ATOM 3137 C C . TYR C 2 91 ? -31.408 -13.021 52.634 1.00 27.82 88 TYR C C 1
ATOM 3138 O O . TYR C 2 91 ? -30.776 -13.746 53.406 1.00 26.89 88 TYR C O 1
ATOM 3147 N N . LEU C 2 92 ? -32.611 -12.527 52.942 1.00 28.99 89 LEU C N 1
ATOM 3148 C CA . LEU C 2 92 ? -33.245 -12.834 54.220 1.00 27.31 89 LEU C CA 1
ATOM 3149 C C . LEU C 2 92 ? -33.615 -14.308 54.313 1.00 31.61 89 LEU C C 1
ATOM 3150 O O . LEU C 2 92 ? -33.319 -14.965 55.313 1.00 34.65 89 LEU C O 1
ATOM 3155 N N . THR C 2 93 ? -34.265 -14.839 53.277 1.00 32.55 90 THR C N 1
ATOM 3156 C CA . THR C 2 93 ? -34.582 -16.262 53.234 1.00 33.96 90 THR C CA 1
ATOM 3157 C C . THR C 2 93 ? -33.333 -17.108 53.414 1.00 35.57 90 THR C C 1
ATOM 3158 O O . THR C 2 93 ? -33.331 -18.065 54.192 1.00 38.82 90 THR C O 1
ATOM 3162 N N . SER C 2 94 ? -32.255 -16.766 52.712 1.00 32.91 91 SER C N 1
ATOM 3163 C CA . SER C 2 94 ? -31.058 -17.596 52.744 1.00 35.84 91 SER C CA 1
ATOM 3164 C C . SER C 2 94 ? -30.277 -17.477 54.043 1.00 34.36 91 SER C C 1
ATOM 3165 O O . SER C 2 94 ? -29.524 -18.398 54.376 1.00 36.33 91 SER C O 1
ATOM 3168 N N . ASN C 2 95 ? -30.430 -16.368 54.771 1.00 34.84 92 ASN C N 1
ATOM 3169 C CA . ASN C 2 95 ? -29.593 -16.058 55.920 1.00 36.96 92 ASN C CA 1
ATOM 3170 C C . ASN C 2 95 ? -30.349 -15.925 57.228 1.00 36.54 92 ASN C C 1
ATOM 3171 O O . ASN C 2 95 ? -29.705 -15.675 58.257 1.00 35.86 92 ASN C O 1
ATOM 3176 N N . ALA C 2 96 ? -31.681 -16.061 57.216 1.00 35.89 93 ALA C N 1
ATOM 3177 C CA . ALA C 2 96 ? -32.517 -15.893 58.404 1.00 36.93 93 ALA C CA 1
ATOM 3178 C C . ALA C 2 96 ? -31.898 -16.520 59.648 1.00 39.76 93 ALA C C 1
ATOM 3179 O O . ALA C 2 96 ? -31.878 -15.884 60.708 1.00 39.77 93 ALA C O 1
ATOM 3181 N N . ASP C 2 97 ? -31.361 -17.741 59.515 1.00 41.17 94 ASP C N 1
ATOM 3182 C CA . ASP C 2 97 ? -30.775 -18.440 60.655 1.00 44.25 94 ASP C CA 1
ATOM 3183 C C . ASP C 2 97 ? -29.754 -17.597 61.398 1.00 42.72 94 ASP C C 1
ATOM 3184 O O . ASP C 2 97 ? -29.583 -17.759 62.613 1.00 41.28 94 ASP C O 1
ATOM 3189 N N . ASN C 2 98 ? -29.048 -16.696 60.694 1.00 39.31 95 ASN C N 1
ATOM 3190 C CA . ASN C 2 98 ? -27.991 -15.980 61.394 1.00 40.56 95 ASN C CA 1
ATOM 3191 C C . ASN C 2 98 ? -27.951 -14.481 61.102 1.00 35.17 95 ASN C C 1
ATOM 3192 O O . ASN C 2 98 ? -26.904 -13.852 61.299 1.00 34.93 95 ASN C O 1
ATOM 3197 N N . ILE C 2 99 ? -29.058 -13.866 60.689 1.00 30.15 96 ILE C N 1
ATOM 3198 C CA . ILE C 2 99 ? -29.032 -12.419 60.579 1.00 29.00 96 ILE C CA 1
ATOM 3199 C C . ILE C 2 99 ? -28.922 -11.798 61.968 1.00 32.57 96 ILE C C 1
ATOM 3200 O O . ILE C 2 99 ? -29.366 -12.365 62.984 1.00 31.11 96 ILE C O 1
ATOM 3205 N N . THR C 2 100 ? -28.345 -10.605 62.001 1.00 31.57 97 THR C N 1
ATOM 3206 C CA . THR C 2 100 ? -28.134 -9.871 63.230 1.00 29.84 97 THR C CA 1
ATOM 3207 C C . THR C 2 100 ? -29.443 -9.287 63.753 1.00 28.59 97 THR C C 1
ATOM 3208 O O . THR C 2 100 ? -30.450 -9.185 63.041 1.00 29.99 97 THR C O 1
ATOM 3212 N N . LEU C 2 101 ? -29.395 -8.863 65.019 1.00 32.82 98 LEU C N 1
ATOM 3213 C CA . LEU C 2 101 ? -30.439 -8.023 65.598 1.00 30.40 98 LEU C CA 1
ATOM 3214 C C . LEU C 2 101 ? -30.907 -6.921 64.643 1.00 28.88 98 LEU C C 1
ATOM 3215 O O . LEU C 2 101 ? -32.108 -6.759 64.413 1.00 31.66 98 LEU C O 1
ATOM 3220 N N . ALA C 2 102 ? -29.967 -6.140 64.091 1.00 27.12 99 ALA C N 1
ATOM 3221 C CA . ALA C 2 102 ? -30.339 -5.003 63.242 1.00 26.61 99 ALA C CA 1
ATOM 3222 C C . ALA C 2 102 ? -31.070 -5.456 61.987 1.00 25.52 99 ALA C C 1
ATOM 3223 O O . ALA C 2 102 ? -32.061 -4.839 61.583 1.00 27.26 99 ALA C O 1
ATOM 3225 N N . GLU C 2 103 ? -30.588 -6.527 61.347 1.00 24.44 100 GLU C N 1
ATOM 3226 C CA . GLU C 2 103 ? -31.238 -7.018 60.136 1.00 23.53 100 GLU C CA 1
ATOM 3227 C C . GLU C 2 103 ? -32.628 -7.573 60.445 1.00 24.66 100 GLU C C 1
ATOM 3228 O O . GLU C 2 103 ? -33.583 -7.336 59.694 1.00 24.42 100 GLU C O 1
ATOM 3234 N N . LEU C 2 104 ? -32.767 -8.287 61.559 1.00 24.83 101 LEU C N 1
ATOM 3235 C CA . LEU C 2 104 ? -34.062 -8.850 61.909 1.00 23.34 101 LEU C CA 1
ATOM 3236 C C . LEU C 2 104 ? -35.093 -7.747 62.124 1.00 24.19 101 LEU C C 1
ATOM 3237 O O . LEU C 2 104 ? -36.236 -7.846 61.648 1.00 24.81 101 LEU C O 1
ATOM 3242 N N . GLU C 2 105 ? -34.694 -6.671 62.815 1.00 24.60 102 GLU C N 1
ATOM 3243 C CA . GLU C 2 105 ? -35.635 -5.591 63.094 1.00 26.27 102 GLU C CA 1
ATOM 3244 C C . GLU C 2 105 ? -36.052 -4.870 61.819 1.00 26.74 102 GLU C C 1
ATOM 3245 O O . GLU C 2 105 ? -37.243 -4.601 61.623 1.00 26.62 102 GLU C O 1
ATOM 3251 N N . LYS C 2 106 ? -35.099 -4.571 60.928 1.00 26.36 103 LYS C N 1
ATOM 3252 C CA . LYS C 2 106 ? -35.476 -3.994 59.640 1.00 25.17 103 LYS C CA 1
ATOM 3253 C C . LYS C 2 106 ? -36.442 -4.908 58.899 1.00 25.39 103 LYS C C 1
ATOM 3254 O O . LYS C 2 106 ? -37.454 -4.450 58.347 1.00 24.56 103 LYS C O 1
ATOM 3260 N N . ALA C 2 107 ? -36.144 -6.211 58.860 1.00 24.60 104 ALA C N 1
ATOM 3261 C CA . ALA C 2 107 ? -37.023 -7.115 58.119 1.00 24.94 104 ALA C CA 1
ATOM 3262 C C . ALA C 2 107 ? -38.423 -7.099 58.715 1.00 27.60 104 ALA C C 1
ATOM 3263 O O . ALA C 2 107 ? -39.414 -6.923 57.998 1.00 31.36 104 ALA C O 1
ATOM 3265 N N . LEU C 2 108 ? -38.515 -7.250 60.039 1.00 25.88 105 LEU C N 1
ATOM 3266 C CA . LEU C 2 108 ? -39.819 -7.258 60.693 1.00 28.16 105 LEU C CA 1
ATOM 3267 C C . LEU C 2 108 ? -40.556 -5.941 60.478 1.00 25.35 105 LEU C C 1
ATOM 3268 O O . LEU C 2 108 ? -41.768 -5.933 60.240 1.00 23.98 105 LEU C O 1
ATOM 3273 N N . PHE C 2 109 ? -39.845 -4.816 60.569 1.00 26.43 106 PHE C N 1
ATOM 3274 C CA . PHE C 2 109 ? -40.491 -3.518 60.361 1.00 26.60 106 PHE C CA 1
ATOM 3275 C C . PHE C 2 109 ? -40.956 -3.357 58.920 1.00 26.90 106 PHE C C 1
ATOM 3276 O O . PHE C 2 109 ? -42.062 -2.857 58.677 1.00 27.25 106 PHE C O 1
ATOM 3284 N N . TYR C 2 110 ? -40.124 -3.765 57.948 1.00 25.34 107 TYR C N 1
ATOM 3285 C CA . TYR C 2 110 ? -40.498 -3.600 56.544 1.00 25.13 107 TYR C CA 1
ATOM 3286 C C . TYR C 2 110 ? -41.852 -4.251 56.268 1.00 26.99 107 TYR C C 1
ATOM 3287 O O . TYR C 2 110 ? -42.736 -3.653 55.638 1.00 30.67 107 TYR C O 1
ATOM 3296 N N . PHE C 2 111 ? -42.038 -5.477 56.753 1.00 24.42 108 PHE C N 1
ATOM 3297 C CA . PHE C 2 111 ? -43.263 -6.198 56.434 1.00 27.35 108 PHE C CA 1
ATOM 3298 C C . PHE C 2 111 ? -44.462 -5.622 57.185 1.00 30.95 108 PHE C C 1
ATOM 3299 O O . PHE C 2 111 ? -45.564 -5.534 56.627 1.00 35.07 108 PHE C O 1
ATOM 3307 N N . TYR C 2 112 ? -44.256 -5.204 58.440 1.00 27.72 109 TYR C N 1
ATOM 3308 C CA . TYR C 2 112 ? -45.257 -4.421 59.160 1.00 27.90 109 TYR C CA 1
ATOM 3309 C C . TYR C 2 112 ? -45.766 -3.261 58.308 1.00 30.40 109 TYR C C 1
ATOM 3310 O O . TYR C 2 112 ? -46.976 -3.066 58.158 1.00 30.83 109 TYR C O 1
ATOM 3319 N N . CYS C 2 113 ? -44.846 -2.485 57.736 1.00 27.87 110 CYS C N 1
ATOM 3320 C CA . CYS C 2 113 ? -45.242 -1.402 56.842 1.00 30.07 110 CYS C CA 1
ATOM 3321 C C . CYS C 2 113 ? -45.902 -1.925 55.579 1.00 30.23 110 CYS C C 1
ATOM 3322 O O . CYS C 2 113 ? -46.871 -1.330 55.096 1.00 31.71 110 CYS C O 1
ATOM 3325 N N . ALA C 2 114 ? -45.361 -3.007 55.007 1.00 30.48 111 ALA C N 1
ATOM 3326 C CA . ALA C 2 114 ? -45.861 -3.531 53.736 1.00 29.34 111 ALA C CA 1
ATOM 3327 C C . ALA C 2 114 ? -47.347 -3.858 53.799 1.00 33.34 111 ALA C C 1
ATOM 3328 O O . ALA C 2 114 ? -48.048 -3.761 52.784 1.00 34.48 111 ALA C O 1
ATOM 3330 N N . LYS C 2 115 ? -47.834 -4.242 54.987 1.00 34.98 112 LYS C N 1
ATOM 3331 C CA . LYS C 2 115 ? -49.241 -4.562 55.212 1.00 36.46 112 LYS C CA 1
ATOM 3332 C C . LYS C 2 115 ? -50.172 -3.465 54.718 1.00 38.34 112 LYS C C 1
ATOM 3333 O O . LYS C 2 115 ? -51.313 -3.741 54.333 1.00 42.52 112 LYS C O 1
ATOM 3339 N N . ASN C 2 116 ? -49.728 -2.218 54.745 1.00 36.58 113 ASN C N 1
ATOM 3340 C CA . ASN C 2 116 ? -50.564 -1.124 54.288 1.00 38.64 113 ASN C CA 1
ATOM 3341 C C . ASN C 2 116 ? -50.457 -0.851 52.787 1.00 41.64 113 ASN C C 1
ATOM 3342 O O . ASN C 2 116 ? -51.196 0.000 52.291 1.00 42.72 113 ASN C O 1
ATOM 3347 N N . GLU C 2 117 ? -49.588 -1.547 52.048 1.00 34.92 114 GLU C N 1
ATOM 3348 C CA . GLU C 2 117 ? -49.461 -1.307 50.609 1.00 42.32 114 GLU C CA 1
ATOM 3349 C C . GLU C 2 117 ? -50.633 -1.928 49.858 1.00 43.81 114 GLU C C 1
ATOM 3350 O O . GLU C 2 117 ? -51.165 -2.968 50.250 1.00 46.58 114 GLU C O 1
ATOM 3356 N N . THR C 2 118 ? -51.052 -1.274 48.771 1.00 46.10 115 THR C N 1
ATOM 3357 C CA . THR C 2 118 ? -52.187 -1.824 48.031 1.00 48.48 115 THR C CA 1
ATOM 3358 C C . THR C 2 118 ? -51.808 -3.110 47.305 1.00 46.85 115 THR C C 1
ATOM 3359 O O . THR C 2 118 ? -52.642 -4.008 47.169 1.00 49.32 115 THR C O 1
ATOM 3363 N N . ASP C 2 119 ? -50.562 -3.239 46.870 1.00 45.64 116 ASP C N 1
ATOM 3364 C CA . ASP C 2 119 ? -50.090 -4.446 46.193 1.00 50.71 116 ASP C CA 1
ATOM 3365 C C . ASP C 2 119 ? -48.717 -4.793 46.737 1.00 48.47 116 ASP C C 1
ATOM 3366 O O . ASP C 2 119 ? -47.692 -4.516 46.103 1.00 52.00 116 ASP C O 1
ATOM 3371 N N . PRO C 2 120 ? -48.655 -5.405 47.915 1.00 44.77 117 PRO C N 1
ATOM 3372 C CA . PRO C 2 120 ? -47.346 -5.720 48.501 1.00 40.87 117 PRO C CA 1
ATOM 3373 C C . PRO C 2 120 ? -46.620 -6.761 47.666 1.00 43.09 117 PRO C C 1
ATOM 3374 O O . PRO C 2 120 ? -47.235 -7.531 46.925 1.00 44.68 117 PRO C O 1
ATOM 3378 N N . TYR C 2 121 ? -45.289 -6.745 47.758 1.00 42.27 118 TYR C N 1
ATOM 3379 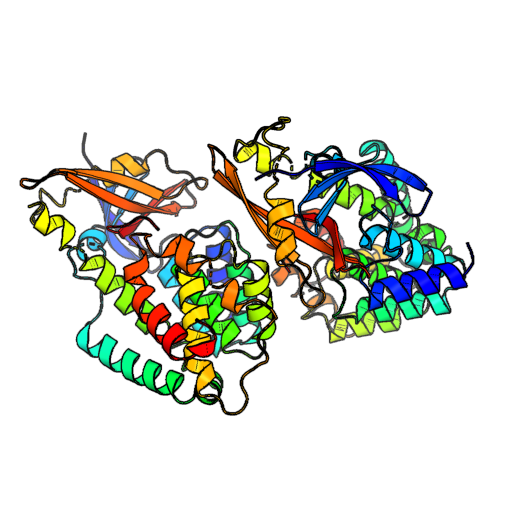C CA . TYR C 2 121 ? -44.494 -7.689 46.992 1.00 43.03 118 TYR C CA 1
ATOM 3380 C C . TYR C 2 121 ? -44.769 -9.102 47.490 1.00 40.45 118 TYR C C 1
ATOM 3381 O O . TYR C 2 121 ? -45.075 -9.299 48.667 1.00 38.75 118 TYR C O 1
ATOM 3390 N N . PRO C 2 122 ? -44.684 -10.102 46.613 1.00 40.04 119 PRO C N 1
ATOM 3391 C CA . PRO C 2 122 ? -44.901 -11.479 47.063 1.00 40.55 119 PRO C CA 1
ATOM 3392 C C . PRO C 2 122 ? -43.824 -11.871 48.059 1.00 38.58 119 PRO C C 1
ATOM 3393 O O . PRO C 2 122 ? -42.648 -11.565 47.876 1.00 37.91 119 PRO C O 1
ATOM 3397 N N . VAL C 2 123 ? -44.245 -12.513 49.144 1.00 38.57 120 VAL C N 1
ATOM 3398 C CA . VAL C 2 123 ? -43.331 -12.893 50.216 1.00 39.01 120 VAL C CA 1
ATOM 3399 C C . VAL C 2 123 ? -42.859 -14.319 49.973 1.00 42.56 120 VAL C C 1
ATOM 3400 O O . VAL C 2 123 ? -43.688 -15.214 49.749 1.00 45.63 120 VAL C O 1
ATOM 3404 N N . PRO C 2 124 ? -41.556 -14.582 50.020 1.00 42.36 121 PRO C N 1
ATOM 3405 C CA . PRO C 2 124 ? -41.080 -15.937 49.728 1.00 42.63 121 PRO C CA 1
ATOM 3406 C C . PRO C 2 124 ? -41.601 -16.925 50.763 1.00 43.47 121 PRO C C 1
ATOM 3407 O O . PRO C 2 124 ? -41.832 -16.587 51.930 1.00 38.44 121 PRO C O 1
ATOM 3411 N N . GLU C 2 125 ? -41.808 -18.151 50.297 1.00 48.55 122 GLU C N 1
ATOM 3412 C CA . GLU C 2 125 ? -42.337 -19.223 51.126 1.00 51.00 122 GLU C CA 1
ATOM 3413 C C . GLU C 2 125 ? -41.502 -19.420 52.384 1.00 47.04 122 GLU C C 1
ATOM 3414 O O . GLU C 2 125 ? -40.283 -19.590 52.320 1.00 46.32 122 GLU C O 1
ATOM 3420 N N . GLY C 2 126 ? -42.169 -19.394 53.533 1.00 46.54 123 GLY C N 1
ATOM 3421 C CA . GLY C 2 126 ? -41.513 -19.690 54.789 1.00 47.81 123 GLY C CA 1
ATOM 3422 C C . GLY C 2 126 ? -40.724 -18.556 55.417 1.00 44.64 123 GLY C C 1
ATOM 3423 O O . GLY C 2 126 ? -40.132 -18.760 56.488 1.00 45.08 123 GLY C O 1
ATOM 3424 N N . LEU C 2 127 ? -40.691 -17.371 54.806 1.00 42.77 124 LEU C N 1
ATOM 3425 C CA . LEU C 2 127 ? -39.824 -16.323 55.338 1.00 41.17 124 LEU C CA 1
ATOM 3426 C C . LEU C 2 127 ? -40.339 -15.818 56.683 1.00 41.34 124 LEU C C 1
ATOM 3427 O O . LEU C 2 127 ? -39.564 -15.659 57.634 1.00 40.60 124 LEU C O 1
ATOM 3432 N N . PHE C 2 128 ? -41.647 -15.566 56.786 1.00 42.10 125 PHE C N 1
ATOM 3433 C CA . PHE C 2 128 ? -42.191 -15.086 58.051 1.00 41.78 125 PHE C CA 1
ATOM 3434 C C . PHE C 2 128 ? -41.919 -16.085 59.173 1.00 42.77 125 PHE C C 1
ATOM 3435 O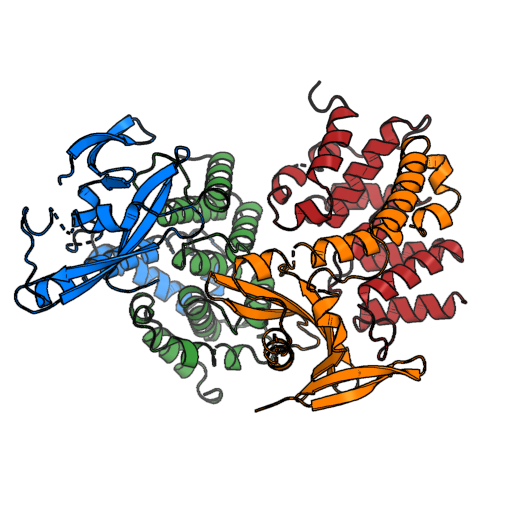 O . PHE C 2 128 ? -41.464 -15.697 60.252 1.00 42.55 125 PHE C O 1
ATOM 3443 N N . LYS C 2 129 ? -42.126 -17.383 58.918 1.00 44.15 126 LYS C N 1
ATOM 3444 C CA . LYS C 2 129 ? -41.792 -18.384 59.931 1.00 48.37 126 LYS C CA 1
ATOM 3445 C C . LYS C 2 129 ? -40.316 -18.316 60.307 1.00 47.62 126 LYS C C 1
ATOM 3446 O O . LYS C 2 129 ? -39.973 -18.345 61.491 1.00 47.58 126 LYS C O 1
ATOM 3452 N N . LYS C 2 130 ? -39.428 -18.210 59.317 1.00 47.63 127 LYS C N 1
ATOM 3453 C CA . LYS C 2 130 ? -38.006 -18.059 59.617 1.00 46.37 127 LYS C CA 1
ATOM 3454 C C . LYS C 2 130 ? -37.752 -16.828 60.480 1.00 42.49 127 LYS C C 1
ATOM 3455 O O . LYS C 2 130 ? -37.026 -16.896 61.479 1.00 41.35 127 LYS C O 1
ATOM 3461 N N . LEU C 2 131 ? -38.334 -15.685 60.105 1.00 40.28 128 LEU C N 1
ATOM 3462 C CA . LEU C 2 131 ? -38.081 -14.456 60.851 1.00 35.61 128 LEU C CA 1
ATOM 3463 C C . LEU C 2 131 ? -38.532 -14.599 62.308 1.00 38.08 128 LEU C C 1
ATOM 3464 O O . LEU C 2 131 ? -37.793 -14.257 63.237 1.00 32.18 128 LEU C O 1
ATOM 3477 N N . LYS C 2 133 ? -38.847 -17.383 64.060 1.00 43.05 130 LYS C N 1
ATOM 3478 C CA . LYS C 2 133 ? -37.902 -18.268 64.741 1.00 45.68 130 LYS C CA 1
ATOM 3479 C C . LYS C 2 133 ? -36.640 -17.512 65.155 1.00 42.23 130 LYS C C 1
ATOM 3480 O O . LYS C 2 133 ? -36.156 -17.648 66.285 1.00 42.22 130 LYS C O 1
ATOM 3486 N N . ARG C 2 134 ? -36.086 -16.718 64.239 1.00 38.18 131 ARG C N 1
ATOM 3487 C CA . ARG C 2 134 ? -34.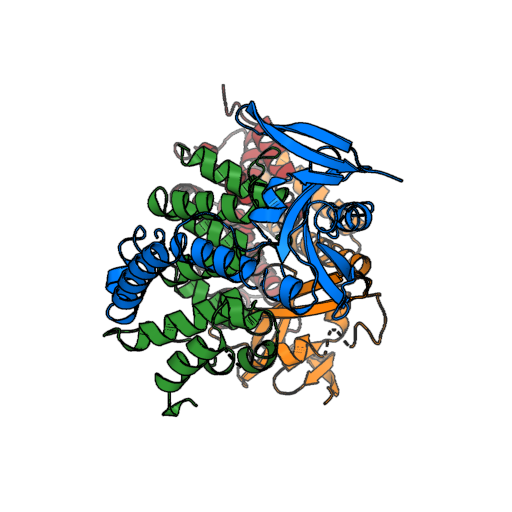884 -15.962 64.556 1.00 35.40 131 ARG C CA 1
ATOM 3488 C C . ARG C 2 134 ? -35.132 -14.968 65.681 1.00 36.03 131 ARG C C 1
ATOM 3489 O O . ARG C 2 134 ? -34.224 -14.702 66.479 1.00 32.17 131 ARG C O 1
ATOM 3497 N N . TYR C 2 135 ? -36.349 -14.412 65.759 1.00 34.40 132 TYR C N 1
ATOM 3498 C CA . TYR C 2 135 ? -36.687 -13.502 66.852 1.00 33.80 132 TYR C CA 1
ATOM 3499 C C . TYR C 2 135 ? -36.665 -14.225 68.189 1.00 37.18 132 TYR C C 1
ATOM 3500 O O . TYR C 2 135 ? -36.208 -13.675 69.199 1.00 37.15 132 TYR C O 1
ATOM 3509 N N . GLU C 2 136 ? -37.182 -15.454 68.216 1.00 41.12 133 GLU C N 1
ATOM 3510 C CA . GLU C 2 136 ? -37.136 -16.236 69.437 1.00 43.35 133 GLU C CA 1
ATOM 3511 C C . GLU C 2 136 ? -35.703 -16.540 69.836 1.00 43.36 133 GLU C C 1
ATOM 3512 O O . GLU C 2 136 ? -35.413 -16.673 71.026 1.00 42.94 133 GLU C O 1
ATOM 3518 N N . GLU C 2 137 ? -34.791 -16.635 68.864 1.00 43.10 134 GLU C N 1
ATOM 3519 C CA . GLU C 2 137 ? -33.397 -16.891 69.207 1.00 42.37 134 GLU C CA 1
ATOM 3520 C C . GLU C 2 137 ? -32.714 -15.652 69.771 1.00 37.47 134 GLU C C 1
ATOM 3521 O O . GLU C 2 137 ? -31.852 -15.775 70.644 1.00 36.30 134 GLU C O 1
ATOM 3527 N N . LEU C 2 138 ? -33.099 -14.459 69.314 1.00 35.48 135 LEU C N 1
ATOM 3528 C CA . LEU C 2 138 ? -32.407 -13.227 69.656 1.00 28.72 135 LEU C CA 1
ATOM 3529 C C . LEU C 2 138 ? -33.153 -12.350 70.647 1.00 36.66 135 LEU C C 1
ATOM 3530 O O . LEU C 2 138 ? -32.598 -11.329 71.068 1.00 32.94 135 LEU C O 1
ATOM 3535 N N . LYS C 2 139 ? -34.390 -12.696 71.029 1.00 36.23 136 LYS C N 1
ATOM 3536 C CA . LYS C 2 139 ? -35.191 -11.733 71.780 1.00 32.60 136 LYS C CA 1
ATOM 3537 C C . LYS C 2 139 ? -34.650 -11.481 73.177 1.00 32.51 136 LYS C C 1
ATOM 3538 O O . LYS C 2 139 ? -34.894 -10.410 73.734 1.00 34.13 136 LYS C O 1
ATOM 3544 N N . ASN C 2 140 ? -33.903 -12.415 73.749 1.00 35.09 137 ASN C N 1
ATOM 3545 C CA . ASN C 2 140 ? -33.332 -12.191 75.072 1.00 37.24 137 ASN C CA 1
ATOM 3546 C C . ASN C 2 140 ? -31.945 -11.567 75.027 1.00 35.42 137 ASN C C 1
ATOM 3547 O O . ASN C 2 140 ? -31.328 -11.397 76.080 1.00 36.95 137 ASN C O 1
ATOM 3552 N N . ASP C 2 141 ? -31.442 -11.232 73.861 1.00 33.97 138 ASP C N 1
ATOM 3553 C CA . ASP C 2 141 ? -30.139 -10.592 73.791 1.00 34.81 138 ASP C CA 1
ATOM 3554 C C . ASP C 2 141 ? -30.262 -9.229 74.451 1.00 35.11 138 ASP C C 1
ATOM 3555 O O . ASP C 2 141 ? -31.093 -8.419 74.023 1.00 37.78 138 ASP C O 1
ATOM 3560 N N . PRO C 2 142 ? -29.477 -8.940 75.490 1.00 33.14 139 PRO C N 1
ATOM 3561 C CA . PRO C 2 142 ? -29.604 -7.646 76.179 1.00 34.96 139 PRO C CA 1
ATOM 3562 C C . PRO C 2 142 ? -29.378 -6.447 75.273 1.00 35.89 139 PRO C C 1
ATOM 3563 O O . PRO C 2 142 ? -29.714 -5.324 75.654 1.00 36.43 139 PRO C O 1
ATOM 3567 N N . ASP C 2 143 ? -28.827 -6.643 74.086 1.00 34.10 140 ASP C N 1
ATOM 3568 C CA . ASP C 2 143 ? -28.690 -5.530 73.163 1.00 33.79 140 ASP C CA 1
ATOM 3569 C C . ASP C 2 143 ? -29.968 -5.278 72.371 1.00 30.54 140 ASP C C 1
ATOM 3570 O O . ASP C 2 143 ? -30.089 -4.218 71.747 1.00 31.66 140 ASP C O 1
ATOM 3575 N N . ALA C 2 144 ? -30.925 -6.210 72.417 1.00 28.56 141 ALA C N 1
ATOM 3576 C CA . ALA C 2 144 ? -32.109 -6.130 71.564 1.00 32.21 141 ALA C CA 1
ATOM 3577 C C . ALA C 2 144 ? -32.856 -4.818 71.744 1.00 35.84 141 ALA C C 1
ATOM 3578 O O . ALA C 2 144 ? -33.389 -4.265 70.774 1.00 37.96 141 ALA C O 1
ATOM 3580 N N . LYS C 2 145 ? -32.926 -4.316 72.979 1.00 34.50 142 LYS C N 1
ATOM 3581 C CA . LYS C 2 145 ? -33.739 -3.145 73.266 1.00 31.85 142 LYS C CA 1
ATOM 3582 C C . LYS C 2 145 ? -33.235 -1.908 72.542 1.00 34.05 142 LYS C C 1
ATOM 3583 O O . LYS C 2 145 ? -34.006 -0.964 72.323 1.00 31.43 142 LYS C O 1
ATOM 3589 N N . PHE C 2 146 ? -31.958 -1.873 72.177 1.00 30.69 143 PHE C N 1
ATOM 3590 C CA . PHE C 2 146 ? -31.506 -0.678 71.492 1.00 34.29 143 PHE C CA 1
ATOM 3591 C C . PHE C 2 146 ? -31.999 -0.632 70.053 1.00 34.97 143 PHE C C 1
ATOM 3592 O O . PHE C 2 146 ? -31.898 0.419 69.421 1.00 35.50 143 PHE C O 1
ATOM 3600 N N . TYR C 2 147 ? -32.573 -1.723 69.547 1.00 33.51 144 TYR C N 1
ATOM 3601 C CA . TYR C 2 147 ? -33.227 -1.733 68.243 1.00 34.48 144 TYR C CA 1
ATOM 3602 C C . TYR C 2 147 ? -34.750 -1.776 68.366 1.00 37.29 144 TYR C C 1
ATOM 3603 O O . TYR C 2 147 ? -35.444 -1.903 67.349 1.00 39.69 144 TYR C O 1
ATOM 3612 N N . HIS C 2 148 ? -35.281 -1.671 69.584 1.00 34.98 145 HIS C N 1
ATOM 3613 C CA . HIS C 2 148 ? -36.720 -1.798 69.846 1.00 38.15 145 HIS C CA 1
ATOM 3614 C C . HIS C 2 148 ? -37.290 -3.041 69.177 1.00 38.02 145 HIS C C 1
ATOM 3615 O O . HIS C 2 148 ? -38.392 -3.027 68.623 1.00 39.40 145 HIS C O 1
ATOM 3622 N N . LEU C 2 149 ? -36.517 -4.127 69.241 1.00 37.77 146 LEU C N 1
ATOM 3623 C CA . LEU C 2 149 ? -36.904 -5.382 68.604 1.00 36.31 146 LEU C CA 1
ATOM 3624 C C . LEU C 2 149 ? -38.259 -5.864 69.104 1.00 34.33 146 LEU C C 1
ATOM 3625 O O . LEU C 2 149 ? -39.132 -6.218 68.301 1.00 32.33 146 LEU C O 1
ATOM 3630 N N . HIS C 2 150 ? -38.458 -5.861 70.430 1.00 33.53 147 HIS C N 1
ATOM 3631 C CA . HIS C 2 150 ? -39.709 -6.362 71.002 1.00 36.62 147 HIS C CA 1
ATOM 3632 C C . HIS C 2 150 ? -40.902 -5.557 70.496 1.00 36.07 147 HIS C C 1
ATOM 3633 O O . HIS C 2 150 ? -41.933 -6.128 70.117 1.00 33.85 147 HIS C O 1
ATOM 3640 N N . GLU C 2 151 ? -40.788 -4.225 70.500 1.00 34.84 148 GLU C N 1
ATOM 3641 C CA . GLU C 2 151 ? -41.877 -3.411 69.976 1.00 39.26 148 GLU C CA 1
ATOM 3642 C C . GLU C 2 151 ? -42.097 -3.681 68.489 1.00 37.89 148 GLU C C 1
ATOM 3643 O O . GLU C 2 151 ? -43.239 -3.788 68.027 1.00 33.59 148 GLU C O 1
ATOM 3649 N N . THR C 2 152 ? -41.018 -3.803 67.722 1.00 31.10 149 THR C N 1
ATOM 3650 C CA . THR C 2 152 ? -41.198 -4.066 66.301 1.00 34.55 149 THR C CA 1
ATOM 3651 C C . THR C 2 152 ? -41.787 -5.451 66.077 1.00 33.15 149 THR C C 1
ATOM 3652 O O . THR C 2 152 ? -42.616 -5.639 65.181 1.00 29.09 149 THR C O 1
ATOM 3656 N N . TYR C 2 153 ? -41.402 -6.426 66.900 1.00 34.18 150 TYR C N 1
ATOM 3657 C CA . TYR C 2 153 ? -42.022 -7.739 66.784 1.00 37.76 150 TYR C CA 1
ATOM 3658 C C . TYR C 2 153 ? -43.527 -7.663 67.034 1.00 40.54 150 TYR C C 1
ATOM 3659 O O . TYR C 2 153 ? -44.314 -8.279 66.307 1.00 39.48 150 TYR C O 1
ATOM 3668 N N . ASP C 2 154 ? -43.947 -6.906 68.053 1.00 42.83 151 ASP C N 1
ATOM 3669 C CA . ASP C 2 154 ? -45.375 -6.803 68.343 1.00 46.89 151 ASP C CA 1
ATOM 3670 C C . ASP C 2 154 ? -46.126 -6.158 67.188 1.00 43.55 151 ASP C C 1
ATOM 3671 O O . ASP C 2 154 ? -47.231 -6.591 66.843 1.00 43.56 151 ASP C O 1
ATOM 3676 N N . ASP C 2 155 ? -45.553 -5.109 66.591 1.00 41.23 152 ASP C N 1
ATOM 3677 C CA . ASP C 2 155 ? -46.202 -4.468 65.451 1.00 40.33 152 ASP C CA 1
ATOM 3678 C C . ASP C 2 155 ? -46.361 -5.454 64.306 1.00 39.47 152 ASP C C 1
ATOM 3679 O O . ASP C 2 155 ? -47.423 -5.527 63.673 1.00 34.33 152 ASP C O 1
ATOM 3684 N N . PHE C 2 156 ? -45.310 -6.237 64.045 1.00 36.94 153 PHE C N 1
ATOM 3685 C CA . PHE C 2 156 ? -45.346 -7.245 62.993 1.00 36.89 153 PHE C CA 1
ATOM 3686 C C . PHE C 2 156 ? -46.404 -8.297 63.281 1.00 36.11 153 PHE C C 1
ATOM 3687 O O . PHE C 2 156 ? -47.292 -8.541 62.457 1.00 37.49 153 PHE C O 1
ATOM 3695 N N . SER C 2 157 ? -46.348 -8.905 64.467 1.00 35.20 154 SER C N 1
ATOM 3696 C CA . SER C 2 157 ? -47.305 -9.954 64.800 1.00 38.05 154 SER C CA 1
ATOM 3697 C C . SER C 2 157 ? -48.735 -9.425 64.824 1.00 40.89 154 SER C C 1
ATOM 3698 O O . SER C 2 157 ? -49.666 -10.127 64.414 1.00 44.87 154 SER C O 1
ATOM 3701 N N . LYS C 2 158 ? -48.936 -8.185 65.281 1.00 40.90 155 LYS C N 1
ATOM 3702 C CA . LYS C 2 158 ? -50.288 -7.621 65.276 1.00 43.07 155 LYS C CA 1
ATOM 3703 C C . LYS C 2 158 ? -50.775 -7.356 63.856 1.00 43.78 155 LYS C C 1
ATOM 3704 O O . LYS C 2 158 ? -51.985 -7.407 63.594 1.00 46.86 155 LYS C O 1
ATOM 3710 N N . ALA C 2 159 ? -49.851 -7.095 62.927 1.00 42.53 156 ALA C N 1
ATOM 3711 C CA . ALA C 2 159 ? -50.195 -6.958 61.516 1.00 43.58 156 ALA C CA 1
ATOM 3712 C C . ALA C 2 159 ? -50.474 -8.296 60.835 1.00 40.82 156 ALA C C 1
ATOM 3713 O O . ALA C 2 159 ? -51.137 -8.319 59.795 1.00 39.87 156 ALA C O 1
ATOM 3715 N N . TYR C 2 160 ? -49.985 -9.405 61.376 1.00 46.68 157 TYR C N 1
ATOM 3716 C CA . TYR C 2 160 ? -50.178 -10.715 60.762 1.00 52.60 157 TYR C CA 1
ATOM 3717 C C . TYR C 2 160 ? -50.665 -11.701 61.820 1.00 57.21 157 TYR C C 1
ATOM 3718 O O . TYR C 2 160 ? -49.966 -12.659 62.170 1.00 55.63 157 TYR C O 1
ATOM 3727 N N . PRO C 2 161 ? -51.890 -11.504 62.332 1.00 65.06 158 PRO C N 1
ATOM 3728 C CA . PRO C 2 161 ? -52.329 -12.250 63.522 1.00 69.49 158 PRO C CA 1
ATOM 3729 C C . PRO C 2 161 ? -52.733 -13.685 63.224 1.00 78.68 158 PRO C C 1
ATOM 3730 O O . PRO C 2 161 ? -52.436 -14.586 64.015 1.00 80.26 158 PRO C O 1
ATOM 3734 N N . LEU C 2 162 ? -53.427 -13.910 62.101 1.00 85.29 159 LEU C N 1
ATOM 3735 C CA . LEU C 2 162 ? -53.741 -15.275 61.690 1.00 91.84 159 LEU C CA 1
ATOM 3736 C C . LEU C 2 162 ? -52.470 -16.084 61.490 1.00 92.04 159 LEU C C 1
ATOM 3737 O O . LEU C 2 162 ? -52.479 -17.315 61.618 1.00 94.85 159 LEU C O 1
ATOM 3742 N N . ASN C 2 163 ? -51.372 -15.396 61.182 1.00 90.64 160 ASN C N 1
ATOM 3743 C CA . ASN C 2 163 ? -50.069 -16.000 60.964 1.00 91.79 160 ASN C CA 1
ATOM 3744 C C . ASN C 2 163 ? -49.354 -16.332 62.271 1.00 93.25 160 ASN C C 1
ATOM 3745 O O . ASN C 2 163 ? -48.430 -17.155 62.263 1.00 91.58 160 ASN C O 1
ATOM 3750 N N . ASN C 2 164 ? -49.780 -15.743 63.391 1.00 96.88 161 ASN C N 1
ATOM 3751 C CA . ASN C 2 164 ? -49.139 -15.951 64.698 1.00 96.40 161 ASN C CA 1
ATOM 3752 C C . ASN C 2 164 ? -49.139 -17.413 65.135 1.00 97.43 161 ASN C C 1
ATOM 3753 O O . ASN C 2 164 ? -48.750 -17.727 66.261 1.00 95.70 161 ASN C O 1
ATOM 3758 N N . ASN D 2 8 ? -23.070 -38.569 24.867 1.00 85.96 5 ASN D N 1
ATOM 3759 C CA . ASN D 2 8 ? -22.594 -39.536 23.879 1.00 92.60 5 ASN D CA 1
ATOM 3760 C C . ASN D 2 8 ? -23.322 -39.373 22.537 1.00 91.20 5 ASN D C 1
ATOM 3761 O O . ASN D 2 8 ? -22.827 -39.782 21.480 1.00 94.96 5 ASN D O 1
ATOM 3766 N N . SER D 2 9 ? -24.517 -38.797 22.607 1.00 84.09 6 SER D N 1
ATOM 3767 C CA . SER D 2 9 ? -25.202 -38.214 21.466 1.00 77.85 6 SER D CA 1
ATOM 3768 C C . SER D 2 9 ? -25.634 -36.823 21.886 1.00 66.93 6 SER D C 1
ATOM 3769 O O . SER D 2 9 ? -25.712 -36.519 23.080 1.00 64.89 6 SER D O 1
ATOM 3772 N N . THR D 2 10 ? -25.932 -35.977 20.904 1.00 61.01 7 THR D N 1
ATOM 3773 C CA . THR D 2 10 ? -26.308 -34.612 21.253 1.00 55.58 7 THR D CA 1
ATOM 3774 C C . THR D 2 10 ? -27.639 -34.568 21.985 1.00 52.60 7 THR D C 1
ATOM 3775 O O . THR D 2 10 ? -27.857 -33.670 22.808 1.00 48.89 7 THR D O 1
ATOM 3779 N N . ALA D 2 11 ? -28.532 -35.522 21.707 1.00 53.81 8 ALA D N 1
ATOM 3780 C CA . ALA D 2 11 ? -29.802 -35.582 22.425 1.00 57.98 8 ALA D CA 1
ATOM 3781 C C . ALA D 2 11 ? -29.576 -35.597 23.928 1.00 55.85 8 ALA D C 1
ATOM 3782 O O . ALA D 2 11 ? -30.236 -34.864 24.674 1.00 47.93 8 ALA D O 1
ATOM 3784 N N . LYS D 2 12 ? -28.616 -36.404 24.381 1.00 56.16 9 LYS D N 1
ATOM 3785 C CA . LYS D 2 12 ? -28.358 -36.545 25.807 1.00 54.55 9 LYS D CA 1
ATOM 3786 C C . LYS D 2 12 ? -27.871 -35.232 26.411 1.00 50.86 9 LYS D C 1
ATOM 3787 O O . LYS D 2 12 ? -28.424 -34.747 27.408 1.00 47.91 9 LYS D O 1
ATOM 3793 N N . ASP D 2 13 ? -26.839 -34.634 25.810 1.00 50.83 10 ASP D N 1
ATOM 3794 C CA . ASP D 2 13 ? -26.290 -33.390 26.346 1.00 48.16 10 ASP D CA 1
ATOM 3795 C C . ASP D 2 13 ? -27.329 -32.276 26.355 1.00 44.16 10 ASP D C 1
ATOM 3796 O O . ASP D 2 13 ? -27.356 -31.449 27.275 1.00 41.90 10 ASP D O 1
ATOM 3801 N N . ILE D 2 14 ? -28.190 -32.237 25.337 1.00 44.28 11 ILE D N 1
ATOM 3802 C CA . ILE D 2 14 ? -29.232 -31.217 25.277 1.00 41.72 11 ILE D CA 1
ATOM 3803 C C . ILE D 2 14 ? -30.251 -31.427 26.396 1.00 40.65 11 ILE D C 1
ATOM 3804 O O . ILE D 2 14 ? -30.609 -30.481 27.109 1.00 38.50 11 ILE D O 1
ATOM 3809 N N . GLU D 2 15 ? -30.727 -32.667 26.568 1.00 41.72 12 GLU D N 1
ATOM 3810 C CA . GLU D 2 15 ? -31.585 -32.983 27.708 1.00 43.90 12 GLU D CA 1
ATOM 3811 C C . GLU D 2 15 ? -30.943 -32.542 29.016 1.00 40.41 12 GLU D C 1
ATOM 3812 O O . GLU D 2 15 ? -31.594 -31.913 29.852 1.00 39.52 12 GLU D O 1
ATOM 3818 N N . GLY D 2 16 ? -29.661 -32.880 29.204 1.00 39.66 13 GLY D N 1
ATOM 3819 C CA . GLY D 2 16 ? -28.981 -32.543 30.443 1.00 37.56 13 GLY D CA 1
ATOM 3820 C C . GLY D 2 16 ? -28.905 -31.046 30.661 1.00 39.96 13 GLY D C 1
ATOM 3821 O O . GLY D 2 16 ? -29.185 -30.548 31.759 1.00 39.62 13 GLY D O 1
ATOM 3822 N N . LEU D 2 17 ? -28.550 -30.305 29.608 1.00 36.55 14 LEU D N 1
ATOM 3823 C CA . LEU D 2 17 ? -28.513 -28.857 29.722 1.00 37.23 14 LEU D CA 1
ATOM 3824 C C . LEU D 2 17 ? -29.911 -28.283 29.924 1.00 40.67 14 LEU D C 1
ATOM 3825 O O . LEU D 2 17 ? -30.091 -27.351 30.718 1.00 42.40 14 LEU D O 1
ATOM 3830 N N . GLU D 2 18 ? -30.914 -28.816 29.224 1.00 41.09 15 GLU D N 1
ATOM 3831 C CA . GLU D 2 18 ? -32.277 -28.359 29.476 1.00 44.41 15 GLU D CA 1
ATOM 3832 C C . GLU D 2 18 ? -32.680 -28.614 30.929 1.00 42.89 15 GLU D C 1
ATOM 3833 O O . GLU D 2 18 ? -33.303 -27.758 31.570 1.00 41.20 15 GLU D O 1
ATOM 3839 N N . SER D 2 19 ? -32.322 -29.784 31.470 1.00 40.87 16 SER D N 1
ATOM 3840 C CA . SER D 2 19 ? -32.664 -30.086 32.856 1.00 38.39 16 SER D CA 1
ATOM 3841 C C . SER D 2 19 ? -31.883 -29.215 33.833 1.00 36.84 16 SER D C 1
ATOM 3842 O O . SER D 2 19 ? -32.396 -28.883 34.903 1.00 38.02 16 SER D O 1
ATOM 3845 N N . TYR D 2 20 ? -30.651 -28.837 33.492 1.00 36.91 17 TYR D N 1
ATOM 3846 C CA . TYR D 2 20 ? -29.906 -27.916 34.342 1.00 38.36 17 TYR D CA 1
ATOM 3847 C C . TYR D 2 20 ? -30.594 -26.562 34.405 1.00 39.62 17 TYR D C 1
ATOM 3848 O O . TYR D 2 20 ? -30.756 -25.985 35.486 1.00 43.56 17 TYR D O 1
ATOM 3857 N N . LEU D 2 21 ? -31.009 -26.043 33.250 1.00 37.61 18 LEU D N 1
ATOM 3858 C CA . LEU D 2 21 ? -31.648 -24.734 33.209 1.00 36.82 18 LEU D CA 1
ATOM 3859 C C . LEU D 2 21 ? -32.999 -24.759 33.909 1.00 37.38 18 LEU D C 1
ATOM 3860 O O . LEU D 2 21 ? -33.314 -23.853 34.690 1.00 37.82 18 LEU D O 1
ATOM 3865 N N . ALA D 2 22 ? -33.802 -25.793 33.666 1.00 34.66 19 ALA D N 1
ATOM 3866 C CA . ALA D 2 22 ? -35.111 -25.855 34.304 1.00 35.43 19 ALA D CA 1
ATOM 3867 C C . ALA D 2 22 ? -34.993 -26.229 35.778 1.00 39.62 19 ALA D C 1
ATOM 3868 O O . ALA D 2 22 ? -35.502 -25.517 36.648 1.00 45.02 19 ALA D O 1
ATOM 3870 N N . ASN D 2 23 ? -34.291 -27.324 36.082 1.00 41.35 20 ASN D N 1
ATOM 3871 C CA . ASN D 2 23 ? -34.346 -27.963 37.395 1.00 40.02 20 ASN D CA 1
ATOM 3872 C C . ASN D 2 23 ? -33.116 -27.747 38.262 1.00 37.32 20 ASN D C 1
ATOM 3873 O O . ASN D 2 23 ? -33.144 -28.122 39.436 1.00 42.53 20 ASN D O 1
ATOM 3878 N N . GLY D 2 24 ? -32.040 -27.181 37.734 1.00 39.68 21 GLY D N 1
ATOM 3879 C CA . GLY D 2 24 ? -30.838 -26.981 38.526 1.00 36.99 21 GLY D CA 1
ATOM 3880 C C . GLY D 2 24 ? -29.938 -28.192 38.646 1.00 38.89 21 GLY D C 1
ATOM 3881 O O . GLY D 2 24 ? -28.948 -28.137 39.392 1.00 39.07 21 GLY D O 1
ATOM 3882 N N . TYR D 2 25 ? -30.250 -29.287 37.944 1.00 37.18 22 TYR D N 1
ATOM 3883 C CA . TYR D 2 25 ? -29.386 -30.456 37.896 1.00 38.45 22 TYR D CA 1
ATOM 3884 C C . TYR D 2 25 ? -29.398 -31.069 36.499 1.00 37.56 22 TYR D C 1
ATOM 3885 O O . TYR D 2 25 ? -30.367 -30.940 35.752 1.00 37.45 22 TYR D O 1
ATOM 3894 N N . VAL D 2 26 ? -28.311 -31.757 36.160 1.00 37.48 23 VAL D N 1
ATOM 3895 C CA . VAL D 2 26 ? -28.284 -32.531 34.926 1.00 37.26 23 VAL D CA 1
ATOM 3896 C C . VAL D 2 26 ? -28.988 -33.866 35.119 1.00 40.06 23 VAL D C 1
ATOM 3897 O O . VAL D 2 26 ? -29.910 -34.215 34.373 1.00 43.92 23 VAL D O 1
ATOM 3901 N N . GLU D 2 27 ? -28.574 -34.612 36.136 1.00 39.66 24 GLU D N 1
ATOM 3902 C CA . GLU D 2 27 ? -29.150 -35.892 36.510 1.00 46.20 24 GLU D CA 1
ATOM 3903 C C . GLU D 2 27 ? -29.672 -35.791 37.937 1.00 43.85 24 GLU D C 1
ATOM 3904 O O . GLU D 2 27 ? -28.939 -35.369 38.837 1.00 41.52 24 GLU D O 1
ATOM 3910 N N . ALA D 2 28 ? -30.931 -36.180 38.143 1.00 43.34 25 ALA D N 1
ATOM 3911 C CA . ALA D 2 28 ? -31.516 -36.047 39.473 1.00 44.93 25 ALA D CA 1
ATOM 3912 C C . ALA D 2 28 ? -30.690 -36.794 40.513 1.00 46.29 25 ALA D C 1
ATOM 3913 O O . ALA D 2 28 ? -30.375 -36.246 41.571 1.00 44.96 25 ALA D O 1
ATOM 3915 N N . ASN D 2 29 ? -30.268 -38.016 40.200 1.00 47.48 26 ASN D N 1
ATOM 3916 C CA . ASN D 2 29 ? -29.521 -38.842 41.139 1.00 51.85 26 ASN D CA 1
ATOM 3917 C C . ASN D 2 29 ? -28.010 -38.762 40.948 1.00 50.15 26 ASN D C 1
ATOM 3918 O O . ASN D 2 29 ? -27.288 -39.636 41.435 1.00 51.25 26 ASN D O 1
ATOM 3923 N N . SER D 2 30 ? -27.513 -37.743 40.253 1.00 45.75 27 SER D N 1
ATOM 3924 C CA . SER D 2 30 ? -26.079 -37.482 40.272 1.00 48.03 27 SER D CA 1
ATOM 3925 C C . SER D 2 30 ? -25.679 -36.933 41.631 1.00 48.78 27 SER D C 1
ATOM 3926 O O . SER D 2 30 ? -26.314 -36.009 42.148 1.00 46.82 27 SER D O 1
ATOM 3929 N N . PHE D 2 31 ? -24.624 -37.487 42.212 1.00 50.15 28 PHE D N 1
ATOM 3930 C CA . PHE D 2 31 ? -24.102 -36.900 43.432 1.00 50.45 28 PHE D CA 1
ATOM 3931 C C . PHE D 2 31 ? -22.978 -35.889 43.153 1.00 51.99 28 PHE D C 1
ATOM 3932 O O . PHE D 2 31 ? -22.385 -35.362 44.100 1.00 50.54 28 PHE D O 1
ATOM 3940 N N . ASN D 2 32 ? -22.693 -35.586 41.883 1.00 44.08 29 ASN D N 1
ATOM 3941 C CA . ASN D 2 32 ? -21.783 -34.494 41.558 1.00 45.29 29 ASN D CA 1
ATOM 3942 C C . ASN D 2 32 ? -22.481 -33.145 41.692 1.00 43.22 29 ASN D C 1
ATOM 3943 O O . ASN D 2 32 ? -23.701 -33.036 41.535 1.00 45.53 29 ASN D O 1
ATOM 3948 N N . ASP D 2 33 ? -21.689 -32.111 41.967 1.00 40.05 30 ASP D N 1
ATOM 3949 C CA . ASP D 2 33 ? -22.141 -30.731 41.839 1.00 38.06 30 ASP D CA 1
ATOM 3950 C C . ASP D 2 33 ? -22.743 -30.545 40.452 1.00 38.21 30 ASP D C 1
ATOM 3951 O O . ASP D 2 33 ? -22.059 -30.806 39.455 1.00 38.42 30 ASP D O 1
ATOM 3956 N N . PRO D 2 34 ? -24.011 -30.144 40.342 1.00 38.51 31 PRO D N 1
ATOM 3957 C CA . PRO D 2 34 ? -24.629 -30.099 39.013 1.00 36.76 31 PRO D CA 1
ATOM 3958 C C . PRO D 2 34 ? -23.928 -29.134 38.102 1.00 36.16 31 PRO D C 1
ATOM 3959 O O . PRO D 2 34 ? -23.922 -29.346 36.885 1.00 38.45 31 PRO D O 1
ATOM 3963 N N . GLU D 2 35 ? -23.301 -28.093 38.660 1.00 36.12 32 GLU D N 1
ATOM 3964 C CA . GLU D 2 35 ? -22.566 -27.160 37.817 1.00 35.26 32 GLU D CA 1
ATOM 3965 C C . GLU D 2 35 ? -21.416 -27.864 37.112 1.00 34.20 32 GLU D C 1
ATOM 3966 O O . GLU D 2 35 ? -21.113 -27.536 35.962 1.00 33.71 32 GLU D O 1
ATOM 3972 N N . ASP D 2 36 ? -20.793 -28.856 37.770 1.00 34.22 33 ASP D N 1
ATOM 3973 C CA . ASP D 2 36 ? -19.721 -29.616 37.132 1.00 34.30 33 ASP D CA 1
ATOM 3974 C C . ASP D 2 36 ? -20.264 -30.511 36.018 1.00 41.02 33 ASP D C 1
ATOM 3975 O O . ASP D 2 36 ? -19.677 -30.572 34.930 1.00 40.74 33 ASP D O 1
ATOM 3980 N N . ASP D 2 37 ? -21.383 -31.211 36.258 1.00 38.82 34 ASP D N 1
ATOM 3981 C CA . ASP D 2 37 ? -22.010 -31.974 35.174 1.00 36.12 34 ASP D CA 1
ATOM 3982 C C . ASP D 2 37 ? -22.476 -31.069 34.038 1.00 34.87 34 ASP D C 1
ATOM 3983 O O . ASP D 2 37 ? -22.449 -31.479 32.873 1.00 37.22 34 ASP D O 1
ATOM 3988 N N . ALA D 2 38 ? -22.945 -29.859 34.353 1.00 33.24 35 ALA D N 1
ATOM 3989 C CA . ALA D 2 38 ? -23.425 -28.967 33.303 1.00 34.54 35 ALA D CA 1
ATOM 3990 C C . ALA D 2 38 ? -22.275 -28.490 32.430 1.00 33.98 35 ALA D C 1
ATOM 3991 O O . ALA D 2 38 ? -22.399 -28.459 31.202 1.00 36.11 35 ALA D O 1
ATOM 3993 N N . LEU D 2 39 ? -21.141 -28.130 33.048 1.00 36.39 36 LEU D N 1
ATOM 3994 C CA . LEU D 2 39 ? -19.956 -27.755 32.280 1.00 37.43 36 LEU D CA 1
ATOM 3995 C C . LEU D 2 39 ? -19.529 -28.881 31.356 1.00 40.95 36 LEU D C 1
ATOM 3996 O O . LEU D 2 39 ? -19.120 -28.643 30.212 1.00 34.71 36 LEU D O 1
ATOM 4001 N N . GLU D 2 40 ? -19.592 -30.118 31.855 1.00 39.28 37 GLU D N 1
ATOM 4002 C CA . GLU D 2 40 ? -19.256 -31.271 31.036 1.00 41.05 37 GLU D CA 1
ATOM 4003 C C . GLU D 2 40 ? -20.194 -31.372 29.836 1.00 42.44 37 GLU D C 1
ATOM 4004 O O . GLU D 2 40 ? -19.741 -31.460 28.693 1.00 44.87 37 GLU D O 1
ATOM 4010 N N . CYS D 2 41 ? -21.511 -31.332 30.080 1.00 42.16 38 CYS D N 1
ATOM 4011 C CA . CYS D 2 41 ? -22.489 -31.394 28.992 1.00 42.81 38 CYS D CA 1
ATOM 4012 C C . CYS D 2 41 ? -22.270 -30.276 27.984 1.00 39.65 38 CYS D C 1
ATOM 4013 O O . CYS D 2 41 ? -22.228 -30.512 26.765 1.00 39.41 38 CYS D O 1
ATOM 4016 N N . LEU D 2 42 ? -22.153 -29.047 28.484 1.00 35.52 39 LEU D N 1
ATOM 4017 C CA . LEU D 2 42 ? -21.974 -27.886 27.623 1.00 37.75 39 LEU D CA 1
ATOM 4018 C C . LEU D 2 42 ? -20.746 -28.049 26.739 1.00 39.76 39 LEU D C 1
ATOM 4019 O O . LEU D 2 42 ? -20.836 -27.985 25.512 1.00 40.99 39 LEU D O 1
ATOM 4024 N N . SER D 2 43 ? -19.586 -28.289 27.348 1.00 41.35 40 SER D N 1
ATOM 4025 C CA . SER D 2 43 ? -18.379 -28.424 26.548 1.00 43.55 40 SER D CA 1
ATOM 4026 C C . SER D 2 43 ? -18.408 -29.682 25.680 1.00 47.30 40 SER D C 1
ATOM 4027 O O . SER D 2 43 ? -17.804 -29.701 24.603 1.00 50.08 40 SER D O 1
ATOM 4030 N N . ASN D 2 44 ? -19.098 -30.739 26.112 1.00 48.77 41 ASN D N 1
ATOM 4031 C CA . ASN D 2 44 ? -19.246 -31.905 25.242 1.00 51.53 41 ASN D CA 1
ATOM 4032 C C . ASN D 2 44 ? -20.103 -31.582 24.023 1.00 48.21 41 ASN D C 1
ATOM 4033 O O . ASN D 2 44 ? -19.770 -31.975 22.899 1.00 49.84 41 ASN D O 1
ATOM 4038 N N . LEU D 2 45 ? -21.229 -30.895 24.239 1.00 45.22 42 LEU D N 1
ATOM 4039 C CA . LEU D 2 45 ? -22.113 -30.521 23.144 1.00 45.95 42 LEU D CA 1
ATOM 4040 C C . LEU D 2 45 ? -21.382 -29.670 22.120 1.00 46.97 42 LEU D C 1
ATOM 4041 O O . LEU D 2 45 ? -21.608 -29.807 20.911 1.00 49.17 42 LEU D O 1
ATOM 4046 N N . LEU D 2 46 ? -20.481 -28.804 22.585 1.00 43.03 43 LEU D N 1
ATOM 4047 C CA . LEU D 2 46 ? -19.771 -27.913 21.675 1.00 48.24 43 LEU D CA 1
ATOM 4048 C C . LEU D 2 46 ? -18.878 -28.672 20.706 1.00 49.91 43 LEU D C 1
ATOM 4049 O O . LEU D 2 46 ? -18.717 -28.247 19.557 1.00 50.36 43 LEU D O 1
ATOM 4054 N N . VAL D 2 47 ? -18.270 -29.773 21.144 1.00 48.02 44 VAL D N 1
ATOM 4055 C CA . VAL D 2 47 ? -17.414 -30.514 20.225 1.00 54.56 44 VAL D CA 1
ATOM 4056 C C . VAL D 2 47 ? -18.248 -31.158 19.123 1.00 58.58 44 VAL D C 1
ATOM 4057 O O . VAL D 2 47 ? -17.885 -31.108 17.941 1.00 63.00 44 VAL D O 1
ATOM 4061 N N . LYS D 2 48 ? -19.397 -31.738 19.483 1.00 59.08 45 LYS D N 1
ATOM 4062 C CA . LYS D 2 48 ? -20.195 -32.504 18.528 1.00 62.01 45 LYS D CA 1
ATOM 4063 C C . LYS D 2 48 ? -21.071 -31.617 17.652 1.00 60.11 45 LYS D C 1
ATOM 4064 O O . LYS D 2 48 ? -21.415 -32.006 16.533 1.00 61.76 45 LYS D O 1
ATOM 4070 N N . ASP D 2 49 ? -21.459 -30.440 18.145 1.00 58.13 46 ASP D N 1
ATOM 4071 C CA . ASP D 2 49 ? -22.453 -29.616 17.457 1.00 59.58 46 ASP D CA 1
ATOM 4072 C C . ASP D 2 49 ? -22.288 -28.184 17.978 1.00 58.28 46 ASP D C 1
ATOM 4073 O O . ASP D 2 49 ? -22.865 -27.816 19.003 1.00 57.73 46 ASP D O 1
ATOM 4078 N N . SER D 2 50 ? -21.491 -27.398 17.265 1.00 55.38 47 SER D N 1
ATOM 4079 C CA . SER D 2 50 ? -21.197 -26.056 17.742 1.00 53.34 47 SER D CA 1
ATOM 4080 C C . SER D 2 50 ? -22.460 -25.208 17.838 1.00 52.84 47 SER D C 1
ATOM 4081 O O . SER D 2 50 ? -22.634 -24.450 18.800 1.00 52.43 47 SER D O 1
ATOM 4084 N N . ARG D 2 51 ? -23.353 -25.321 16.854 1.00 54.28 48 ARG D N 1
ATOM 4085 C CA . ARG D 2 51 ? -24.521 -24.446 16.809 1.00 57.42 48 ARG D CA 1
ATOM 4086 C C . ARG D 2 51 ? -25.426 -24.665 18.017 1.00 56.22 48 ARG D C 1
ATOM 4087 O O . ARG D 2 51 ? -25.836 -23.706 18.682 1.00 55.05 48 ARG D O 1
ATOM 4095 N N . GLY D 2 52 ? -25.757 -25.924 18.314 1.00 56.45 49 GLY D N 1
ATOM 4096 C CA . GLY D 2 52 ? -26.536 -26.202 19.508 1.00 53.45 49 GLY D CA 1
ATOM 4097 C C . GLY D 2 52 ? -25.796 -25.823 20.775 1.00 49.90 49 GLY D C 1
ATOM 4098 O O . GLY D 2 52 ? -26.385 -25.269 21.710 1.00 46.92 49 GLY D O 1
ATOM 4099 N N . GLY D 2 53 ? -24.489 -26.092 20.811 1.00 49.12 50 GLY D N 1
ATOM 4100 C CA . GLY D 2 53 ? -23.709 -25.776 21.992 1.00 46.03 50 GLY D CA 1
ATOM 4101 C C . GLY D 2 53 ? -23.659 -24.287 22.272 1.00 48.00 50 GLY D C 1
ATOM 4102 O O . GLY D 2 53 ? -23.761 -23.856 23.430 1.00 43.81 50 GLY D O 1
ATOM 4103 N N . LEU D 2 54 ? -23.502 -23.479 21.213 1.00 48.03 51 LEU D N 1
ATOM 4104 C CA . LEU D 2 54 ? -23.433 -22.031 21.393 1.00 47.17 51 LEU D CA 1
ATOM 4105 C C . LEU D 2 54 ? -24.785 -21.453 21.779 1.00 46.72 51 LEU D C 1
ATOM 4106 O O . LEU D 2 54 ? -24.847 -20.488 22.554 1.00 42.74 51 LEU D O 1
ATOM 4111 N N . SER D 2 55 ? -25.870 -22.024 21.251 1.00 42.19 52 SER D N 1
ATOM 4112 C CA . SER D 2 55 ? -27.199 -21.638 21.706 1.00 47.10 52 SER D CA 1
ATOM 4113 C C . SER D 2 55 ? -27.335 -21.809 23.220 1.00 44.47 52 SER D C 1
ATOM 4114 O O . SER D 2 55 ? -27.903 -20.947 23.904 1.00 44.19 52 SER D O 1
ATOM 4117 N N . PHE D 2 56 ? -26.804 -22.906 23.767 1.00 41.78 53 PHE D N 1
ATOM 4118 C CA . PHE D 2 56 ? -26.883 -23.099 25.211 1.00 39.58 53 PHE D CA 1
ATOM 4119 C C . PHE D 2 56 ? -25.890 -22.232 25.962 1.00 41.61 53 PHE D C 1
ATOM 4120 O O . PHE D 2 56 ? -26.119 -21.911 27.133 1.00 44.39 53 PHE D O 1
ATOM 4128 N N . CYS D 2 57 ? -24.776 -21.863 25.333 1.00 41.33 54 CYS D N 1
ATOM 4129 C CA . CYS D 2 57 ? -23.930 -20.845 25.935 1.00 40.95 54 CYS D CA 1
ATOM 4130 C C . CYS D 2 57 ? -24.729 -19.575 26.167 1.00 42.01 54 CYS D C 1
ATOM 4131 O O . CYS D 2 57 ? -24.691 -18.993 27.258 1.00 43.00 54 CYS D O 1
ATOM 4134 N N . LYS D 2 58 ? -25.507 -19.162 25.164 1.00 40.40 55 LYS D N 1
ATOM 4135 C CA . LYS D 2 58 ? -26.301 -17.951 25.315 1.00 38.83 55 LYS D CA 1
ATOM 4136 C C . LYS D 2 58 ? -27.386 -18.134 26.365 1.00 38.80 55 LYS D C 1
ATOM 4137 O O . LYS D 2 58 ? -27.635 -17.229 27.171 1.00 38.45 55 LYS D O 1
ATOM 4143 N N . LYS D 2 59 ? -28.052 -19.292 26.370 1.00 38.02 56 LYS D N 1
ATOM 4144 C CA . LYS D 2 59 ? -29.096 -19.491 27.365 1.00 39.34 56 LYS D CA 1
ATOM 4145 C C . LYS D 2 59 ? -28.519 -19.439 28.769 1.00 38.66 56 LYS D C 1
ATOM 4146 O O . LYS D 2 59 ? -29.080 -18.779 29.648 1.00 39.12 56 LYS D O 1
ATOM 4152 N N . ILE D 2 60 ? -27.384 -20.110 28.987 1.00 40.59 57 ILE D N 1
ATOM 4153 C CA . ILE D 2 60 ? -26.733 -20.097 30.294 1.00 42.47 57 ILE D CA 1
ATOM 4154 C C . ILE D 2 60 ? -26.312 -18.685 30.661 1.00 42.69 57 ILE D C 1
ATOM 4155 O O . ILE D 2 60 ? -26.483 -18.246 31.806 1.00 42.17 57 ILE D O 1
ATOM 4160 N N . LEU D 2 61 ? -25.766 -17.949 29.691 1.00 45.13 58 LEU D N 1
ATOM 4161 C CA . LEU D 2 61 ? -25.285 -16.597 29.956 1.00 45.42 58 LEU D CA 1
ATOM 4162 C C . LEU D 2 61 ? -26.418 -15.679 30.410 1.00 45.84 58 LEU D C 1
ATOM 4163 O O . LEU D 2 61 ? -26.232 -14.865 31.318 1.00 45.63 58 LEU D O 1
ATOM 4168 N N . ASN D 2 62 ? -27.605 -15.822 29.820 1.00 46.45 59 ASN D N 1
ATOM 4169 C CA . ASN D 2 62 ? -28.729 -14.938 30.100 1.00 46.79 59 ASN D CA 1
ATOM 4170 C C . ASN D 2 62 ? -29.724 -15.501 31.104 1.00 46.54 59 ASN D C 1
ATOM 4171 O O . ASN D 2 62 ? -30.768 -14.884 31.328 1.00 49.13 59 ASN D O 1
ATOM 4176 N N . SER D 2 63 ? -29.448 -16.649 31.708 1.00 42.41 60 SER D N 1
ATOM 4177 C CA . SER D 2 63 ? -30.391 -17.198 32.670 1.00 46.01 60 SER D CA 1
ATOM 4178 C C . SER D 2 63 ? -30.286 -16.449 33.987 1.00 48.78 60 SER D C 1
ATOM 4179 O O . SER D 2 63 ? -29.192 -16.119 34.444 1.00 50.32 60 SER D O 1
ATOM 4182 N N . ASN D 2 64 ? -31.437 -16.161 34.585 1.00 52.79 61 ASN D N 1
ATOM 4183 C CA . ASN D 2 64 ? -31.502 -15.731 35.974 1.00 56.95 61 ASN D CA 1
ATOM 4184 C C . ASN D 2 64 ? -32.086 -16.824 36.860 1.00 56.53 61 ASN D C 1
ATOM 4185 O O . ASN D 2 64 ? -32.633 -16.528 37.925 1.00 58.81 61 ASN D O 1
ATOM 4190 N N . ASN D 2 65 ? -31.994 -18.083 36.424 1.00 54.86 62 ASN D N 1
ATOM 4191 C CA . ASN D 2 65 ? -32.577 -19.220 37.127 1.00 57.17 62 ASN D CA 1
ATOM 4192 C C . ASN D 2 65 ? -31.532 -20.284 37.454 1.00 53.31 62 ASN D C 1
ATOM 4193 O O . ASN D 2 65 ? -31.880 -21.443 37.718 1.00 56.74 62 ASN D O 1
ATOM 4198 N N . ILE D 2 66 ? -30.254 -19.937 37.445 1.00 45.08 63 ILE D N 1
ATOM 4199 C CA . ILE D 2 66 ? -29.225 -20.913 37.764 1.00 44.57 63 ILE D CA 1
ATOM 4200 C C . ILE D 2 66 ? -28.352 -20.393 38.895 1.00 44.58 63 ILE D C 1
ATOM 4201 O O . ILE D 2 66 ? -28.067 -19.193 38.982 1.00 46.09 63 ILE D O 1
ATOM 4206 N N . ASP D 2 67 ? -27.923 -21.313 39.762 1.00 40.85 64 ASP D N 1
ATOM 4207 C CA . ASP D 2 67 ? -27.031 -20.963 40.853 1.00 40.52 64 ASP D CA 1
ATOM 4208 C C . ASP D 2 67 ? -25.574 -20.877 40.421 1.00 40.95 64 ASP D C 1
ATOM 4209 O O . ASP D 2 67 ? -24.800 -20.163 41.062 1.00 43.90 64 ASP D O 1
ATOM 4214 N N . GLY D 2 68 ? -25.185 -21.562 39.351 1.00 40.46 65 GLY D N 1
ATOM 4215 C CA . GLY D 2 68 ? -23.782 -21.567 38.972 1.00 42.11 65 GLY D CA 1
ATOM 4216 C C . GLY D 2 68 ? -23.282 -20.184 38.586 1.00 42.81 65 GLY D C 1
ATOM 4217 O O . GLY D 2 68 ? -23.961 -19.422 37.891 1.00 43.69 65 GLY D O 1
ATOM 4218 N N . VAL D 2 69 ? -22.080 -19.855 39.050 1.00 42.66 66 VAL D N 1
ATOM 4219 C CA . VAL D 2 69 ? -21.369 -18.641 38.643 1.00 41.11 66 VAL D CA 1
ATOM 4220 C C . VAL D 2 69 ? -20.258 -18.960 37.645 1.00 38.78 66 VAL D C 1
ATOM 4221 O O . VAL D 2 69 ? -20.187 -18.362 36.566 1.00 37.09 66 VAL D O 1
ATOM 4225 N N . PHE D 2 70 ? -19.392 -19.922 37.992 1.00 36.64 67 PHE D N 1
ATOM 4226 C CA . PHE D 2 70 ? -18.314 -20.353 37.100 1.00 32.43 67 PHE D CA 1
ATOM 4227 C C . PHE D 2 70 ? -18.809 -20.661 35.688 1.00 34.67 67 PHE D C 1
ATOM 4228 O O . PHE D 2 70 ? -18.183 -20.256 34.697 1.00 35.51 67 PHE D O 1
ATOM 4236 N N . ILE D 2 71 ? -19.929 -21.380 35.572 1.00 31.07 68 ILE D N 1
ATOM 4237 C CA . ILE D 2 71 ? -20.361 -21.821 34.252 1.00 30.17 68 ILE D CA 1
ATOM 4238 C C . ILE D 2 71 ? -20.748 -20.639 33.354 1.00 29.69 68 ILE D C 1
ATOM 4239 O O . ILE D 2 71 ? -20.660 -20.732 32.126 1.00 28.62 68 ILE D O 1
ATOM 4244 N N . LYS D 2 72 ? -21.184 -19.517 33.930 1.00 32.13 69 LYS D N 1
ATOM 4245 C CA . LYS D 2 72 ? -21.426 -18.337 33.098 1.00 33.64 69 LYS D CA 1
ATOM 4246 C C . LYS D 2 72 ? -20.128 -17.832 32.480 1.00 32.18 69 LYS D C 1
ATOM 4247 O O . LYS D 2 72 ? -20.103 -17.449 31.301 1.00 33.18 69 LYS D O 1
ATOM 4253 N N . GLY D 2 73 ? -19.045 -17.818 33.263 1.00 32.46 70 GLY D N 1
ATOM 4254 C CA . GLY D 2 73 ? -17.739 -17.539 32.691 1.00 32.86 70 GLY D CA 1
ATOM 4255 C C . GLY D 2 73 ? -17.385 -18.518 31.588 1.00 33.23 70 GLY D C 1
ATOM 4256 O O . GLY D 2 73 ? -16.868 -18.133 30.539 1.00 35.11 70 GLY D O 1
ATOM 4257 N N . SER D 2 74 ? -17.691 -19.795 31.798 1.00 33.43 71 SER D N 1
ATOM 4258 C CA . SER D 2 74 ? -17.416 -20.791 30.777 1.00 32.29 71 SER D CA 1
ATOM 4259 C C . SER D 2 74 ? -18.202 -20.495 29.503 1.00 32.70 71 SER D C 1
ATOM 4260 O O . SER D 2 74 ? -17.650 -20.540 28.392 1.00 29.71 71 SER D O 1
ATOM 4263 N N . ALA D 2 75 ? -19.496 -20.173 29.649 1.00 31.97 72 ALA D N 1
ATOM 4264 C CA . ALA D 2 75 ? -20.335 -19.952 28.477 1.00 32.66 72 ALA D CA 1
ATOM 4265 C C . ALA D 2 75 ? -19.824 -18.777 27.661 1.00 32.72 72 ALA D C 1
ATOM 4266 O O . ALA D 2 75 ? -19.785 -18.842 26.424 1.00 34.19 72 ALA D O 1
ATOM 4268 N N . LEU D 2 76 ? -19.423 -17.699 28.342 1.00 30.17 73 LEU D N 1
ATOM 4269 C CA . LEU D 2 76 ? -18.852 -16.535 27.669 1.00 31.44 73 LEU D CA 1
ATOM 4270 C C . LEU D 2 76 ? -17.568 -16.903 26.939 1.00 33.29 73 LEU D C 1
ATOM 4271 O O . LEU D 2 76 ? -17.371 -16.550 25.769 1.00 37.66 73 LEU D O 1
ATOM 4276 N N . ASN D 2 77 ? -16.675 -17.597 27.640 1.00 32.48 74 ASN D N 1
ATOM 4277 C CA . ASN D 2 77 ? -15.382 -17.973 27.095 1.00 31.04 74 ASN D CA 1
ATOM 4278 C C . ASN D 2 77 ? -15.542 -18.790 25.815 1.00 35.54 74 ASN D C 1
ATOM 4279 O O . ASN D 2 77 ? -14.908 -18.496 24.792 1.00 38.57 74 ASN D O 1
ATOM 4284 N N . PHE D 2 78 ? -16.421 -19.798 25.836 1.00 34.78 75 PHE D N 1
ATOM 4285 C CA . PHE D 2 78 ? -16.676 -20.573 24.621 1.00 39.81 75 PHE D CA 1
ATOM 4286 C C . PHE D 2 78 ? -17.174 -19.689 23.481 1.00 39.84 75 PHE D C 1
ATOM 4287 O O . PHE D 2 78 ? -16.804 -19.895 22.317 1.00 43.70 75 PHE D O 1
ATOM 4295 N N . LEU D 2 79 ? -18.035 -18.712 23.788 1.00 35.86 76 LEU D N 1
ATOM 4296 C CA . LEU D 2 79 ? -18.534 -17.825 22.744 1.00 34.81 76 LEU D CA 1
ATOM 4297 C C . LEU D 2 79 ? -17.423 -16.938 22.209 1.00 35.84 76 LEU D C 1
ATOM 4298 O O . LEU D 2 79 ? -17.309 -16.736 20.996 1.00 39.75 76 LEU D O 1
ATOM 4303 N N . LEU D 2 80 ? -16.605 -16.388 23.107 1.00 35.85 77 LEU D N 1
ATOM 4304 C CA . LEU D 2 80 ? -15.472 -15.570 22.695 1.00 34.59 77 LEU D CA 1
ATOM 4305 C C . LEU D 2 80 ? -14.565 -16.320 21.737 1.00 34.53 77 LEU D C 1
ATOM 4306 O O . LEU D 2 80 ? -13.980 -15.711 20.839 1.00 37.41 77 LEU D O 1
ATOM 4311 N N . LEU D 2 81 ? -14.433 -17.628 21.914 1.00 32.78 78 LEU D N 1
ATOM 4312 C CA . LEU D 2 81 ? -13.546 -18.434 21.103 1.00 35.95 78 LEU D CA 1
ATOM 4313 C C . LEU D 2 81 ? -14.239 -19.023 19.889 1.00 41.29 78 LEU D C 1
ATOM 4314 O O . LEU D 2 81 ? -13.646 -19.866 19.213 1.00 45.04 78 LEU D O 1
ATOM 4319 N N . SER D 2 82 ? -15.457 -18.584 19.585 1.00 40.86 79 SER D N 1
ATOM 4320 C CA . SER D 2 82 ? -16.284 -19.185 18.551 1.00 42.40 79 SER D CA 1
ATOM 4321 C C . SER D 2 82 ? -16.482 -18.230 17.381 1.00 43.67 79 SER D C 1
ATOM 4322 O O . SER D 2 82 ? -16.114 -17.057 17.431 1.00 42.63 79 SER D O 1
ATOM 4325 N N . GLU D 2 83 ? -17.117 -18.758 16.331 1.00 45.49 80 GLU D N 1
ATOM 4326 C CA . GLU D 2 83 ? -17.595 -17.934 15.230 1.00 50.58 80 GLU D CA 1
ATOM 4327 C C . GLU D 2 83 ? -18.570 -16.858 15.685 1.00 49.20 80 GLU D C 1
ATOM 4328 O O . GLU D 2 83 ? -18.781 -15.880 14.960 1.00 50.86 80 GLU D O 1
ATOM 4334 N N . GLN D 2 84 ? -19.177 -17.015 16.859 1.00 47.48 81 GLN D N 1
ATOM 4335 C CA . GLN D 2 84 ? -20.102 -16.023 17.379 1.00 48.48 81 GLN D CA 1
ATOM 4336 C C . GLN D 2 84 ? -19.434 -15.094 18.382 1.00 48.07 81 GLN D C 1
ATOM 4337 O O . GLN D 2 84 ? -20.073 -14.660 19.351 1.00 48.80 81 GLN D O 1
ATOM 4343 N N . TRP D 2 85 ? -18.151 -14.778 18.167 1.00 43.29 82 TRP D N 1
ATOM 4344 C CA . TRP D 2 85 ? -17.438 -13.900 19.098 1.00 39.01 82 TRP D CA 1
ATOM 4345 C C . TRP D 2 85 ? -18.160 -12.571 19.252 1.00 35.65 82 TRP D C 1
ATOM 4346 O O . TRP D 2 85 ? -18.210 -12.005 20.350 1.00 29.44 82 TRP D O 1
ATOM 4357 N N . SER D 2 86 ? -18.756 -12.078 18.166 1.00 35.44 83 SER D N 1
ATOM 4358 C CA . SER D 2 86 ? -19.346 -10.746 18.193 1.00 38.80 83 SER D CA 1
ATOM 4359 C C . SER D 2 86 ? -20.516 -10.675 19.161 1.00 40.67 83 SER D C 1
ATOM 4360 O O . SER D 2 86 ? -20.729 -9.647 19.815 1.00 41.46 83 SER D O 1
ATOM 4363 N N . TYR D 2 87 ? -21.297 -11.752 19.258 1.00 43.47 84 TYR D N 1
ATOM 4364 C CA . TYR D 2 87 ? -22.322 -11.806 20.293 1.00 42.27 84 TYR D CA 1
ATOM 4365 C C . TYR D 2 87 ? -21.702 -11.594 21.662 1.00 36.76 84 TYR D C 1
ATOM 4366 O O . TYR D 2 87 ? -22.235 -10.841 22.485 1.00 37.98 84 TYR D O 1
ATOM 4375 N N . ALA D 2 88 ? -20.556 -12.227 21.907 1.00 33.96 85 ALA D N 1
ATOM 4376 C CA . ALA D 2 88 ? -19.902 -12.097 23.199 1.00 31.37 85 ALA D CA 1
ATOM 4377 C C . ALA D 2 88 ? -19.387 -10.682 23.418 1.00 33.82 85 ALA D C 1
ATOM 4378 O O . ALA D 2 88 ? -19.518 -10.142 24.525 1.00 33.87 85 ALA D O 1
ATOM 4380 N N . PHE D 2 89 ? -18.799 -10.067 22.377 1.00 32.19 86 PHE D N 1
ATOM 4381 C CA . PHE D 2 89 ? -18.342 -8.683 22.494 1.00 31.81 86 PHE D CA 1
ATOM 4382 C C . PHE D 2 89 ? -19.509 -7.752 22.790 1.00 34.17 86 PHE D C 1
ATOM 4383 O O . PHE D 2 89 ? -19.391 -6.850 23.622 1.00 35.85 86 PHE D O 1
ATOM 4391 N N . GLU D 2 90 ? -20.639 -7.938 22.107 1.00 36.45 87 GLU D N 1
ATOM 4392 C CA . GLU D 2 90 ? -21.783 -7.064 22.359 1.00 39.41 87 GLU D CA 1
ATOM 4393 C C . GLU D 2 90 ? -22.405 -7.353 23.722 1.00 37.15 87 GLU D C 1
ATOM 4394 O O . GLU D 2 90 ? -22.829 -6.425 24.425 1.00 36.86 87 GLU D O 1
ATOM 4400 N N . TYR D 2 91 ? -22.450 -8.626 24.125 1.00 33.82 88 TYR D N 1
ATOM 4401 C CA . TYR D 2 91 ? -22.901 -8.917 25.477 1.00 32.24 88 TYR D CA 1
ATOM 4402 C C . TYR D 2 91 ? -22.081 -8.129 26.491 1.00 30.53 88 TYR D C 1
ATOM 4403 O O . TYR D 2 91 ? -22.635 -7.462 27.367 1.00 32.49 88 TYR D O 1
ATOM 4412 N N . LEU D 2 92 ? -20.754 -8.177 26.365 1.00 26.83 89 LEU D N 1
ATOM 4413 C CA . LEU D 2 92 ? -19.890 -7.540 27.351 1.00 27.36 89 LEU D CA 1
ATOM 4414 C C . LEU D 2 92 ? -20.074 -6.033 27.352 1.00 31.02 89 LEU D C 1
ATOM 4415 O O . LEU D 2 92 ? -20.216 -5.413 28.415 1.00 29.32 89 LEU D O 1
ATOM 4420 N N . THR D 2 93 ? -20.065 -5.412 26.169 1.00 31.09 90 THR D N 1
ATOM 4421 C CA . THR D 2 93 ? -20.130 -3.960 26.170 1.00 33.38 90 THR D CA 1
ATOM 4422 C C . THR D 2 93 ? -21.503 -3.444 26.605 1.00 36.72 90 THR D C 1
ATOM 4423 O O . THR D 2 93 ? -21.590 -2.319 27.104 1.00 39.86 90 THR D O 1
ATOM 4427 N N . SER D 2 94 ? -22.571 -4.233 26.482 1.00 35.42 91 SER D N 1
ATOM 4428 C CA . SER D 2 94 ? -23.856 -3.749 26.970 1.00 40.85 91 SER D CA 1
ATOM 4429 C C . SER D 2 94 ? -24.206 -4.250 28.371 1.00 41.09 91 SER D C 1
ATOM 4430 O O . SER D 2 94 ? -25.166 -3.747 28.962 1.00 44.74 91 SER D O 1
ATOM 4433 N N . ASN D 2 95 ? -23.440 -5.189 28.936 1.00 37.25 92 ASN D N 1
ATOM 4434 C CA . ASN D 2 95 ? -23.723 -5.731 30.264 1.00 37.07 92 ASN D CA 1
ATOM 4435 C C . ASN D 2 95 ? -22.562 -5.590 31.236 1.00 34.04 92 ASN D C 1
ATOM 4436 O O . ASN D 2 95 ? -22.600 -6.214 32.307 1.00 32.55 92 ASN D O 1
ATOM 4441 N N . ALA D 2 96 ? -21.529 -4.809 30.890 1.00 30.49 93 ALA D N 1
ATOM 4442 C CA . ALA D 2 96 ? -20.323 -4.753 31.712 1.00 29.22 93 ALA D CA 1
ATOM 4443 C C . ALA D 2 96 ? -20.657 -4.431 33.163 1.00 34.09 93 ALA D C 1
ATOM 4444 O O . ALA D 2 96 ? -20.020 -4.955 34.084 1.00 35.47 93 ALA D O 1
ATOM 4446 N N . ASP D 2 97 ? -21.679 -3.590 33.376 1.00 32.79 94 ASP D N 1
ATOM 4447 C CA . ASP D 2 97 ? -22.122 -3.228 34.713 1.00 36.67 94 ASP D CA 1
ATOM 4448 C C . ASP D 2 97 ? -22.467 -4.441 35.570 1.00 39.74 94 ASP D C 1
ATOM 4449 O O . ASP D 2 97 ? -22.297 -4.401 36.792 1.00 43.11 94 ASP D O 1
ATOM 4454 N N . ASN D 2 98 ? -22.967 -5.517 34.963 1.00 39.21 95 ASN D N 1
ATOM 4455 C CA . ASN D 2 98 ? -23.514 -6.638 35.712 1.00 37.11 95 ASN D CA 1
ATOM 4456 C C . ASN D 2 98 ? -22.740 -7.929 35.546 1.00 34.10 95 ASN D C 1
ATOM 4457 O O . ASN D 2 98 ? -23.183 -8.958 36.060 1.00 33.94 95 ASN D O 1
ATOM 4462 N N . ILE D 2 99 ? -21.626 -7.932 34.815 1.00 33.68 96 ILE D N 1
ATOM 4463 C CA . ILE D 2 99 ? -20.929 -9.192 34.616 1.00 33.39 96 ILE D CA 1
ATOM 4464 C C . ILE D 2 99 ? -20.266 -9.624 35.922 1.00 34.23 96 ILE D C 1
ATOM 4465 O O . ILE D 2 99 ? -19.823 -8.796 36.732 1.00 34.28 96 ILE D O 1
ATOM 4470 N N . THR D 2 100 ? -20.244 -10.938 36.148 1.00 32.99 97 THR D N 1
ATOM 4471 C CA . THR D 2 100 ? -19.646 -11.538 37.327 1.00 36.13 97 THR D CA 1
ATOM 4472 C C . THR D 2 100 ? -18.120 -11.561 37.242 1.00 34.75 97 THR D C 1
ATOM 4473 O O . THR D 2 100 ? -17.512 -11.367 36.178 1.00 33.00 97 THR D O 1
ATOM 4477 N N . LEU D 2 101 ? -17.512 -11.826 38.403 1.00 34.85 98 LEU D N 1
ATOM 4478 C CA . LEU D 2 101 ? -16.096 -12.167 38.496 1.00 36.97 98 LEU D CA 1
ATOM 4479 C C . LEU D 2 101 ? -15.666 -13.154 37.418 1.00 33.13 98 LEU D C 1
ATOM 4480 O O . LEU D 2 101 ? -14.657 -12.952 36.741 1.00 30.62 98 LEU D O 1
ATOM 4485 N N . ALA D 2 102 ? -16.403 -14.255 37.272 1.00 34.24 99 ALA D N 1
ATOM 4486 C CA . ALA D 2 102 ? -16.036 -15.250 36.269 1.00 32.40 99 ALA D CA 1
ATOM 4487 C C . ALA D 2 102 ? -16.039 -14.646 34.862 1.00 30.38 99 ALA D C 1
ATOM 4488 O O . ALA D 2 102 ? -15.069 -14.798 34.111 1.00 29.06 99 ALA D O 1
ATOM 4490 N N . GLU D 2 103 ? -17.112 -13.934 34.496 1.00 29.61 100 GLU D N 1
ATOM 4491 C CA . GLU D 2 103 ? -17.174 -13.322 33.166 1.00 29.84 100 GLU D CA 1
ATOM 4492 C C . GLU D 2 103 ? -16.093 -12.262 32.984 1.00 27.10 100 GLU D C 1
ATOM 4493 O O . GLU D 2 103 ? -15.460 -12.186 31.926 1.00 30.41 100 GLU D O 1
ATOM 4499 N N . LEU D 2 104 ? -15.870 -11.431 33.997 1.00 25.94 101 LEU D N 1
ATOM 4500 C CA . LEU D 2 104 ? -14.836 -10.407 33.890 1.00 25.88 101 LEU D CA 1
ATOM 4501 C C . LEU D 2 104 ? -13.467 -11.032 33.621 1.00 27.52 101 LEU D C 1
ATOM 4502 O O . LEU D 2 104 ? -12.726 -10.561 32.749 1.00 29.95 101 LEU D O 1
ATOM 4507 N N . GLU D 2 105 ? -13.126 -12.112 34.332 1.00 24.53 102 GLU D N 1
ATOM 4508 C CA . GLU D 2 105 ? -11.805 -12.704 34.150 1.00 25.20 102 GLU D CA 1
ATOM 4509 C C . GLU D 2 105 ? -11.641 -13.299 32.760 1.00 27.06 102 GLU D C 1
ATOM 4510 O O . GLU D 2 105 ? -10.568 -13.168 32.161 1.00 31.44 102 GLU D O 1
ATOM 4516 N N . LYS D 2 106 ? -12.679 -13.977 32.243 1.00 26.24 103 LYS D N 1
ATOM 4517 C CA . LYS D 2 106 ? -12.618 -14.515 30.878 1.00 25.87 103 LYS D CA 1
ATOM 4518 C C . LYS D 2 106 ? -12.384 -13.404 29.861 1.00 29.11 103 LYS D C 1
ATOM 4519 O O . LYS D 2 106 ? -11.581 -13.559 28.932 1.00 31.81 103 LYS D O 1
ATOM 4525 N N . ALA D 2 107 ? -13.059 -12.265 30.039 1.00 26.83 104 ALA D N 1
ATOM 4526 C CA . ALA D 2 107 ? -12.925 -11.182 29.083 1.00 26.66 104 ALA D CA 1
ATOM 4527 C C . ALA D 2 107 ? -11.520 -10.608 29.131 1.00 27.11 104 ALA D C 1
ATOM 4528 O O . ALA D 2 107 ? -10.871 -10.435 28.091 1.00 26.19 104 ALA D O 1
ATOM 4530 N N . LEU D 2 108 ? -11.027 -10.326 30.339 1.00 27.23 105 LEU D N 1
ATOM 4531 C CA . LEU D 2 108 ? -9.665 -9.831 30.469 1.00 28.84 105 LEU D CA 1
ATOM 4532 C C . LEU D 2 108 ? -8.678 -10.821 29.873 1.00 30.41 105 LEU D C 1
ATOM 4533 O O . LEU D 2 108 ? -7.741 -10.432 29.167 1.00 31.23 105 LEU D O 1
ATOM 4538 N N . PHE D 2 109 ? -8.885 -12.112 30.119 1.00 29.84 106 PHE D N 1
ATOM 4539 C CA . PHE D 2 109 ? -7.903 -13.062 29.628 1.00 29.72 106 PHE D CA 1
ATOM 4540 C C . PHE D 2 109 ? -8.008 -13.236 28.121 1.00 29.74 106 PHE D C 1
ATOM 4541 O O . PHE D 2 109 ? -6.990 -13.428 27.455 1.00 30.26 106 PHE D O 1
ATOM 4549 N N . TYR D 2 110 ? -9.229 -13.211 27.569 1.00 29.74 107 TYR D N 1
ATOM 4550 C CA . TYR D 2 110 ? -9.363 -13.285 26.118 1.00 31.08 107 TYR D CA 1
ATOM 4551 C C . TYR D 2 110 ? -8.563 -12.176 25.449 1.00 32.80 107 TYR D C 1
ATOM 4552 O O . TYR D 2 110 ? -7.859 -12.409 24.456 1.00 32.08 107 TYR D O 1
ATOM 4561 N N . PHE D 2 111 ? -8.645 -10.964 25.990 1.00 32.89 108 PHE D N 1
ATOM 4562 C CA . PHE D 2 111 ? -7.999 -9.842 25.324 1.00 32.77 108 PHE D CA 1
ATOM 4563 C C . PHE D 2 111 ? -6.506 -9.802 25.591 1.00 30.85 108 PHE D C 1
ATOM 4564 O O . PHE D 2 111 ? -5.753 -9.278 24.774 1.00 33.92 108 PHE D O 1
ATOM 4572 N N . TYR D 2 112 ? -6.053 -10.366 26.703 1.00 30.28 109 TYR D N 1
ATOM 4573 C CA . TYR D 2 112 ? -4.618 -10.539 26.883 1.00 33.39 109 TYR D CA 1
ATOM 4574 C C . TYR D 2 112 ? -4.049 -11.423 25.776 1.00 36.99 109 TYR D C 1
ATOM 4575 O O . TYR D 2 112 ? -3.074 -11.056 25.115 1.00 39.13 109 TYR D O 1
ATOM 4584 N N . CYS D 2 113 ? -4.672 -12.586 25.545 1.00 35.60 110 CYS D N 1
ATOM 4585 C CA . CYS D 2 113 ? -4.223 -13.475 24.483 1.00 36.94 110 CYS D CA 1
ATOM 4586 C C . CYS D 2 113 ? -4.380 -12.836 23.114 1.00 33.87 110 CYS D C 1
ATOM 4587 O O . CYS D 2 113 ? -3.639 -13.172 22.195 1.00 35.63 110 CYS D O 1
ATOM 4590 N N . ALA D 2 114 ? -5.344 -11.935 22.951 1.00 31.96 111 ALA D N 1
ATOM 4591 C CA . ALA D 2 114 ? -5.529 -11.329 21.639 1.00 33.23 111 ALA D CA 1
ATOM 4592 C C . ALA D 2 114 ? -4.369 -10.413 21.253 1.00 34.95 111 ALA D C 1
ATOM 4593 O O . ALA D 2 114 ? -4.202 -10.125 20.067 1.00 39.73 111 ALA D O 1
ATOM 4595 N N . LYS D 2 115 ? -3.552 -9.977 22.218 1.00 36.15 112 LYS D N 1
ATOM 4596 C CA . LYS D 2 115 ? -2.400 -9.128 21.916 1.00 37.38 112 LYS D CA 1
ATOM 4597 C C . LYS D 2 115 ? -1.448 -9.784 20.925 1.00 42.15 112 LYS D C 1
ATOM 4598 O O . LYS D 2 115 ? -0.725 -9.085 20.200 1.00 38.92 112 LYS D O 1
ATOM 4604 N N . ASN D 2 116 ? -1.403 -11.113 20.902 1.00 42.22 113 ASN D N 1
ATOM 4605 C CA . ASN D 2 116 ? -0.491 -11.824 20.021 1.00 43.17 113 ASN D CA 1
ATOM 4606 C C . ASN D 2 116 ? -1.133 -12.220 18.709 1.00 42.96 113 ASN D C 1
ATOM 4607 O O . ASN D 2 116 ? -0.463 -12.818 17.875 1.00 48.00 113 ASN D O 1
ATOM 4612 N N . GLU D 2 117 ? -2.410 -11.922 18.503 1.00 41.66 114 GLU D N 1
ATOM 4613 C CA . GLU D 2 117 ? -3.054 -12.362 17.272 1.00 45.21 114 GLU D CA 1
ATOM 4614 C C . GLU D 2 117 ? -2.565 -11.531 16.086 1.00 44.17 114 GLU D C 1
ATOM 4615 O O . GLU D 2 117 ? -2.395 -10.313 16.189 1.00 42.56 114 GLU D O 1
ATOM 4621 N N . THR D 2 118 ? -2.320 -12.200 14.958 1.00 47.06 115 THR D N 1
ATOM 4622 C CA . THR D 2 118 ? -2.049 -11.464 13.727 1.00 49.77 115 THR D CA 1
ATOM 4623 C C . THR D 2 118 ? -3.321 -10.916 13.097 1.00 52.49 115 THR D C 1
ATOM 4624 O O . THR D 2 118 ? -3.244 -10.059 12.209 1.00 54.69 115 THR D O 1
ATOM 4628 N N . ASP D 2 119 ? -4.486 -11.392 13.519 1.00 51.69 116 ASP D N 1
ATOM 4629 C CA . ASP D 2 119 ? -5.759 -10.885 13.018 1.00 51.15 116 ASP D CA 1
ATOM 4630 C C . ASP D 2 119 ? -6.718 -10.701 14.185 1.00 47.47 116 ASP D C 1
ATOM 4631 O O . ASP D 2 119 ? -7.608 -11.527 14.416 1.00 45.86 116 ASP D O 1
ATOM 4636 N N . PRO D 2 120 ? -6.569 -9.617 14.942 1.00 45.47 117 PRO D N 1
ATOM 4637 C CA . PRO D 2 120 ? -7.440 -9.398 16.102 1.00 43.06 117 PRO D CA 1
ATOM 4638 C C . PRO D 2 120 ? -8.798 -8.843 15.708 1.00 45.87 117 PRO D C 1
ATOM 4639 O O . PRO D 2 120 ? -8.929 -8.076 14.757 1.00 38.99 117 PRO D O 1
ATOM 4643 N N . TYR D 2 121 ? -9.818 -9.219 16.488 1.00 43.93 118 TYR D N 1
ATOM 4644 C CA . TYR D 2 121 ? -11.160 -8.713 16.247 1.00 43.76 118 TYR D CA 1
ATOM 4645 C C . TYR D 2 121 ? -11.297 -7.272 16.737 1.00 40.85 118 TYR D C 1
ATOM 4646 O O . TYR D 2 121 ? -10.709 -6.891 17.754 1.00 39.28 118 TYR D O 1
ATOM 4655 N N . PRO D 2 122 ? -12.088 -6.459 16.038 1.00 41.00 119 PRO D N 1
ATOM 4656 C CA . PRO D 2 122 ? -12.344 -5.091 16.509 1.00 39.47 119 PRO D CA 1
ATOM 4657 C C . PRO D 2 122 ? -13.080 -5.096 17.843 1.00 37.80 119 PRO D C 1
ATOM 4658 O O . PRO D 2 122 ? -14.135 -5.717 17.983 1.00 33.81 119 PRO D O 1
ATOM 4662 N N . VAL D 2 123 ? -12.517 -4.388 18.813 1.00 35.77 120 VAL D N 1
ATOM 4663 C CA . VAL D 2 123 ? -13.139 -4.249 20.134 1.00 32.89 120 VAL D CA 1
ATOM 4664 C C . VAL D 2 123 ? -14.184 -3.140 20.065 1.00 33.12 120 VAL D C 1
ATOM 4665 O O . VAL D 2 123 ? -13.889 -2.059 19.527 1.00 36.68 120 VAL D O 1
ATOM 4669 N N . PRO D 2 124 ? -15.403 -3.364 20.553 1.00 31.85 121 PRO D N 1
ATOM 4670 C CA . PRO D 2 124 ? -16.405 -2.292 20.539 1.00 34.40 121 PRO D CA 1
ATOM 4671 C C . PRO D 2 124 ? -15.947 -1.092 21.363 1.00 38.03 121 PRO D C 1
ATOM 4672 O O . PRO D 2 124 ? -15.178 -1.213 22.324 1.00 29.33 121 PRO D O 1
ATOM 4676 N N . GLU D 2 125 ? -16.450 0.075 20.970 1.00 37.95 122 GLU D N 1
ATOM 4677 C CA . GLU D 2 125 ? -15.979 1.340 21.501 1.00 37.52 122 GLU D CA 1
ATOM 4678 C C . GLU D 2 125 ? -16.056 1.373 23.027 1.00 33.00 122 GLU D C 1
ATOM 4679 O O . GLU D 2 125 ? -17.082 1.047 23.617 1.00 30.76 122 GLU D O 1
ATOM 4685 N N . GLY D 2 126 ? -14.940 1.717 23.660 1.00 32.98 123 GLY D N 1
ATOM 4686 C CA . GLY D 2 126 ? -14.923 1.935 25.089 1.00 31.59 123 GLY D CA 1
ATOM 4687 C C . GLY D 2 126 ? -15.028 0.705 25.958 1.00 31.07 123 GLY D C 1
ATOM 4688 O O . GLY D 2 126 ? -15.108 0.853 27.174 1.00 32.21 123 GLY D O 1
ATOM 4689 N N . LEU D 2 127 ? -14.992 -0.509 25.387 1.00 30.48 124 LEU D N 1
ATOM 4690 C CA . LEU D 2 127 ? -15.156 -1.708 26.209 1.00 31.27 124 LEU D CA 1
ATOM 4691 C C . LEU D 2 127 ? -13.999 -1.899 27.184 1.00 31.63 124 LEU D C 1
ATOM 4692 O O . LEU D 2 127 ? -14.214 -2.363 28.307 1.00 35.50 124 LEU D O 1
ATOM 4697 N N . PHE D 2 128 ? -12.761 -1.598 26.773 1.00 29.30 125 PHE D N 1
ATOM 4698 C CA . PHE D 2 128 ? -11.638 -1.812 27.686 1.00 28.50 125 PHE D CA 1
ATOM 4699 C C . PHE D 2 128 ? -11.794 -0.957 28.939 1.00 29.09 125 PHE D C 1
ATOM 4700 O O . PHE D 2 128 ? -11.578 -1.438 30.059 1.00 30.66 125 PHE D O 1
ATOM 4708 N N . LYS D 2 129 ? -12.208 0.301 28.774 1.00 27.58 126 LYS D N 1
ATOM 4709 C CA . LYS D 2 129 ? -12.497 1.139 29.939 1.00 28.71 126 LYS D CA 1
ATOM 4710 C C . LYS D 2 129 ? -13.640 0.565 30.775 1.00 29.90 126 LYS D C 1
ATOM 4711 O O . LYS D 2 129 ? -13.628 0.676 32.007 1.00 31.60 126 LYS D O 1
ATOM 4717 N N . LYS D 2 130 ? -14.643 -0.044 30.131 1.00 28.37 127 LYS D N 1
ATOM 4718 C CA . LYS D 2 130 ? -15.712 -0.668 30.909 1.00 27.62 127 LYS D CA 1
ATOM 4719 C C . LYS D 2 130 ? -15.180 -1.849 31.711 1.00 28.97 127 LYS D C 1
ATOM 4720 O O . LYS D 2 130 ? -15.527 -2.014 32.887 1.00 31.23 127 LYS D O 1
ATOM 4726 N N . LEU D 2 131 ? -14.315 -2.664 31.102 1.00 26.58 128 LEU D N 1
ATOM 4727 C CA . LEU D 2 131 ? -13.728 -3.798 31.814 1.00 25.13 128 LEU D CA 1
ATOM 4728 C C . LEU D 2 131 ? -12.850 -3.338 32.978 1.00 25.32 128 LEU D C 1
ATOM 4729 O O . LEU D 2 131 ? -12.848 -3.955 34.054 1.00 23.90 128 LEU D O 1
ATOM 4742 N N . LYS D 2 133 ? -13.264 -0.564 34.569 1.00 29.03 130 LYS D N 1
ATOM 4743 C CA . LYS D 2 133 ? -14.204 -0.062 35.565 1.00 31.45 130 LYS D CA 1
ATOM 4744 C C . LYS D 2 133 ? -14.730 -1.207 36.412 1.00 32.92 130 LYS D C 1
ATOM 4745 O O . LYS D 2 133 ? -14.640 -1.185 37.645 1.00 30.93 130 LYS D O 1
ATOM 4751 N N . ARG D 2 134 ? -15.239 -2.243 35.749 1.00 31.46 131 ARG D N 1
ATOM 4752 C CA . ARG D 2 134 ? -15.807 -3.374 36.457 1.00 30.31 131 ARG D CA 1
ATOM 4753 C C . ARG D 2 134 ? -14.752 -4.061 37.322 1.00 32.79 131 ARG D C 1
ATOM 4754 O O . ARG D 2 134 ? -15.054 -4.544 38.421 1.00 32.74 131 ARG D O 1
ATOM 4762 N N . TYR D 2 135 ? -13.501 -4.092 36.850 1.00 29.78 132 TYR D N 1
ATOM 4763 C CA . TYR D 2 135 ? -12.418 -4.645 37.658 1.00 28.18 132 TYR D CA 1
ATOM 4764 C C . TYR D 2 135 ? -12.234 -3.856 38.953 1.00 32.06 132 TYR D C 1
ATOM 4765 O O . TYR D 2 135 ? -12.112 -4.439 40.037 1.00 36.31 132 TYR D O 1
ATOM 4774 N N . GLU D 2 136 ? -12.216 -2.526 38.868 1.00 32.26 133 GLU D N 1
ATOM 4775 C CA . GLU D 2 136 ? -12.089 -1.747 40.092 1.00 33.45 133 GLU D CA 1
ATOM 4776 C C . GLU D 2 136 ? -13.222 -2.051 41.070 1.00 32.43 133 GLU D C 1
ATOM 4777 O O . GLU D 2 136 ? -13.014 -1.993 42.281 1.00 30.91 133 GLU D O 1
ATOM 4783 N N . GLU D 2 137 ? -14.414 -2.406 40.569 1.00 30.95 134 GLU D N 1
ATOM 4784 C CA . GLU D 2 137 ? -15.550 -2.662 41.455 1.00 30.78 134 GLU D CA 1
ATOM 4785 C C . GLU D 2 137 ? -15.472 -4.022 42.134 1.00 28.28 134 GLU D C 1
ATOM 4786 O O . GLU D 2 137 ? -15.978 -4.183 43.249 1.00 31.59 134 GLU D O 1
ATOM 4792 N N . LEU D 2 138 ? -14.855 -4.996 41.486 1.00 24.17 135 LEU D N 1
ATOM 4793 C CA . LEU D 2 138 ? -14.874 -6.378 41.932 1.00 27.45 135 LEU D CA 1
ATOM 4794 C C . LEU D 2 138 ? -13.542 -6.861 42.478 1.00 27.98 135 LEU D C 1
ATOM 4795 O O . LEU D 2 138 ? -13.501 -7.941 43.075 1.00 28.90 135 LEU D O 1
ATOM 4800 N N . LYS D 2 139 ? -12.458 -6.108 42.273 1.00 26.77 136 LYS D N 1
ATOM 4801 C CA . LYS D 2 139 ? -11.132 -6.592 42.635 1.00 27.94 136 LYS D CA 1
ATOM 4802 C C . LYS D 2 139 ? -10.992 -6.854 44.132 1.00 30.53 136 LYS D C 1
ATOM 4803 O O . LYS D 2 139 ? -10.104 -7.606 44.534 1.00 33.84 136 LYS D O 1
ATOM 4809 N N . ASN D 2 140 ? -11.860 -6.284 44.958 1.00 29.04 137 ASN D N 1
ATOM 4810 C CA . ASN D 2 140 ? -11.833 -6.535 46.392 1.00 30.43 137 ASN D CA 1
ATOM 4811 C C . ASN D 2 140 ? -12.795 -7.643 46.823 1.00 31.81 137 ASN D C 1
ATOM 4812 O O . ASN D 2 140 ? -12.908 -7.922 48.013 1.00 31.91 137 ASN D O 1
ATOM 4817 N N . ASP D 2 141 ? -13.476 -8.286 45.889 1.00 34.89 138 ASP D N 1
ATOM 4818 C CA . ASP D 2 141 ? -14.362 -9.379 46.249 1.00 32.51 138 ASP D CA 1
ATOM 4819 C C . ASP D 2 141 ? -13.540 -10.514 46.858 1.00 32.04 138 ASP D C 1
ATOM 4820 O O . ASP D 2 141 ? -12.461 -10.844 46.339 1.00 31.41 138 ASP D O 1
ATOM 4825 N N . PRO D 2 142 ? -13.998 -11.110 47.968 1.00 28.78 139 PRO D N 1
ATOM 4826 C CA . PRO D 2 142 ? -13.239 -12.225 48.569 1.00 32.34 139 PRO D CA 1
ATOM 4827 C C . PRO D 2 142 ? -12.963 -13.366 47.605 1.00 35.81 139 PRO D C 1
ATOM 4828 O O . PRO D 2 142 ? -11.945 -14.053 47.752 1.00 38.49 139 PRO D O 1
ATOM 4832 N N . ASP D 2 143 ? -13.836 -13.585 46.619 1.00 34.43 140 ASP D N 1
ATOM 4833 C CA . ASP D 2 143 ? -13.673 -14.654 45.641 1.00 33.50 140 ASP D CA 1
ATOM 4834 C C . ASP D 2 143 ? -12.749 -14.292 44.485 1.00 29.97 140 ASP D C 1
ATOM 4835 O O . ASP D 2 143 ? -12.452 -15.165 43.660 1.00 32.35 140 ASP D O 1
ATOM 4840 N N . ALA D 2 144 ? -12.268 -13.049 44.413 1.00 28.07 141 ALA D N 1
ATOM 4841 C CA . ALA D 2 144 ? -11.423 -12.655 43.284 1.00 30.21 141 ALA D CA 1
ATOM 4842 C C . ALA D 2 144 ? -10.208 -13.575 43.140 1.00 32.43 141 ALA D C 1
ATOM 4843 O O . ALA D 2 144 ? -9.827 -13.944 42.019 1.00 32.65 141 ALA D O 1
ATOM 4845 N N . LYS D 2 145 ? -9.615 -13.992 44.258 1.00 30.60 142 LYS D N 1
ATOM 4846 C CA . LYS D 2 145 ? -8.414 -14.814 44.175 1.00 30.69 142 LYS D CA 1
ATOM 4847 C C . LYS D 2 145 ? -8.692 -16.178 43.542 1.00 32.90 142 LYS D C 1
ATOM 4848 O O . LYS D 2 145 ? -7.795 -16.775 42.935 1.00 34.43 142 LYS D O 1
ATOM 4854 N N . PHE D 2 146 ? -9.921 -16.682 43.634 1.00 33.50 143 PHE D N 1
ATOM 4855 C CA . PHE D 2 146 ? -10.173 -17.985 43.040 1.00 33.84 143 PHE D CA 1
ATOM 4856 C C . PHE D 2 146 ? -10.214 -17.910 41.524 1.00 35.64 143 PHE D C 1
ATOM 4857 O O . PHE D 2 146 ? -10.053 -18.937 40.853 1.00 37.96 143 PHE D O 1
ATOM 4865 N N . TYR D 2 147 ? -10.418 -16.721 40.974 1.00 32.99 144 TYR D N 1
ATOM 4866 C CA . TYR D 2 147 ? -10.373 -16.523 39.536 1.00 36.35 144 TYR D CA 1
ATOM 4867 C C . TYR D 2 147 ? -9.061 -15.920 39.070 1.00 35.47 144 TYR D C 1
ATOM 4868 O O . TYR D 2 147 ? -8.930 -15.610 37.883 1.00 35.18 144 TYR D O 1
ATOM 4877 N N . HIS D 2 148 ? -8.092 -15.747 39.976 1.00 35.45 145 HIS D N 1
ATOM 4878 C CA . HIS D 2 148 ? -6.796 -15.159 39.638 1.00 35.62 145 HIS D CA 1
ATOM 4879 C C . HIS D 2 148 ? -6.972 -13.844 38.891 1.00 33.46 145 HIS D C 1
ATOM 4880 O O . HIS D 2 148 ? -6.260 -13.555 37.927 1.00 34.59 145 HIS D O 1
ATOM 4887 N N . LEU D 2 149 ? -7.939 -13.048 39.365 1.00 27.73 146 LEU D N 1
ATOM 4888 C CA . LEU D 2 149 ? -8.323 -11.802 38.708 1.00 27.24 146 LEU D CA 1
ATOM 4889 C C . LEU D 2 149 ? -7.184 -10.796 38.692 1.00 29.64 146 LEU D C 1
ATOM 4890 O O . LEU D 2 149 ? -6.939 -10.147 37.669 1.00 33.49 146 LEU D O 1
ATOM 4895 N N . HIS D 2 150 ? -6.492 -10.630 39.820 1.00 29.06 147 HIS D N 1
ATOM 4896 C CA . HIS D 2 150 ? -5.419 -9.643 39.880 1.00 31.07 147 HIS D CA 1
ATOM 4897 C C . HIS D 2 150 ? -4.329 -9.970 38.861 1.00 34.33 147 HIS D C 1
ATOM 4898 O O . HIS D 2 150 ? -3.888 -9.097 38.100 1.00 33.29 147 HIS D O 1
ATOM 4905 N N . GLU D 2 151 ? -3.913 -11.237 38.802 1.00 35.22 148 GLU D N 1
ATOM 4906 C CA . GLU D 2 151 ? -2.889 -11.620 37.837 1.00 39.74 148 GLU D CA 1
ATOM 4907 C C . GLU D 2 151 ? -3.377 -11.430 36.403 1.00 36.90 148 GLU D C 1
ATOM 4908 O O . GLU D 2 151 ? -2.641 -10.923 35.550 1.00 36.55 148 GLU D O 1
ATOM 4914 N N . THR D 2 152 ? -4.617 -11.830 36.114 1.00 35.49 149 THR D N 1
ATOM 4915 C CA . THR D 2 152 ? -5.113 -11.688 34.752 1.00 34.89 149 THR D CA 1
ATOM 4916 C C . THR D 2 152 ? -5.228 -10.221 34.371 1.00 33.43 149 THR D C 1
ATOM 4917 O O . THR D 2 152 ? -4.821 -9.827 33.273 1.00 33.68 149 THR D O 1
ATOM 4921 N N . TYR D 2 153 ? -5.774 -9.399 35.268 1.00 30.74 150 TYR D N 1
ATOM 4922 C CA . TYR D 2 153 ? -5.816 -7.964 35.011 1.00 30.90 150 TYR D CA 1
ATOM 4923 C C . TYR D 2 153 ? -4.424 -7.423 34.741 1.00 32.17 150 TYR D C 1
ATOM 4924 O O . TYR D 2 153 ? -4.239 -6.510 33.927 1.00 30.92 150 TYR D O 1
ATOM 4933 N N . ASP D 2 154 ? -3.439 -7.947 35.452 1.00 36.11 151 ASP D N 1
ATOM 4934 C CA . ASP D 2 154 ? -2.094 -7.421 35.325 1.00 38.65 151 ASP D CA 1
ATOM 4935 C C . ASP D 2 154 ? -1.525 -7.731 33.951 1.00 35.45 151 ASP D C 1
ATOM 4936 O O . ASP D 2 154 ? -0.976 -6.845 33.288 1.00 35.99 151 ASP D O 1
ATOM 4941 N N . ASP D 2 155 ? -1.659 -8.983 33.501 1.00 34.20 152 ASP D N 1
ATOM 4942 C CA . ASP D 2 155 ? -1.252 -9.325 32.140 1.00 39.31 152 ASP D CA 1
ATOM 4943 C C . ASP D 2 155 ? -2.003 -8.478 31.112 1.00 38.47 152 ASP D C 1
ATOM 4944 O O . ASP D 2 155 ? -1.414 -7.986 30.150 1.00 35.54 152 ASP D O 1
ATOM 4949 N N . PHE D 2 156 ? -3.306 -8.287 31.310 1.00 39.67 153 PHE D N 1
ATOM 4950 C CA . PHE D 2 156 ? -4.092 -7.501 30.362 1.00 36.80 153 PHE D CA 1
ATOM 4951 C C . PHE D 2 156 ? -3.606 -6.056 30.322 1.00 36.68 153 PHE D C 1
ATOM 4952 O O . PHE D 2 156 ? -3.397 -5.493 29.238 1.00 33.01 153 PHE D O 1
ATOM 4960 N N . SER D 2 157 ? -3.365 -5.455 31.492 1.00 33.15 154 SER D N 1
ATOM 4961 C CA . SER D 2 157 ? -2.896 -4.076 31.507 1.00 35.44 154 SER D CA 1
ATOM 4962 C C . SER D 2 157 ? -1.513 -3.931 30.872 1.00 37.90 154 SER D C 1
ATOM 4963 O O . SER D 2 157 ? -1.204 -2.888 30.284 1.00 36.53 154 SER D O 1
ATOM 4966 N N . LYS D 2 158 ? -0.658 -4.942 30.992 1.00 39.61 155 LYS D N 1
ATOM 4967 C CA . LYS D 2 158 ? 0.653 -4.827 30.378 1.00 42.40 155 LYS D CA 1
ATOM 4968 C C . LYS D 2 158 ? 0.577 -4.976 28.866 1.00 41.81 155 LYS D C 1
ATOM 4969 O O . LYS D 2 158 ? 1.487 -4.519 28.172 1.00 40.58 155 LYS D O 1
ATOM 4975 N N . ALA D 2 159 ? -0.525 -5.532 28.346 1.00 38.44 156 ALA D N 1
ATOM 4976 C CA . ALA D 2 159 ? -0.685 -5.846 26.925 1.00 39.79 156 ALA D CA 1
ATOM 4977 C C . ALA D 2 159 ? -1.139 -4.679 26.055 1.00 42.50 156 ALA D C 1
ATOM 4978 O O . ALA D 2 159 ? -1.032 -4.772 24.826 1.00 43.95 156 ALA D O 1
ATOM 4980 N N . TYR D 2 160 ? -1.662 -3.605 26.623 1.00 40.89 157 TYR D N 1
ATOM 4981 C CA . TYR D 2 160 ? -2.152 -2.505 25.807 1.00 39.72 157 TYR D CA 1
ATOM 4982 C C . TYR D 2 160 ? -1.757 -1.188 26.452 1.00 39.09 157 TYR D C 1
ATOM 4983 O O . TYR D 2 160 ? -1.521 -1.132 27.663 1.00 38.65 157 TYR D O 1
ATOM 4992 N N . PRO D 2 161 ? -1.680 -0.105 25.662 1.00 38.32 158 PRO D N 1
ATOM 4993 C CA . PRO D 2 161 ? -1.399 1.239 26.204 1.00 41.65 158 PRO D CA 1
ATOM 4994 C C . PRO D 2 161 ? -2.663 1.898 26.743 1.00 43.43 158 PRO D C 1
ATOM 4995 O O . PRO D 2 161 ? -3.171 2.887 26.206 1.00 45.13 158 PRO D O 1
ATOM 4999 N N . LEU D 2 162 ? -3.168 1.342 27.852 1.00 45.83 159 LEU D N 1
ATOM 5000 C CA . LEU D 2 162 ? -4.472 1.729 28.386 1.00 49.09 159 LEU D CA 1
ATOM 5001 C C . LEU D 2 162 ? -4.558 3.198 28.782 1.00 57.06 159 LEU D C 1
ATOM 5002 O O . LEU D 2 162 ? -5.668 3.724 28.905 1.00 58.40 159 LEU D O 1
ATOM 5007 N N . ASN D 2 163 ? -3.431 3.877 28.994 1.00 66.51 160 ASN D N 1
ATOM 5008 C CA . ASN D 2 163 ? -3.478 5.289 29.351 1.00 75.76 160 ASN D CA 1
ATOM 5009 C C . ASN D 2 163 ? -2.633 6.185 28.453 1.00 82.54 160 ASN D C 1
ATOM 5010 O O . ASN D 2 163 ? -2.576 7.395 28.698 1.00 86.24 160 ASN D O 1
ATOM 5015 N N . ASN D 2 164 ? -1.999 5.633 27.418 1.00 86.30 161 ASN D N 1
ATOM 5016 C CA . ASN D 2 164 ? -1.268 6.393 26.393 1.00 93.20 161 ASN D CA 1
ATOM 5017 C C . ASN D 2 164 ? -0.884 5.430 25.264 1.00 92.72 161 ASN D C 1
ATOM 5018 O O . ASN D 2 164 ? -1.260 5.617 24.106 1.00 92.01 161 ASN D O 1
#

Secondary structure (DSSP, 8-state):
---EEEEEE-TTS-EEEEEEETTEEEETHHHHH-----SS-HHHHHHHHHHHHHHHHH-HHHHHHSHHHHH--HHHHHHHHHHHHH--HHHHHTT--S-HHHH---HHHHHTSS-BTTB-EEEEEEEETTEEEEEEEEEEEPTTS-EEEEEEESS--/---EEEEEE-TTS-EEEEEEETTEEEETTHHHH-----SS-HHHHHHHHHHHHHHHHH-HHHHHHSHHHHH--HHHHHHHHHHHHH--HHHHHTT--S-HHHH---HHHHHGGG-BTTB-EEEEEEEETTEEEEEEEEEEE-TTS-EEEEEEES---/---HHHHHHHHHHHHHHS-SSTT--S-HHHHHHHHHHHHHHH-HHHHHHHHHHHHH-SS---SHHHHHHHHHHHTSTTHHHHHHHHHHHGGG--HHHHHHHHHHHHHHTTSSSPPPPPTTHHHH--HHHHHTT-TTGGGGTHHHHHHHHHHHSSTT-/--HHHHHHHHHHHHHHS-SSTT--S-HHHHHHHHHHHHHHH-HHHHHHHHHHHHH-SS---SHHHHHHHHHHHTSTTHHHHHHHHHHHGGG--HHHHHHHHHHHHHHTT-SSPPPPPTTHHHH--HHHHHTT-GGGGGGTHHHHHHHHHHHS-TT-

Foldseek 3Di:
DAWDWDWDADPVRDTFIWTGDALEIERLCQLCCLLLNNDDDLVVLVVVVVVLVVVCVVPVVVQVVDCVSVVSVVSVVSNVSNVQSPVVVVCVQQALDDDPVSSSCVQVNVQQNVDDPVAQKGWDWDHGPRGIAIKIWGWDQDPVRGTYTDHIGRDDD/DAWDWDWDADPVRDTATWIGDPQEIERLCQLLCLLLPPDDDLVVLVVVVVVLVVVCVVPVVVLVVPVVSVVNVVSVVSNVSSVQSNVVVVCVQQAQDPDPVSSSCVQVNVQQVPADPVHFKGWDWDHGPRGIAIKIWGWDQDPVRGIYTDHIGSDDD/DDDLVLLLCLLVCCLVPVASDPPDPDRRVVVNVVSLVVNCVVPVVSSLVSLVVVCPRPRYPDQLVVLVSLLSCCVDPNVVVSLVCQVVCLQDRDLSNLLSVLQSVLVQLPPPDRDDHDPCSVVSNVSCVVCVPPVCNVVSVSVVSNVSSCVSVVVVD/DDLVLLLCQLVCCLVPVASDPPDPDRRLVVNLVSLVVNCVVPVVSSLVSLVVVLPRPRYPDQLVVLVSLLSCCVDPNVVVSLVCCVVCLVPRDLSVLLSVLQSQLVQLPDPDHDDRPPCSVVSNCSCVVCVPPPCNVVSVVVVSNVSSPVSDPPPD

Organism: Escherichia coli (NCBI:txid562)

Solvent-accessible surface area: 28191 Å² total

InterPro domains:
  IPR006914 VENN motif-containing domain [PF04829] (571-620)
  IPR025157 Hemagglutinin repeat [PF13332] (63-236)
  IPR049271 Domain of unknown function DUF6862 [PF21726] (623-694)